Protein 6S20 (pdb70)

Solvent-accessible surface area: 17072 Å² total; per-residue (Å²): 124,107,68,4,11,0,0,1,0,0,0,0,2,0,0,11,4,0,0,29,35,39,54,13,126,92,10,68,0,64,44,0,39,120,0,8,52,70,0,0,30,0,48,33,2,2,0,0,0,0,5,5,0,4,0,0,2,0,1,0,2,0,43,1,0,43,75,56,182,63,4,44,65,4,50,5,30,10,54,16,10,2,97,70,92,42,40,0,0,0,34,5,0,70,140,15,44,6,15,0,0,0,0,0,3,0,2,0,3,3,2,70,99,90,19,17,94,4,58,37,113,3,70,34,4,0,68,40,0,7,3,75,45,0,4,0,1,6,2,2,2,4,37,0,1,0,0,13,0,49,56,0,94,11,63,48,37,64,118,96,51,67,5,68,22,32,57,157,107,70,31,46,93,60,50,1,10,128,96,34,86,129,92,31,173,33,41,36,44,21,26,19,57,24,2,20,5,75,16,9,0,0,41,2,48,0,30,4,0,56,82,8,48,10,114,10,46,40,3,14,32,50,2,1,87,63,0,52,65,7,0,84,81,35,29,168,83,45,0,0,0,0,0,0,6,14,6,0,8,1,1,6,39,10,42,77,96,22,47,65,136,25,51,6,18,41,5,1,3,0,0,38,5,0,4,61,2,0,1,29,0,8,76,14,0,87,98,58,91,29,18,88,30,0,2,0,0,0,0,0,0,0,0,0,2,9,37,10,0,1,115,15,102,3,121,122,105,33,98,62,5,79,5,28,30,111,43,64,15,0,9,25,0,1,13,0,0,0,0,14,0,0,0,0,0,2,22,49,69,64,8,140,79,36,60,0,131,5,17,2,1,2,0,0,0,0,12,0,1,4,45,46,32,92,39,107,55,75,121,90,13,7,74,4,15,63,98,34,28,85,2,1,28,8,77,20,136,76,60,6,66,25,0,0,1,7,4,64,58,92,4,6,0,0,2,89,67,69,48,0,8,0,21,60,21,125,29,91,59,80,17,152,137,27,129,24,70,4,4,6,59,178,126,43,7,0,6,29,24,88,80,18,42,18,0,176,87,72,16,12,105,124,52,92,66,36,19,141,54,10,31,101,44,1,80,58,2,70,110,144

B-factor: mean 31.74, std 8.26, range [16.42, 135.2]

Sequence (480 aa):
SQKPNIIYIFADDLGIGDLSCYGATKVSTPHIDRLAGQGVQFTNAYATSATSTPSRFGLLTGMYPWRQENTGIAPGNSSELIIDTACCVTMADMLKEAGYATGVVGKWHLGLGPKGGTDFNGHITPNAQSIGFDYEFVIPATVDRVPCVFVENGHVVGLDPNDPITVNYEHKVGDWPTGEENPELVKLKPSQGHNNTIINGIPRIGWMTGGKSALWKDEDIADIITNKAKSFIVSHKEEPFFLYMGTQDVHVPRVPHPRFAGKSGLGTRGDVILQLDWTIGEIMNTLDSLQLTDNTILIFTSDNGPVIDDGYQDQAFERLNGHTPMGIYRGGKYSAYEAGTRIPFIVRWPAKVKPNKQQALFSQIDIFASLAALLKQPLPEDAAPDSQEHLNTLLGKDYTSREYIVQQNLNNTLAIVKGQWKYIEPSDAPAIEYWTKMELGNDRHPQLYDLSADPSEKNNVAKQHPEVVRELSELLESVKTR

Radius of gyration: 21.27 Å; Cα contacts (8 Å, |Δi|>4): 1241; chains: 1; bounding box: 51×59×56 Å

Foldseek 3Di:
DQAFAEEAEAEAQQFCQLEVCSPWPLAYQPLVNVLLQQAAWEQFEWFQELHFQQSVVLLFFLDRSLLADQRAQAALFADQQDDLPGATLLNLVVVLPAQFEEFEADRRAWADPPTFQQQDQIPPDVVSHRHPWYWYRSHACLHPPQFIATNRHTPQADNVFGKDWFQPDADDDAAWQVPCVVLAPWHWLFPLTEHADPNGRGRTYMGTRNRRHDDVQCRLVVRLVVLLVVCVVQLPGRHYYYYYDSPPPPPQRHNVVQQPVSQLFSNSSSSNSVSVSSVSVCVSCVVSVSQQRHKHKYKHSWHHAQRPITPRCNVVSVVPGDSNVLAAFTRQAQTCRSTRMTITIRNNNQAGNYYAHANHYSSQPSVQVCVVSVRDDDPPGSVNHDHPVCSSRVVDNHHDQKRWYQGNVRFIWIGGVQKIKTDEAPDDCADPRRRTRRVHHNDMFMDRCVVCVRSPDGCCVVCVVVNVVRVVVVVVVSVD

Secondary structure (DSSP, 8-state):
--S-EEEEEEESS--TTSSGGGT-SSS--HHHHHHHHHSEEESSEE-SBSSHHHHHHHHHHSS-GGGSTT-SS--TTPPPSS-TTS--HHHHHHHTT-EEEEEEE--S--SSTT---TTS---S-GGGGT-SEEEEESS-TTBS----EETTEETT--TTS--EEESSS--SS--BTTT-GGG-SS-BSSS--SBEETTEE-BSEEES-GGG---GGGHHHHHHHHHHHHHHHTTTS-EEEEEE--TTSSS----TTTTTSSSSHHHHHHHHHHHHHHHHHHHHHHHTT-STTEEEEEEESS---S-SSB---TTTT-TT--TTTT-S--TT-SSGGGTB--EEEE-TTT---EEE-S-EEGGGHHHHHHHHTTPPPPTTSSTT----HHHHTTS-----S-EEEE-TT--EEEEETTEEEE----S-SB-TTT--B----SS-EEEETTT-TT-----TTT-HHHHHHHHHHHHHHHH-

Nearest PDB structures (foldseek):
  6s20-assembly1_C  TM=1.002E+00  e=0.000E+00  Bacteroides thetaiotaomicron VPI-5482
  7oze-assembly1_AAA  TM=9.921E-01  e=1.128E-79  Bacteroides thetaiotaomicron VPI-5482
  7p26-assembly1_AAA  TM=9.862E-01  e=4.906E-75  Bacteroides thetaiotaomicron VPI-5482
  7ozc-assembly1_AAA  TM=9.872E-01  e=8.429E-70  Bacteroides thetaiotaomicron VPI-5482
  3ed4-assembly2_C  TM=7.521E-01  e=2.143E-32  Escherichia coli

Structure (mmCIF, N/CA/C/O backbone):
data_6S20
#
_entry.id   6S20
#
_cell.length_a   86.400
_cell.length_b   86.400
_cell.length_c   122.210
_cell.angle_alpha   90.00
_cell.angle_beta   90.00
_cell.angle_gamma   90.00
#
_symmetry.space_group_name_H-M   'P 41 21 2'
#
loop_
_entity.id
_entity.type
_entity.pdbx_description
1 polymer N-acetylgalactosamine-6-O-sulfatase
2 non-polymer 2-acetamido-2-deoxy-6-O-sulfo-beta-D-galactopyranose
3 non-polymer 'TRIETHYLENE GLYCOL'
4 non-polymer 'CALCIUM ION'
5 water water
#
loop_
_atom_site.group_PDB
_atom_site.id
_atom_site.type_symbol
_atom_site.label_atom_id
_atom_site.label_alt_id
_atom_site.label_comp_id
_atom_site.label_asym_id
_atom_site.label_entity_id
_atom_site.label_seq_id
_atom_site.pdbx_PDB_ins_code
_atom_site.Cartn_x
_atom_site.Cartn_y
_atom_site.Cartn_z
_atom_site.occupancy
_atom_site.B_iso_or_equiv
_atom_site.auth_seq_id
_atom_site.auth_comp_id
_atom_site.auth_asym_id
_atom_site.auth_atom_id
_atom_site.pdbx_PDB_model_num
ATOM 1 N N . SER A 1 34 ? 13.781 40.241 -12.898 1.00 74.27 32 SER C N 1
ATOM 2 C CA . SER A 1 34 ? 15.185 40.221 -13.416 1.00 75.77 32 SER C CA 1
ATOM 3 C C . SER A 1 34 ? 15.204 40.631 -14.895 1.00 75.96 32 SER C C 1
ATOM 4 O O . SER A 1 34 ? 14.112 40.676 -15.518 1.00 74.51 32 SER C O 1
ATOM 6 N N . GLN A 1 35 ? 16.392 40.938 -15.429 1.00 64.64 33 GLN C N 1
ATOM 7 C CA . GLN A 1 35 ? 16.570 41.295 -16.860 1.00 64.46 33 GLN C CA 1
ATOM 8 C C . GLN A 1 35 ? 16.698 39.982 -17.642 1.00 63.14 33 GLN C C 1
ATOM 9 O O . GLN A 1 35 ? 15.799 39.704 -18.456 1.00 79.16 33 GLN C O 1
ATOM 11 N N . LYS A 1 36 ? 17.721 39.180 -17.331 1.00 55.63 34 LYS C N 1
ATOM 12 C CA . LYS A 1 36 ? 18.250 38.055 -18.163 1.00 50.46 34 LYS C CA 1
ATOM 13 C C . LYS A 1 36 ? 17.767 36.703 -17.630 1.00 40.59 34 LYS C C 1
ATOM 14 O O . LYS A 1 36 ? 18.260 36.231 -16.613 1.00 41.03 34 LYS C O 1
ATOM 20 N N . PRO A 1 37 ? 16.855 35.972 -18.309 1.00 36.41 35 PRO C N 1
ATOM 21 C CA . PRO A 1 37 ? 16.312 34.743 -17.726 1.00 33.33 35 PRO C CA 1
ATOM 22 C C . PRO A 1 37 ? 17.383 33.644 -17.623 1.00 30.59 35 PRO C C 1
ATOM 23 O O . PRO A 1 37 ? 18.267 33.594 -18.469 1.00 29.25 35 PRO C O 1
ATOM 27 N N . ASN A 1 38 ? 17.276 32.776 -16.620 1.00 26.75 36 ASN C N 1
ATOM 28 C CA . ASN A 1 38 ? 18.043 31.499 -16.616 1.00 30.08 36 ASN C CA 1
ATOM 29 C C . ASN A 1 38 ? 17.535 30.689 -17.812 1.00 30.46 36 ASN C C 1
ATOM 30 O O . ASN A 1 38 ? 16.397 30.935 -18.238 1.00 27.93 36 ASN C O 1
ATOM 35 N N . ILE A 1 39 ? 18.367 29.820 -18.390 1.00 30.65 37 ILE C N 1
ATOM 36 C CA . ILE A 1 39 ? 17.967 28.948 -19.535 1.00 29.26 37 ILE C CA 1
ATOM 37 C C . ILE A 1 39 ? 18.325 27.509 -19.190 1.00 27.46 37 ILE C C 1
ATOM 38 O O . ILE A 1 39 ? 19.503 27.233 -18.911 1.00 26.88 37 ILE C O 1
ATOM 43 N N . ILE A 1 40 ? 17.316 26.641 -19.202 1.00 25.92 38 ILE C N 1
ATOM 44 C CA . ILE A 1 40 ? 17.481 25.184 -18.991 1.00 25.54 38 ILE C CA 1
ATOM 45 C C . ILE A 1 40 ? 16.940 24.482 -20.230 1.00 27.68 38 ILE C C 1
ATOM 46 O O . ILE A 1 40 ? 15.738 24.680 -20.584 1.00 26.04 38 ILE C O 1
ATOM 51 N N . TYR A 1 41 ? 17.810 23.726 -20.894 1.00 26.34 39 TYR C N 1
ATOM 52 C CA . TYR A 1 41 ? 17.445 22.945 -22.098 1.00 26.27 39 TYR C CA 1
ATOM 53 C C . TYR A 1 41 ? 17.603 21.471 -21.768 1.00 25.19 39 TYR C C 1
ATOM 54 O O . TYR A 1 41 ? 18.720 21.074 -21.449 1.00 27.03 39 TYR C O 1
ATOM 63 N N . ILE A 1 42 ? 16.504 20.721 -21.802 1.00 24.35 40 ILE C N 1
ATOM 64 C CA . ILE A 1 42 ? 16.487 19.298 -21.378 1.00 22.93 40 ILE C CA 1
ATOM 65 C C . ILE A 1 42 ? 16.148 18.461 -22.594 1.00 23.68 40 ILE C C 1
ATOM 66 O O . ILE A 1 42 ? 15.069 18.664 -23.171 1.00 21.78 40 ILE C O 1
ATOM 71 N N . PHE A 1 43 ? 17.106 17.624 -23.020 1.00 24.61 41 PHE C N 1
ATOM 72 C CA . PHE A 1 43 ? 16.881 16.528 -23.989 1.00 24.85 41 PHE C CA 1
ATOM 73 C C . PHE A 1 43 ? 16.490 15.278 -23.202 1.00 24.79 41 PHE C C 1
ATOM 74 O O . PHE A 1 43 ? 17.338 14.729 -22.444 1.00 22.12 41 PHE C O 1
ATOM 82 N N . ALA A 1 44 ? 15.253 14.829 -23.380 1.00 24.54 42 ALA C N 1
ATOM 83 C CA . ALA A 1 44 ? 14.900 13.422 -23.099 1.00 25.92 42 ALA C CA 1
ATOM 84 C C . ALA A 1 44 ? 15.517 12.595 -24.235 1.00 24.00 42 ALA C C 1
ATOM 85 O O . ALA A 1 44 ? 15.940 13.182 -25.255 1.00 22.63 42 ALA C O 1
ATOM 87 N N . ASP A 1 45 ? 15.631 11.297 -24.036 1.00 24.41 43 ASP C N 1
ATOM 88 C CA . ASP A 1 45 ? 16.273 10.375 -25.003 1.00 25.26 43 ASP C CA 1
ATOM 89 C C . ASP A 1 45 ? 15.164 9.505 -25.610 1.00 24.24 43 ASP C C 1
ATOM 90 O O . ASP A 1 45 ? 14.569 8.698 -24.852 1.00 23.53 43 ASP C O 1
ATOM 95 N N . ASP A 1 46 ? 14.886 9.649 -26.918 1.00 22.82 44 ASP C N 1
ATOM 96 C CA . ASP A 1 46 ? 13.940 8.762 -27.648 1.00 24.15 44 ASP C CA 1
ATOM 97 C C . ASP A 1 46 ? 12.518 8.913 -27.113 1.00 24.16 44 ASP C C 1
ATOM 98 O O . ASP A 1 46 ? 11.744 7.911 -27.194 1.00 24.44 44 ASP C O 1
ATOM 103 N N . LEU A 1 47 ? 12.158 10.076 -26.576 1.00 25.31 45 LEU C N 1
ATOM 104 C CA . LEU A 1 47 ? 10.773 10.291 -26.076 1.00 26.48 45 LEU C CA 1
ATOM 105 C C . LEU A 1 47 ? 9.882 10.619 -27.282 1.00 25.45 45 LEU C C 1
ATOM 106 O O . LEU A 1 47 ? 10.204 11.566 -28.030 1.00 26.59 45 LEU C O 1
ATOM 111 N N . GLY A 1 48 ? 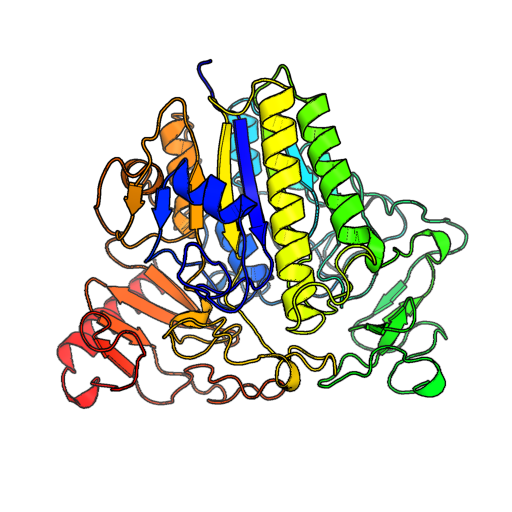8.824 9.835 -27.485 1.00 26.03 46 GLY C N 1
ATOM 112 C CA . GLY A 1 48 ? 7.952 9.938 -28.666 1.00 24.58 46 GLY C CA 1
ATOM 113 C C . GLY A 1 48 ? 6.928 11.032 -28.521 1.00 26.58 46 GLY C C 1
ATOM 114 O O . GLY A 1 48 ? 6.564 11.363 -27.355 1.00 26.90 46 GLY C O 1
ATOM 115 N N . ILE A 1 49 ? 6.458 11.542 -29.672 1.00 26.52 47 ILE C N 1
ATOM 116 C CA . ILE A 1 49 ? 5.386 12.564 -29.802 1.00 27.70 47 ILE C CA 1
ATOM 117 C C . ILE A 1 49 ? 4.081 12.034 -29.190 1.00 26.45 47 ILE C C 1
ATOM 118 O O . ILE A 1 49 ? 3.207 12.857 -28.932 1.00 26.06 47 ILE C O 1
ATOM 123 N N . GLY A 1 50 ? 3.957 10.713 -28.995 1.00 25.67 48 GLY C N 1
ATOM 124 C CA . GLY A 1 50 ? 2.782 10.087 -28.360 1.00 26.81 48 GLY C CA 1
ATOM 125 C C . GLY A 1 50 ? 3.037 9.534 -26.971 1.00 25.35 48 GLY C C 1
ATOM 126 O O . GLY A 1 50 ? 2.090 8.920 -26.445 1.00 23.76 48 GLY C O 1
ATOM 127 N N . ASP A 1 51 ? 4.230 9.719 -26.380 1.00 24.78 49 ASP C N 1
ATOM 128 C CA . ASP A 1 51 ? 4.567 9.096 -25.066 1.00 25.44 49 ASP C CA 1
ATOM 129 C C . ASP A 1 51 ? 4.004 9.915 -23.888 1.00 27.22 49 ASP C C 1
ATOM 130 O O . ASP A 1 51 ? 3.993 9.386 -22.766 1.00 33.09 49 ASP C O 1
ATOM 135 N N . LEU A 1 52 ? 3.548 11.148 -24.109 1.00 26.39 50 LEU C N 1
ATOM 136 C CA . LEU A 1 52 ? 3.132 12.050 -23.001 1.00 25.64 50 LEU C CA 1
ATOM 137 C C . LEU A 1 52 ? 1.612 12.211 -23.000 1.00 25.94 50 LEU C C 1
ATOM 138 O O . LEU A 1 52 ? 1.014 12.365 -24.097 1.00 25.84 50 LEU C O 1
ATOM 143 N N . SER A 1 53 ? 1.021 12.309 -21.812 1.00 27.19 51 SER C N 1
ATOM 144 C CA . SER A 1 53 ? -0.445 12.438 -21.668 1.00 29.28 51 SER C CA 1
ATOM 145 C C . SER A 1 53 ? -0.888 13.795 -22.230 1.00 29.02 51 SER C C 1
ATOM 146 O O . SER A 1 53 ? -1.948 13.804 -22.819 1.00 26.41 51 SER C O 1
ATOM 149 N N . CYS A 1 54 ? -0.072 14.861 -22.165 1.00 27.32 52 CYS C N 1
ATOM 150 C CA . CYS A 1 54 ? -0.436 16.193 -22.708 1.00 27.21 52 CYS C CA 1
ATOM 151 C C . CYS A 1 54 ? -0.470 16.116 -24.242 1.00 28.67 52 CYS C C 1
ATOM 152 O O . CYS A 1 54 ? -1.096 16.990 -24.882 1.00 26.59 52 CYS C O 1
ATOM 155 N N . TYR A 1 55 ? 0.142 15.094 -24.830 1.00 27.22 53 TYR C N 1
ATOM 156 C CA . TYR A 1 55 ? 0.104 14.884 -26.298 1.00 29.74 53 TYR C CA 1
ATOM 157 C C . TYR A 1 55 ? -0.905 13.787 -26.607 1.00 31.65 53 TYR C C 1
ATOM 158 O O . TYR A 1 55 ? -0.871 13.328 -27.738 1.00 36.09 53 TYR C O 1
ATOM 167 N N . GLY A 1 56 ? -1.747 13.392 -25.638 1.00 30.22 54 GLY C N 1
ATOM 168 C CA . GLY A 1 56 ? -2.884 12.470 -25.878 1.00 29.59 54 GLY C CA 1
ATOM 169 C C . GLY A 1 56 ? -2.646 11.016 -25.489 1.00 28.60 54 GLY C C 1
ATOM 170 O O . GLY A 1 56 ? -3.556 10.210 -25.683 1.00 29.62 54 GLY C O 1
ATOM 171 N N . ALA A 1 57 ? -1.490 10.658 -24.935 1.00 30.54 55 ALA C N 1
ATOM 172 C CA . ALA A 1 57 ? -1.241 9.305 -24.391 1.00 29.65 55 ALA C CA 1
ATOM 173 C C . ALA A 1 57 ? -2.352 9.034 -23.382 1.00 30.40 55 ALA C C 1
ATOM 174 O O . ALA A 1 57 ? -2.645 9.946 -22.609 1.00 28.94 55 ALA C O 1
ATOM 176 N N . THR A 1 58 ? -2.968 7.850 -23.439 1.00 33.13 56 THR C N 1
ATOM 177 C CA . THR A 1 58 ? -4.041 7.407 -22.511 1.00 34.61 56 THR C CA 1
ATOM 178 C C . THR A 1 58 ? -3.530 6.270 -21.631 1.00 33.68 56 THR C C 1
ATOM 179 O O . THR A 1 58 ? -4.116 6.066 -20.559 1.00 36.70 56 THR C O 1
ATOM 183 N N . LYS A 1 59 ? -2.505 5.548 -22.067 1.00 28.92 57 LYS C N 1
ATOM 184 C CA . LYS A 1 59 ? -2.045 4.330 -21.362 1.00 31.81 57 LYS C CA 1
ATOM 185 C C . LYS A 1 59 ? -0.937 4.675 -20.368 1.00 32.82 57 LYS C C 1
ATOM 186 O O . LYS A 1 59 ? -0.506 3.786 -19.630 1.00 28.64 57 LYS C O 1
ATOM 192 N N . VAL A 1 60 ? -0.485 5.922 -20.347 1.00 32.32 58 VAL C N 1
ATOM 193 C CA . VAL A 1 60 ? 0.533 6.351 -19.356 1.00 32.92 58 VAL C CA 1
ATOM 194 C C . VAL A 1 60 ? 0.221 7.796 -19.035 1.00 33.57 58 VAL C C 1
ATOM 195 O O . VAL A 1 60 ? -0.309 8.500 -19.913 1.00 33.71 58 VAL C O 1
ATOM 199 N N . SER A 1 61 ? 0.497 8.191 -17.803 1.00 32.37 59 SER C N 1
ATOM 200 C CA . SER A 1 61 ? 0.175 9.535 -17.282 1.00 32.78 59 SER C CA 1
ATOM 201 C C . SER A 1 61 ? 1.479 10.231 -16.890 1.00 30.88 59 SER C C 1
ATOM 202 O O . SER A 1 61 ? 2.282 9.620 -16.140 1.00 29.40 59 SER C O 1
ATOM 205 N N . THR A 1 62 ? 1.681 11.449 -17.404 1.00 29.39 60 THR C N 1
ATOM 206 C CA . THR A 1 62 ? 2.898 12.280 -17.189 1.00 28.39 60 THR C CA 1
ATOM 207 C C . THR A 1 62 ? 2.485 13.628 -16.598 1.00 26.75 60 THR C C 1
ATOM 208 O O . THR A 1 62 ? 2.514 14.650 -17.285 1.00 25.50 60 THR C O 1
ATOM 212 N N . PRO A 1 63 ? 2.092 13.661 -15.308 1.00 28.41 61 PRO C N 1
ATOM 213 C CA . PRO A 1 63 ? 1.488 14.855 -14.704 1.00 30.39 61 PRO C CA 1
ATOM 214 C C . PRO A 1 63 ? 2.454 16.039 -14.520 1.00 29.37 61 PRO C C 1
ATOM 215 O O . PRO A 1 63 ? 2.066 17.171 -14.759 1.00 26.65 61 PRO C O 1
ATOM 219 N N . HIS A 1 64 ? 3.726 15.775 -14.233 1.00 31.22 62 HIS C N 1
ATOM 220 C CA . HIS A 1 64 ? 4.738 16.851 -14.066 1.00 30.37 62 HIS C CA 1
ATOM 221 C C . HIS A 1 64 ? 4.967 17.535 -15.422 1.00 29.64 62 HIS C C 1
ATOM 222 O O . HIS A 1 64 ? 4.892 18.785 -15.520 1.00 31.47 62 HIS C O 1
ATOM 229 N N . ILE A 1 65 ? 5.190 16.749 -16.465 1.00 29.57 63 ILE C N 1
ATOM 230 C CA . ILE A 1 65 ? 5.455 17.291 -17.822 1.00 27.73 63 ILE C CA 1
ATOM 231 C C . ILE A 1 65 ? 4.163 17.923 -18.336 1.00 29.57 63 ILE C C 1
ATOM 232 O O . ILE A 1 65 ? 4.262 18.970 -18.977 1.00 27.57 63 ILE C O 1
ATOM 237 N N . ASP A 1 66 ? 3.000 17.342 -18.030 1.00 31.43 64 ASP C N 1
ATOM 238 C CA . ASP A 1 66 ? 1.682 17.907 -18.428 1.00 33.07 64 ASP C CA 1
ATOM 239 C C . ASP A 1 66 ? 1.486 19.280 -17.759 1.00 33.91 64 ASP C C 1
ATOM 240 O O . ASP A 1 66 ? 1.005 20.201 -18.424 1.00 33.47 64 ASP C O 1
ATOM 245 N N . ARG A 1 67 ? 1.827 19.394 -16.480 1.00 34.35 65 ARG C N 1
ATOM 246 C CA . ARG A 1 67 ? 1.793 20.663 -15.710 1.00 37.74 65 ARG C CA 1
ATOM 247 C C . ARG A 1 67 ? 2.679 21.695 -16.412 1.00 33.62 65 ARG C C 1
ATOM 248 O O . ARG A 1 67 ? 2.220 22.837 -16.596 1.00 28.94 65 ARG C O 1
ATOM 256 N N . LEU A 1 68 ? 3.901 21.296 -16.790 1.00 31.00 66 LEU C N 1
ATOM 257 C CA . LEU A 1 68 ? 4.869 22.148 -17.535 1.00 29.73 66 LEU C CA 1
ATOM 258 C C . LEU A 1 68 ? 4.224 22.635 -18.839 1.00 30.22 66 LEU C C 1
ATOM 259 O O . LEU A 1 68 ? 4.303 23.855 -19.130 1.00 29.09 66 LEU C O 1
ATOM 264 N N . ALA A 1 69 ? 3.617 21.721 -19.605 1.00 30.76 67 ALA C N 1
ATOM 265 C CA . ALA A 1 69 ? 2.842 22.045 -20.821 1.00 34.18 67 ALA C CA 1
ATOM 266 C C . ALA A 1 69 ? 1.803 23.127 -20.487 1.00 32.07 67 ALA C C 1
ATOM 267 O O . ALA A 1 69 ? 1.773 24.139 -21.192 1.00 30.33 67 ALA C O 1
ATOM 269 N N . GLY A 1 70 ? 0.996 22.916 -19.441 1.00 36.97 68 GLY C N 1
ATOM 270 C CA . GLY A 1 70 ? -0.110 23.823 -19.057 1.00 35.60 68 GLY C CA 1
ATOM 271 C C . GLY A 1 70 ? 0.383 25.216 -18.694 1.00 36.19 68 GLY C C 1
ATOM 272 O O . GLY A 1 70 ? -0.385 26.173 -18.851 1.00 37.56 68 GLY C O 1
ATOM 273 N N . GLN A 1 71 ? 1.616 25.334 -18.193 1.00 34.45 69 GLN C N 1
ATOM 274 C CA . GLN A 1 71 ? 2.226 26.610 -17.728 1.00 32.86 69 GLN C CA 1
ATOM 275 C C . GLN A 1 71 ? 2.930 27.339 -18.876 1.00 32.47 69 GLN C C 1
ATOM 276 O O . GLN A 1 71 ? 3.377 28.503 -18.676 1.00 32.66 69 GLN C O 1
ATOM 282 N N . GLY A 1 72 ? 3.129 26.676 -20.017 1.00 32.39 70 GLY C N 1
ATOM 283 C CA . GLY A 1 72 ? 3.898 27.296 -21.113 1.00 30.91 70 GLY C CA 1
ATOM 284 C C . GLY A 1 72 ? 3.295 27.005 -22.469 1.00 31.60 70 GLY C C 1
ATOM 285 O O . GLY A 1 72 ? 2.049 26.940 -22.579 1.00 28.77 70 GLY C O 1
ATOM 286 N N . VAL A 1 73 ? 4.167 26.874 -23.466 1.00 30.62 71 VAL C N 1
ATOM 287 C CA . VAL A 1 73 ? 3.812 26.689 -24.897 1.00 29.67 71 VAL C CA 1
ATOM 288 C C . VAL A 1 73 ? 4.103 25.240 -25.283 1.00 28.19 71 VAL C C 1
ATOM 289 O O . VAL A 1 73 ? 5.301 24.870 -25.260 1.00 27.98 71 VAL C O 1
ATOM 293 N N . GLN A 1 74 ? 3.063 24.471 -25.616 1.00 27.73 72 GLN C N 1
ATOM 294 C CA . GLN A 1 74 ? 3.176 23.085 -26.148 1.00 29.12 72 GLN C CA 1
ATOM 295 C C . GLN A 1 74 ? 3.202 23.133 -27.690 1.00 30.29 72 GLN C C 1
ATOM 296 O O . GLN A 1 74 ? 2.237 23.625 -28.282 1.00 28.55 72 GLN C O 1
ATOM 302 N N . PHE A 1 75 ? 4.279 22.648 -28.323 1.00 26.88 73 PHE C N 1
ATOM 303 C CA . PHE A 1 75 ? 4.431 22.633 -29.801 1.00 27.03 73 PHE C CA 1
ATOM 304 C C . PHE A 1 75 ? 3.909 21.314 -30.359 1.00 27.98 73 PHE C C 1
ATOM 305 O O . PHE A 1 75 ? 4.276 20.284 -29.794 1.00 27.39 73 PHE C O 1
ATOM 313 N N . THR A 1 76 ? 3.140 21.356 -31.464 1.00 28.29 74 THR C N 1
ATOM 314 C CA . THR A 1 76 ? 2.572 20.161 -32.154 1.00 29.98 74 THR C CA 1
ATOM 315 C C . THR A 1 76 ? 3.257 19.900 -33.494 1.00 29.07 74 THR C C 1
ATOM 316 O O . THR A 1 76 ? 2.983 18.840 -34.068 1.00 29.06 74 THR C O 1
ATOM 320 N N . ASN A 1 77 ? 4.117 20.808 -33.964 1.00 28.07 75 ASN C N 1
ATOM 321 C CA . ASN A 1 77 ? 4.839 20.671 -35.258 1.00 27.21 75 ASN C CA 1
ATOM 322 C C . ASN A 1 77 ? 6.300 21.088 -35.082 1.00 25.26 75 ASN C C 1
ATOM 323 O O . ASN A 1 77 ? 6.857 21.771 -35.970 1.00 23.46 75 ASN C O 1
ATOM 328 N N . ALA A 1 78 ? 6.909 20.640 -33.986 1.00 26.17 76 ALA C N 1
ATOM 329 C CA . ALA A 1 78 ? 8.341 20.827 -33.668 1.00 24.76 76 ALA C CA 1
ATOM 330 C C . ALA A 1 78 ? 9.120 19.570 -34.060 1.00 24.42 76 ALA C C 1
ATOM 331 O O . ALA A 1 78 ? 8.626 18.428 -33.852 1.00 22.04 76 ALA C O 1
ATOM 333 N N . TYR A 1 79 ? 10.322 19.793 -34.583 1.00 24.55 77 TYR C N 1
ATOM 334 C CA . TYR A 1 79 ? 11.187 18.734 -35.147 1.00 25.76 77 TYR C CA 1
ATOM 335 C C . TYR A 1 79 ? 12.628 18.910 -34.664 1.00 25.13 77 TYR C C 1
ATOM 336 O O . TYR A 1 79 ? 13.140 20.055 -34.615 1.00 22.96 77 TYR C O 1
ATOM 345 N N . ALA A 1 80 ? 13.272 17.786 -34.341 1.00 25.10 78 ALA C N 1
ATOM 346 C CA . ALA A 1 80 ? 14.746 17.646 -34.275 1.00 24.55 78 ALA C CA 1
ATOM 347 C C . ALA A 1 80 ? 15.316 17.658 -35.707 1.00 25.25 78 ALA C C 1
ATOM 348 O O . ALA A 1 80 ? 14.547 17.477 -36.695 1.00 21.08 78 ALA C O 1
ATOM 350 N N . THR A 1 81 ? 16.622 17.855 -35.838 1.00 26.72 79 THR C N 1
ATOM 351 C CA . THR A 1 81 ? 17.309 17.794 -37.152 1.00 25.80 79 THR C CA 1
ATOM 352 C C . THR A 1 81 ? 17.342 16.345 -37.635 1.00 24.43 79 THR C C 1
ATOM 353 O O . THR A 1 81 ? 17.397 16.162 -38.843 1.00 25.08 79 THR C O 1
ATOM 357 N N . SER A 1 82 ? 17.332 15.357 -36.733 1.00 26.06 80 SER C N 1
ATOM 358 C CA . SER A 1 82 ? 17.745 13.969 -37.053 1.00 23.97 80 SER C CA 1
ATOM 359 C C . SER A 1 82 ? 16.949 12.943 -36.246 1.00 24.32 80 SER C C 1
ATOM 360 O O . SER A 1 82 ? 16.469 13.244 -35.131 1.00 22.28 80 SER C O 1
ATOM 363 N N . ALA A 1 83 ? 16.855 11.738 -36.799 1.00 22.79 81 ALA C N 1
ATOM 364 C CA . ALA A 1 83 ? 16.097 10.608 -36.215 1.00 23.17 81 ALA C CA 1
ATOM 365 C C . ALA A 1 83 ? 16.998 9.799 -35.261 1.00 22.34 81 ALA C C 1
ATOM 366 O O . ALA A 1 83 ? 16.579 8.710 -34.871 1.00 22.77 81 ALA C O 1
ATOM 368 N N . THR A 1 84 ? 18.194 10.317 -34.914 1.00 21.46 82 THR C N 1
ATOM 369 C CA . THR A 1 84 ? 19.178 9.695 -33.981 1.00 22.79 82 THR C CA 1
ATOM 370 C C . THR A 1 84 ? 19.903 10.779 -33.152 1.00 21.65 82 THR C C 1
ATOM 371 O O . THR A 1 84 ? 19.817 11.987 -33.511 1.00 22.56 82 THR C O 1
ATOM 375 N N . SER A 1 85 ? 20.662 10.332 -32.152 1.00 19.85 83 SER C N 1
ATOM 376 C CA . SER A 1 85 ? 21.123 11.116 -30.977 1.00 22.27 83 SER C CA 1
ATOM 377 C C . SER A 1 85 ? 22.225 12.103 -31.334 1.00 21.64 83 SER C C 1
ATOM 378 O O . SER A 1 85 ? 21.987 13.343 -31.278 1.00 23.76 83 SER C O 1
ATOM 381 N N . THR A 1 86 ? 23.399 11.588 -31.675 1.00 21.86 84 THR C N 1
ATOM 382 C CA . THR A 1 86 ? 24.595 12.429 -31.917 1.00 21.06 84 THR C CA 1
ATOM 383 C C . THR A 1 86 ? 24.236 13.564 -32.881 1.00 20.40 84 THR C C 1
ATOM 384 O O . THR A 1 86 ? 24.549 14.721 -32.610 1.00 23.36 84 THR C O 1
ATOM 388 N N . PRO A 1 87 ? 23.607 13.319 -34.049 1.00 20.46 85 PRO C N 1
ATOM 389 C CA . PRO A 1 87 ? 23.406 14.403 -35.005 1.00 21.60 85 PRO C CA 1
ATOM 390 C C . PRO A 1 87 ? 22.406 15.463 -34.527 1.00 20.45 85 PRO C C 1
ATOM 391 O O . PRO A 1 87 ? 22.681 16.631 -34.738 1.00 22.70 85 PRO C O 1
ATOM 395 N N . SER A 1 88 ? 21.326 15.080 -33.846 1.00 19.49 86 SER C N 1
ATOM 396 C CA . SER A 1 88 ? 20.343 16.069 -33.301 1.00 21.04 86 SER C CA 1
ATOM 397 C C . SER A 1 88 ? 21.010 16.957 -32.239 1.00 20.33 86 SER C C 1
ATOM 398 O O . SER A 1 88 ? 20.794 18.160 -32.262 1.00 22.45 86 SER C O 1
ATOM 401 N N . ARG A 1 89 ? 21.862 16.402 -31.382 1.00 22.75 87 ARG C N 1
ATOM 402 C CA . ARG A 1 89 ? 22.544 17.156 -30.303 1.00 21.89 87 ARG C CA 1
ATOM 403 C C . ARG A 1 89 ? 23.557 18.099 -30.957 1.00 23.99 87 ARG C C 1
ATOM 404 O O . ARG A 1 89 ? 23.732 19.242 -30.475 1.00 23.92 87 ARG C O 1
ATOM 412 N N . PHE A 1 90 ? 24.234 17.628 -32.003 1.00 24.80 88 PHE C N 1
ATOM 413 C CA . PHE A 1 90 ? 25.232 18.431 -32.766 1.00 24.18 88 PHE C CA 1
ATOM 414 C C . PHE A 1 90 ? 24.538 19.635 -33.401 1.00 23.83 88 PHE C C 1
ATOM 415 O O . PHE A 1 90 ? 25.038 20.747 -33.280 1.00 22.14 88 PHE C O 1
ATOM 423 N N . GLY A 1 91 ? 23.420 19.404 -34.061 1.00 22.81 89 GLY C N 1
ATOM 424 C CA . GLY A 1 91 ? 22.645 20.467 -34.717 1.00 24.65 89 GLY C CA 1
ATOM 425 C C . GLY A 1 91 ? 22.172 21.467 -33.693 1.00 25.88 89 GLY C C 1
ATOM 426 O O . GLY A 1 91 ? 22.375 22.674 -33.910 1.00 25.65 89 GLY C O 1
ATOM 427 N N . LEU A 1 92 ? 21.643 20.996 -32.557 1.00 25.40 90 LEU C N 1
ATOM 428 C CA . LEU A 1 92 ? 21.206 21.926 -31.485 1.00 25.22 90 LEU C CA 1
ATOM 429 C C . LEU A 1 92 ? 22.365 22.817 -31.020 1.00 25.19 90 LEU C C 1
ATOM 430 O O . LEU A 1 92 ? 22.149 24.032 -30.929 1.00 25.60 90 LEU C O 1
ATOM 435 N N . LEU A 1 93 ? 23.525 22.252 -30.667 1.00 26.28 91 LEU C N 1
ATOM 436 C CA . LEU A 1 93 ? 24.627 23.036 -30.032 1.00 25.73 91 LEU C CA 1
ATOM 437 C C . LEU A 1 93 ? 25.399 23.870 -31.056 1.00 23.83 91 LEU C C 1
ATOM 438 O O . LEU A 1 93 ? 25.913 24.931 -30.650 1.00 23.75 91 LEU C O 1
ATOM 443 N N . THR A 1 94 ? 25.483 23.451 -32.317 1.00 25.08 92 THR C N 1
ATOM 444 C CA . THR A 1 94 ? 26.309 24.161 -33.328 1.00 24.93 92 THR C CA 1
ATOM 445 C C . THR A 1 94 ? 25.468 25.142 -34.151 1.00 26.39 92 THR C C 1
ATOM 446 O O . THR A 1 94 ? 26.045 26.099 -34.687 1.00 27.30 92 THR C O 1
ATOM 450 N N . GLY A 1 95 ? 24.168 24.903 -34.278 1.00 24.72 93 GLY C N 1
ATOM 451 C CA . GLY A 1 95 ? 23.329 25.678 -35.204 1.00 24.78 93 GLY C CA 1
ATOM 452 C C . GLY A 1 95 ? 23.692 25.349 -36.641 1.00 26.30 93 GLY C C 1
ATOM 453 O O . GLY A 1 95 ? 23.271 26.103 -37.537 1.00 23.58 93 GLY C O 1
ATOM 454 N N . MET A 1 96 ? 24.472 24.278 -36.840 1.00 26.43 94 MET C N 1
ATOM 455 C CA . MET A 1 96 ? 24.786 23.706 -38.180 1.00 26.20 94 MET C CA 1
ATOM 456 C C . MET A 1 96 ? 24.155 22.318 -38.306 1.00 25.21 94 MET C C 1
ATOM 457 O O . MET A 1 96 ? 24.342 21.479 -37.391 1.00 23.24 94 MET C O 1
ATOM 462 N N . TYR A 1 97 ? 23.525 22.062 -39.452 1.00 24.61 95 TYR C N 1
ATOM 463 C CA . TYR A 1 97 ? 22.926 20.752 -39.775 1.00 24.35 95 TYR C CA 1
ATOM 464 C C . TYR A 1 97 ? 24.031 19.719 -39.647 1.00 25.18 95 TYR C C 1
ATOM 465 O O . TYR A 1 97 ? 25.115 19.907 -40.204 1.00 23.01 95 TYR C O 1
ATOM 474 N N . PRO A 1 98 ? 23.815 18.634 -38.862 1.00 22.69 96 PRO C N 1
ATOM 475 C CA . PRO A 1 98 ? 24.872 17.658 -38.611 1.00 22.09 96 PRO C CA 1
ATOM 476 C C . PRO A 1 98 ? 25.332 16.967 -39.894 1.00 21.83 96 PRO C C 1
ATOM 477 O O . PRO A 1 98 ? 26.497 16.577 -39.979 1.00 23.03 96 PRO C O 1
ATOM 481 N N . TRP A 1 99 ? 24.418 16.839 -40.861 1.00 22.66 97 TRP C N 1
ATOM 482 C CA . TRP A 1 99 ? 24.681 16.126 -42.134 1.00 23.48 97 TRP C CA 1
ATOM 483 C C . TRP A 1 99 ? 25.634 16.934 -43.027 1.00 25.01 97 TRP C C 1
ATOM 484 O O . TRP A 1 99 ? 26.018 16.404 -44.067 1.00 28.91 97 TRP C O 1
ATOM 495 N N . ARG A 1 100 ? 26.090 18.112 -42.595 1.00 28.40 98 ARG C N 1
ATOM 496 C CA . ARG A 1 100 ? 27.153 18.872 -43.317 1.00 29.59 98 ARG C CA 1
ATOM 497 C C . ARG A 1 100 ? 28.546 18.378 -42.918 1.00 30.19 98 ARG C C 1
ATOM 498 O O . ARG A 1 100 ? 29.497 18.850 -43.541 1.00 28.70 98 ARG C O 1
ATOM 506 N N . GLN A 1 101 ? 28.676 17.501 -41.913 1.00 30.30 99 GLN C N 1
ATOM 507 C CA . GLN A 1 101 ? 29.993 17.026 -41.397 1.00 31.74 99 GLN C CA 1
ATOM 508 C C . GLN A 1 101 ? 29.962 15.494 -41.353 1.00 31.66 99 GLN C C 1
ATOM 509 O O . GLN A 1 101 ? 28.902 14.940 -41.004 1.00 30.27 99 GLN C O 1
ATOM 515 N N . GLU A 1 102 ? 31.051 14.818 -41.740 1.00 32.01 100 GLU C N 1
ATOM 516 C CA . GLU A 1 102 ? 31.005 13.347 -41.958 1.00 37.51 100 GLU C CA 1
ATOM 517 C C . GLU A 1 102 ? 30.912 12.598 -40.623 1.00 30.12 100 GLU C C 1
ATOM 518 O O . GLU A 1 102 ? 30.326 11.526 -40.599 1.00 36.33 100 GLU C O 1
ATOM 524 N N . ASN A 1 103 ? 31.486 13.103 -39.550 1.00 30.48 101 ASN C N 1
ATOM 525 C CA . ASN A 1 103 ? 31.667 12.261 -38.338 1.00 32.40 101 ASN C CA 1
ATOM 526 C C . ASN A 1 103 ? 30.499 12.443 -37.350 1.00 29.67 101 ASN C C 1
ATOM 527 O O . ASN A 1 103 ? 30.738 12.257 -36.167 1.00 28.90 101 ASN C O 1
ATOM 532 N N . THR A 1 104 ? 29.306 12.882 -37.756 1.00 28.31 102 THR C N 1
ATOM 533 C CA . THR A 1 104 ? 28.250 13.264 -36.763 1.00 28.40 102 THR C CA 1
ATOM 534 C C . THR A 1 104 ? 27.176 12.172 -36.566 1.00 28.12 102 THR C C 1
ATOM 535 O O . THR A 1 104 ? 26.124 12.486 -35.928 1.00 27.62 102 THR C O 1
ATOM 539 N N . GLY A 1 105 ? 27.392 10.960 -37.081 1.00 26.21 103 GLY C N 1
ATOM 540 C CA . GLY A 1 105 ? 26.494 9.812 -36.826 1.00 26.78 103 GLY C CA 1
ATOM 541 C C . GLY A 1 105 ? 26.536 9.370 -35.367 1.00 25.31 103 GLY C C 1
ATOM 542 O O . GLY A 1 105 ? 27.371 9.883 -34.617 1.00 25.45 103 GLY C O 1
ATOM 543 N N . ILE A 1 106 ? 25.660 8.448 -34.971 1.00 24.67 104 ILE C N 1
ATOM 544 C CA . ILE A 1 106 ? 25.694 7.765 -33.643 1.00 25.92 104 ILE C CA 1
ATOM 545 C C . ILE A 1 106 ? 27.152 7.483 -33.291 1.00 27.39 104 ILE C C 1
ATOM 546 O O . ILE A 1 106 ? 27.886 6.820 -34.095 1.00 26.06 104 ILE C O 1
ATOM 551 N N . ALA A 1 107 ? 27.592 8.035 -32.171 1.00 27.14 105 ALA C N 1
ATOM 552 C CA . ALA A 1 107 ? 29.019 8.025 -31.799 1.00 25.69 105 ALA C CA 1
ATOM 553 C C . ALA A 1 107 ? 29.272 6.888 -30.818 1.00 24.10 105 ALA C C 1
ATOM 554 O O . ALA A 1 107 ? 28.461 6.633 -29.917 1.00 23.85 105 ALA C O 1
ATOM 556 N N . PRO A 1 108 ? 30.431 6.207 -30.930 1.00 24.31 106 PRO C N 1
ATOM 557 C CA . PRO A 1 108 ? 30.847 5.275 -29.883 1.00 26.02 106 PRO C CA 1
ATOM 558 C C . PRO A 1 108 ? 31.264 5.990 -28.579 1.00 26.18 106 PRO C C 1
ATOM 559 O O . PRO A 1 108 ? 31.523 7.196 -28.591 1.00 25.34 106 PRO C O 1
ATOM 563 N N . GLY A 1 109 ? 31.309 5.226 -27.487 1.00 24.34 107 GLY C N 1
ATOM 564 C CA . GLY A 1 109 ? 31.681 5.678 -26.132 1.00 26.53 107 GLY C CA 1
ATOM 565 C C . GLY A 1 109 ? 33.087 6.244 -26.076 1.00 25.45 107 GLY C C 1
ATOM 566 O O . GLY A 1 109 ? 33.367 6.990 -25.116 1.00 28.10 107 GLY C O 1
ATOM 567 N N . ASN A 1 110 ? 33.935 5.912 -27.058 1.00 25.37 108 ASN C N 1
ATOM 568 C CA . ASN A 1 110 ? 35.344 6.383 -27.111 1.00 26.43 108 ASN C CA 1
ATOM 569 C C . ASN A 1 110 ? 35.592 7.266 -28.342 1.00 25.56 108 ASN C C 1
ATOM 570 O O . ASN A 1 110 ? 36.739 7.374 -28.741 1.00 29.89 108 ASN C O 1
ATOM 575 N N A SER A 1 111 ? 34.555 7.876 -28.925 0.50 26.98 109 SER C N 1
ATOM 576 N N B SER A 1 111 ? 34.548 7.881 -28.912 0.50 23.46 109 SER C N 1
ATOM 577 C CA A SER A 1 111 ? 34.703 8.870 -30.017 0.50 29.75 109 SER C CA 1
ATOM 578 C CA B SER A 1 111 ? 34.674 8.903 -29.981 0.50 23.82 109 SER C CA 1
ATOM 579 C C A SER A 1 111 ? 35.484 10.084 -29.506 0.50 29.02 109 SER C C 1
ATOM 580 C C B SER A 1 111 ? 35.512 10.078 -29.475 0.50 25.44 109 SER C C 1
ATOM 581 O O A SER A 1 111 ? 35.159 10.572 -28.402 0.50 28.12 109 SER C O 1
ATOM 582 O O B SER A 1 111 ? 35.249 10.540 -28.344 0.50 24.89 109 SER C O 1
ATOM 587 N N . GLU A 1 112 ? 36.439 10.568 -30.306 1.00 26.22 110 GLU C N 1
ATOM 588 C CA . GLU A 1 112 ? 37.031 11.917 -30.135 1.00 30.08 110 GLU C CA 1
ATOM 589 C C . GLU A 1 112 ? 35.894 12.959 -30.158 1.00 26.27 110 GLU C C 1
ATOM 590 O O . GLU A 1 112 ? 34.852 12.697 -30.755 1.00 23.81 110 GLU C O 1
ATOM 596 N N . LEU A 1 113 ? 36.084 14.114 -29.548 1.00 25.33 111 LEU C N 1
ATOM 597 C CA . LEU A 1 113 ? 35.105 15.221 -29.636 1.00 28.08 111 LEU C CA 1
ATOM 598 C C . LEU A 1 113 ? 34.829 15.559 -31.105 1.00 26.93 111 LEU C C 1
ATOM 599 O O . LEU A 1 113 ? 35.779 15.853 -31.829 1.00 26.33 111 LEU C O 1
ATOM 604 N N . ILE A 1 114 ? 33.560 15.571 -31.492 1.00 26.83 112 ILE C N 1
ATOM 605 C CA . ILE A 1 114 ? 33.054 15.699 -32.893 1.00 30.41 112 ILE C CA 1
ATOM 606 C C . ILE A 1 114 ? 32.974 17.187 -33.289 1.00 29.67 112 ILE C C 1
ATOM 607 O O . ILE A 1 114 ? 33.042 17.502 -34.487 1.00 28.66 112 ILE C O 1
ATOM 612 N N . ILE A 1 115 ? 32.757 18.068 -32.322 1.00 29.61 113 ILE C N 1
ATOM 613 C CA . ILE A 1 115 ? 32.645 19.529 -32.556 1.00 31.73 113 ILE C CA 1
ATOM 614 C C . ILE A 1 115 ? 34.059 20.091 -32.470 1.00 31.06 113 ILE C C 1
ATOM 615 O O . ILE A 1 115 ? 34.755 19.825 -31.478 1.00 30.37 113 ILE C O 1
ATOM 620 N N . ASP A 1 116 ? 34.491 20.738 -33.536 1.00 32.93 114 ASP C N 1
ATOM 621 C CA . ASP A 1 116 ? 35.817 21.383 -33.604 1.00 33.06 114 ASP C CA 1
ATOM 622 C C . ASP A 1 116 ? 35.822 22.483 -32.535 1.00 30.90 114 ASP C C 1
ATOM 623 O O . ASP A 1 116 ? 34.844 23.203 -32.449 1.00 28.05 114 ASP C O 1
ATOM 628 N N . THR A 1 117 ? 36.892 22.604 -31.752 1.00 30.98 115 THR C N 1
ATOM 629 C CA . THR A 1 117 ? 37.016 23.566 -30.621 1.00 33.22 115 THR C CA 1
ATOM 630 C C . THR A 1 117 ? 37.030 25.033 -31.095 1.00 31.57 115 THR C C 1
ATOM 631 O O . THR A 1 117 ? 36.774 25.871 -30.241 1.00 31.02 115 THR C O 1
ATOM 635 N N . ALA A 1 118 ? 37.216 25.327 -32.390 1.00 34.12 116 ALA C N 1
ATOM 636 C CA . ALA A 1 118 ? 37.102 26.689 -32.989 1.00 35.94 116 ALA C CA 1
ATOM 637 C C . ALA A 1 118 ? 35.648 27.029 -33.381 1.00 38.30 116 ALA C C 1
ATOM 638 O O . ALA A 1 118 ? 35.349 28.205 -33.641 1.00 38.16 116 ALA C O 1
ATOM 640 N N A CYS A 1 119 ? 34.778 26.022 -33.449 0.50 36.68 117 CYS C N 1
ATOM 641 N N B CYS A 1 119 ? 34.744 26.042 -33.424 0.50 37.67 117 CYS C N 1
ATOM 642 C CA A CYS A 1 119 ? 33.319 26.217 -33.619 0.50 37.28 117 CYS C CA 1
ATOM 643 C CA B CYS A 1 119 ? 33.300 26.253 -33.731 0.50 38.75 117 CYS C CA 1
ATOM 644 C C A CYS A 1 119 ? 32.800 27.121 -32.491 0.50 35.66 117 CYS C C 1
ATOM 645 C C B CYS A 1 119 ? 32.596 26.939 -32.551 0.50 37.18 117 CYS C C 1
ATOM 646 O O A CYS A 1 119 ? 33.287 26.988 -31.354 0.50 36.31 117 CYS C O 1
ATOM 647 O O B CYS A 1 119 ? 32.665 26.388 -31.433 0.50 39.65 117 CYS C O 1
ATOM 652 N N . VAL A 1 120 ? 31.902 28.059 -32.804 1.00 32.97 118 VAL C N 1
ATOM 653 C CA . VAL A 1 120 ? 31.111 28.795 -31.774 1.00 32.92 118 VAL C CA 1
ATOM 654 C C . VAL A 1 120 ? 29.856 27.966 -31.475 1.00 30.49 118 VAL C C 1
ATOM 655 O O . VAL A 1 120 ? 29.035 27.824 -32.381 1.00 32.76 118 VAL C O 1
ATOM 659 N N . THR A 1 121 ? 29.714 27.465 -30.249 1.00 27.71 119 THR C N 1
ATOM 660 C CA . THR A 1 121 ? 28.530 26.679 -29.809 1.00 28.64 119 THR C CA 1
ATOM 661 C C . THR A 1 121 ? 27.521 27.598 -29.122 1.00 28.89 119 THR C C 1
ATOM 662 O O . THR A 1 121 ? 27.895 28.727 -28.763 1.00 29.47 119 THR C O 1
ATOM 666 N N . MET A 1 122 ? 26.310 27.088 -28.894 1.00 27.93 120 MET C N 1
ATOM 667 C CA . MET A 1 122 ? 25.265 27.774 -28.109 1.00 28.42 120 MET C CA 1
ATOM 668 C C . MET A 1 122 ? 25.831 28.101 -26.717 1.00 29.36 120 MET C C 1
ATOM 669 O O . MET A 1 122 ? 25.482 29.169 -26.151 1.00 27.90 120 MET C O 1
ATOM 674 N N . ALA A 1 123 ? 26.621 27.192 -26.140 1.00 26.98 121 ALA C N 1
ATOM 675 C CA . ALA A 1 123 ? 27.221 27.367 -24.800 1.00 25.68 121 ALA C CA 1
ATOM 676 C C . ALA A 1 123 ? 28.189 28.559 -24.825 1.00 28.02 121 ALA C C 1
ATOM 677 O O . ALA A 1 123 ? 28.222 29.335 -23.816 1.00 25.64 121 ALA C O 1
ATOM 679 N N . ASP A 1 124 ? 29.008 28.642 -25.873 1.00 28.47 122 ASP C N 1
ATOM 680 C CA . ASP A 1 124 ? 29.975 29.765 -26.058 1.00 31.75 122 ASP C CA 1
ATOM 681 C C . ASP A 1 124 ? 29.201 31.083 -26.171 1.00 29.96 122 ASP C C 1
ATOM 682 O O . ASP A 1 124 ? 29.609 32.064 -25.532 1.00 32.05 122 ASP C O 1
ATOM 687 N N . MET A 1 125 ? 28.156 31.151 -26.983 1.00 29.72 123 MET C N 1
ATOM 688 C CA . MET A 1 125 ? 27.472 32.451 -27.138 1.00 33.71 123 MET C CA 1
ATOM 689 C C . MET A 1 125 ? 26.763 32.796 -25.824 1.00 33.75 123 MET C C 1
ATOM 690 O O . MET A 1 125 ? 26.804 33.972 -25.451 1.00 31.99 123 MET C O 1
ATOM 695 N N . LEU A 1 126 ? 26.179 31.830 -25.113 1.00 33.32 124 LEU C N 1
ATOM 696 C CA . LEU A 1 126 ? 25.594 32.127 -23.772 1.00 34.73 124 LEU C CA 1
ATOM 697 C C . LEU A 1 126 ? 26.713 32.520 -22.781 1.00 31.83 124 LEU C C 1
ATOM 698 O O . LEU A 1 126 ? 26.482 33.446 -21.994 1.00 32.22 124 LEU C O 1
ATOM 703 N N . LYS A 1 127 ? 27.907 31.939 -22.851 1.00 29.82 125 LYS C N 1
ATOM 704 C CA . LYS A 1 127 ? 29.039 32.354 -21.978 1.00 32.77 125 LYS C CA 1
ATOM 705 C C . LYS A 1 127 ? 29.379 33.824 -22.289 1.00 35.99 125 LYS C C 1
ATOM 706 O O . LYS A 1 127 ? 29.495 34.636 -21.344 1.00 36.45 125 LYS C O 1
ATOM 710 N N . GLU A 1 128 ? 29.464 34.175 -23.572 1.00 36.36 126 GLU C N 1
ATOM 711 C CA . GLU A 1 128 ? 29.750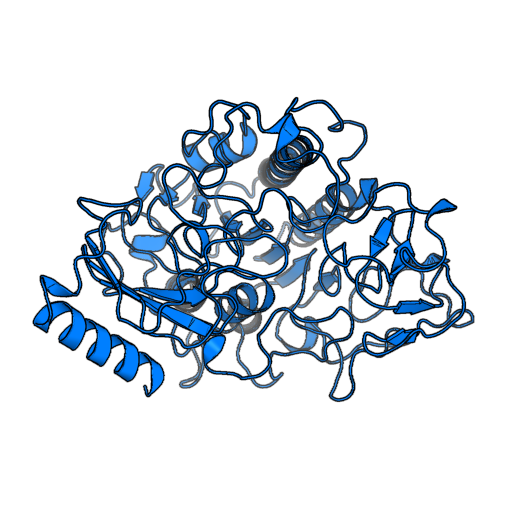 35.558 -24.034 1.00 39.61 126 GLU C CA 1
ATOM 712 C C . GLU A 1 128 ? 28.636 36.494 -23.544 1.00 40.45 126 GLU C C 1
ATOM 713 O O . GLU A 1 128 ? 28.958 37.654 -23.240 1.00 43.69 126 GLU C O 1
ATOM 719 N N . ALA A 1 129 ? 27.393 36.005 -23.446 1.00 34.45 127 ALA C N 1
ATOM 720 C CA . ALA A 1 129 ? 26.212 36.779 -22.994 1.00 35.02 127 ALA C CA 1
ATOM 721 C C . ALA A 1 129 ? 26.197 36.929 -21.468 1.00 32.41 127 ALA C C 1
ATOM 722 O O . ALA A 1 129 ? 25.258 37.575 -20.990 1.00 34.44 127 ALA C O 1
ATOM 724 N N . GLY A 1 130 ? 27.176 36.362 -20.752 1.00 30.56 128 GLY C N 1
ATOM 725 C CA . GLY A 1 130 ? 27.351 36.500 -19.292 1.00 32.55 128 GLY C CA 1
ATOM 726 C C . GLY A 1 130 ? 26.619 35.431 -18.482 1.00 35.08 128 GLY C C 1
ATOM 727 O O . GLY A 1 130 ? 26.138 35.759 -17.399 1.00 39.59 128 GLY C O 1
ATOM 728 N N . TYR A 1 131 ? 26.516 34.194 -18.973 1.00 30.86 129 TYR C N 1
ATOM 729 C CA . TYR A 1 131 ? 25.880 33.062 -18.245 1.00 28.84 129 TYR C CA 1
ATOM 730 C C . TYR A 1 131 ? 26.974 32.162 -17.679 1.00 27.41 129 TYR C C 1
ATOM 731 O O . TYR A 1 131 ? 27.949 31.935 -18.409 1.00 29.28 129 TYR C O 1
ATOM 740 N N . ALA A 1 132 ? 26.785 31.609 -16.484 1.00 26.17 130 ALA C N 1
ATOM 741 C CA . ALA A 1 132 ? 27.454 30.364 -16.049 1.00 28.03 130 ALA C CA 1
ATOM 742 C C . ALA A 1 132 ? 26.839 29.174 -16.808 1.00 28.44 130 ALA C C 1
ATOM 743 O O . ALA A 1 132 ? 25.591 29.083 -16.897 1.00 30.35 130 ALA C O 1
ATOM 745 N N . THR A 1 133 ? 27.683 28.315 -17.390 1.00 28.59 131 THR C N 1
ATOM 746 C CA . THR A 1 133 ? 27.264 27.224 -18.317 1.00 30.11 131 THR C CA 1
ATOM 747 C C . THR A 1 133 ? 27.623 25.866 -17.712 1.00 29.33 131 THR C C 1
ATOM 748 O O . THR A 1 133 ? 28.703 25.725 -17.127 1.00 26.66 131 THR C O 1
ATOM 752 N N . GLY A 1 134 ? 26.720 24.897 -17.858 1.00 27.61 132 GLY C N 1
ATOM 753 C CA . GLY A 1 134 ? 26.950 23.527 -17.399 1.00 26.60 132 GLY C CA 1
ATOM 754 C C . GLY A 1 134 ? 26.257 22.505 -18.284 1.00 26.66 132 GLY C C 1
ATOM 755 O O . GLY A 1 134 ? 25.170 22.791 -18.832 1.00 23.89 132 GLY C O 1
ATOM 756 N N . VAL A 1 135 ? 26.874 21.334 -18.426 1.00 27.38 133 VAL C N 1
ATOM 757 C CA . VAL A 1 135 ? 26.219 20.166 -19.072 1.00 24.50 133 VAL C CA 1
ATOM 758 C C . VAL A 1 135 ? 26.112 19.067 -18.026 1.00 24.78 133 VAL C C 1
ATOM 759 O O . VAL A 1 135 ? 27.135 18.701 -17.412 1.00 24.56 133 VAL C O 1
ATOM 763 N N . VAL A 1 136 ? 24.916 18.521 -17.856 1.00 23.27 134 VAL C N 1
ATOM 764 C CA . VAL A 1 136 ? 24.710 17.375 -16.942 1.00 24.19 134 VAL C CA 1
ATOM 765 C C . VAL A 1 136 ? 23.964 16.273 -17.688 1.00 23.65 134 VAL C C 1
ATOM 766 O O . VAL A 1 136 ? 22.871 16.560 -18.212 1.00 24.89 134 VAL C O 1
ATOM 770 N N . GLY A 1 137 ? 24.527 15.061 -17.673 1.00 23.52 135 GLY C N 1
ATOM 771 C CA . GLY A 1 137 ? 23.905 13.841 -18.198 1.00 23.87 135 GLY C CA 1
ATOM 772 C C . GLY A 1 137 ? 24.509 13.379 -19.525 1.00 24.60 135 GLY C C 1
ATOM 773 O O . GLY A 1 137 ? 25.757 13.444 -19.726 1.00 24.25 135 GLY C O 1
ATOM 774 N N . LYS A 1 138 ? 23.642 12.891 -20.408 1.00 24.49 136 LYS C N 1
ATOM 775 C CA . LYS A 1 138 ? 24.026 12.264 -21.691 1.00 23.05 136 LYS C CA 1
ATOM 776 C C . LYS A 1 138 ? 24.760 13.277 -22.561 1.00 20.54 136 LYS C C 1
ATOM 777 O O . LYS A 1 138 ? 24.212 14.340 -22.824 1.00 19.58 136 LYS C O 1
ATOM 783 N N . TRP A 1 139 ? 25.955 12.932 -23.028 1.00 20.52 137 TRP C N 1
ATOM 784 C CA . TRP A 1 139 ? 26.747 13.827 -23.906 1.00 22.07 137 TRP C CA 1
ATOM 785 C C . TRP A 1 139 ? 26.646 13.370 -25.362 1.00 23.08 137 TRP C C 1
ATOM 786 O O . TRP A 1 139 ? 25.954 14.051 -26.174 1.00 21.22 137 TRP C O 1
ATOM 797 N N . HIS A 1 140 ? 27.314 12.261 -25.683 1.00 23.44 138 HIS C N 1
ATOM 798 C CA . HIS A 1 140 ? 27.208 11.552 -26.988 1.00 24.13 138 HIS C CA 1
ATOM 799 C C . HIS A 1 140 ? 27.696 12.449 -28.136 1.00 23.77 138 HIS C C 1
ATOM 800 O O . HIS A 1 140 ? 27.223 12.271 -29.268 1.00 22.36 138 HIS C O 1
A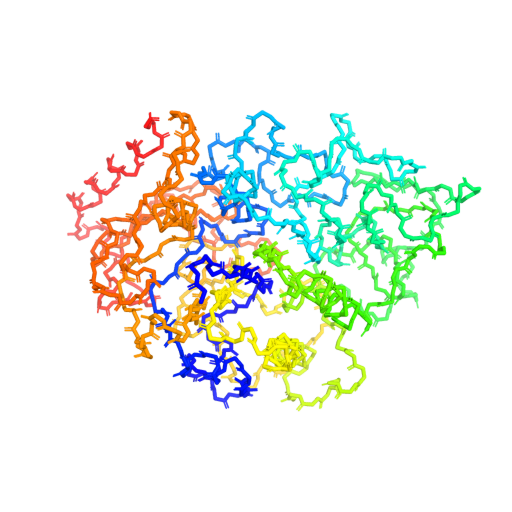TOM 807 N N . LEU A 1 141 ? 28.639 13.341 -27.852 1.00 22.02 139 LEU C N 1
ATOM 808 C CA . LEU A 1 141 ? 29.283 14.214 -28.860 1.00 24.19 139 LEU C CA 1
ATOM 809 C C . LEU A 1 141 ? 30.803 13.997 -28.886 1.00 25.51 139 LEU C C 1
ATOM 810 O O . LEU A 1 141 ? 31.496 14.722 -29.622 1.00 26.76 139 LEU C O 1
ATOM 815 N N . GLY A 1 142 ? 31.292 12.985 -28.173 1.00 23.85 140 GLY C N 1
ATOM 816 C CA . GLY A 1 142 ? 32.710 12.593 -28.184 1.00 25.78 140 GLY C CA 1
ATOM 817 C C . GLY A 1 142 ? 33.507 13.340 -27.138 1.00 26.12 140 GLY C C 1
ATOM 818 O O . GLY A 1 142 ? 33.087 14.428 -26.712 1.00 24.33 140 GLY C O 1
ATOM 819 N N . LEU A 1 143 ? 34.632 12.762 -26.734 1.00 25.44 141 LEU C N 1
ATOM 820 C CA . LEU A 1 143 ? 35.591 13.401 -25.801 1.00 26.24 141 LEU C CA 1
ATOM 821 C C . LEU A 1 143 ? 37.002 13.032 -26.240 1.00 25.99 141 LEU C C 1
ATOM 822 O O . LEU A 1 143 ? 37.233 11.877 -26.624 1.00 25.80 141 LEU C O 1
ATOM 827 N N . GLY A 1 144 ? 37.931 13.947 -26.054 1.00 28.35 142 GLY C N 1
ATOM 828 C CA . GLY A 1 144 ? 39.350 13.665 -26.321 1.00 29.77 142 GLY C CA 1
ATOM 829 C C . GLY A 1 144 ? 39.691 13.893 -27.784 1.00 33.26 142 GLY C C 1
ATOM 830 O O . GLY A 1 144 ? 38.849 14.318 -28.572 1.00 28.44 142 GLY C O 1
ATOM 831 N N . PRO A 1 145 ? 40.947 13.594 -28.183 1.00 35.89 143 PRO C N 1
ATOM 832 C CA . PRO A 1 145 ? 41.493 14.048 -29.461 1.00 34.39 143 PRO C CA 1
ATOM 833 C C . PRO A 1 145 ? 41.442 12.941 -30.516 1.00 34.02 143 PRO C C 1
ATOM 834 O O . PRO A 1 145 ? 40.964 11.848 -30.209 1.00 31.00 143 PRO C O 1
ATOM 838 N N . LYS A 1 146 ? 41.938 13.241 -31.716 1.00 35.44 144 LYS C N 1
ATOM 839 C CA . LYS A 1 146 ? 42.129 12.247 -32.802 1.00 37.17 144 LYS C CA 1
ATOM 840 C C . LYS A 1 146 ? 42.704 10.976 -32.157 1.00 36.12 144 LYS C C 1
ATOM 841 O O . LYS A 1 146 ? 43.641 11.092 -31.362 1.00 36.69 144 LYS C O 1
ATOM 843 N N . GLY A 1 147 ? 42.140 9.814 -32.475 1.00 36.24 145 GLY C N 1
ATOM 844 C CA . GLY A 1 147 ? 42.607 8.505 -31.989 1.00 35.27 145 GLY C CA 1
ATOM 845 C C . GLY A 1 147 ? 41.562 7.874 -31.100 1.00 36.21 145 GLY C C 1
ATOM 846 O O . GLY A 1 147 ? 41.546 6.643 -31.009 1.00 39.90 145 GLY C O 1
ATOM 847 N N . GLY A 1 148 ? 40.689 8.699 -30.512 1.00 36.86 146 GLY C N 1
ATOM 848 C CA . GLY A 1 148 ? 39.640 8.264 -29.574 1.00 36.77 146 GLY C CA 1
ATOM 849 C C . GLY A 1 148 ? 39.966 8.663 -28.151 1.00 34.80 146 GLY C C 1
ATOM 850 O O . GLY A 1 148 ? 41.125 9.027 -27.876 1.00 36.12 146 GLY C O 1
ATOM 851 N N . THR A 1 149 ? 38.976 8.567 -27.270 1.00 31.67 147 THR C N 1
ATOM 852 C CA . THR A 1 149 ? 39.061 8.947 -25.842 1.00 29.09 147 THR C CA 1
ATOM 853 C C . THR A 1 149 ? 40.083 8.076 -25.093 1.00 30.91 147 THR C C 1
ATOM 854 O O . THR A 1 149 ? 39.989 6.840 -25.164 1.00 34.41 147 THR C O 1
ATOM 858 N N . ASP A 1 150 ? 41.024 8.712 -24.395 1.00 32.34 148 ASP C N 1
ATOM 859 C CA . ASP A 1 150 ? 41.876 8.085 -23.352 1.00 34.34 148 ASP C CA 1
ATOM 860 C C . ASP A 1 150 ? 41.238 8.480 -22.024 1.00 32.85 148 ASP C C 1
ATOM 861 O O . ASP A 1 150 ? 41.253 9.664 -21.712 1.00 31.82 148 ASP C O 1
ATOM 866 N N . PHE A 1 151 ? 40.639 7.514 -21.321 1.00 31.87 149 PHE C N 1
ATOM 867 C CA . PHE A 1 151 ? 39.788 7.756 -20.127 1.00 30.78 149 PHE C CA 1
ATOM 868 C C . PHE A 1 151 ? 40.640 7.888 -18.848 1.00 31.51 149 PHE C C 1
ATOM 869 O O . PHE A 1 151 ? 40.053 8.159 -17.781 1.00 30.54 149 PHE C O 1
ATOM 877 N N . ASN A 1 152 ? 41.972 7.811 -18.949 1.00 29.67 150 ASN C N 1
ATOM 878 C CA . ASN A 1 152 ? 42.862 7.537 -17.791 1.00 31.02 150 ASN C CA 1
ATOM 879 C C . ASN A 1 152 ? 43.573 8.772 -17.255 1.00 35.39 150 ASN C C 1
ATOM 880 O O . ASN A 1 152 ? 44.299 8.620 -16.263 1.00 49.05 150 ASN C O 1
ATOM 885 N N . GLY A 1 153 ? 43.435 9.926 -17.867 1.00 31.04 151 GLY C N 1
ATOM 886 C CA . GLY A 1 153 ? 43.906 11.161 -17.220 1.00 33.34 151 GLY C CA 1
ATOM 887 C C . GLY A 1 153 ? 42.927 12.279 -17.455 1.00 33.09 151 GLY C C 1
ATOM 888 O O . GLY A 1 153 ? 41.716 11.990 -17.489 1.00 33.02 151 GLY C O 1
ATOM 889 N N . HIS A 1 154 ? 43.433 13.502 -17.609 1.00 34.20 152 HIS C N 1
ATOM 890 C CA . HIS A 1 154 ? 42.652 14.673 -18.071 1.00 33.67 152 HIS C CA 1
ATOM 891 C C . HIS A 1 154 ? 42.194 14.377 -19.504 1.00 31.12 152 HIS C C 1
ATOM 892 O O . HIS A 1 154 ? 43.022 14.154 -20.376 1.00 29.51 152 HIS C O 1
ATOM 899 N N . ILE A 1 155 ? 40.890 14.327 -19.718 1.00 30.75 153 ILE C N 1
ATOM 900 C CA . ILE A 1 155 ? 40.273 14.124 -21.060 1.00 31.24 153 ILE C CA 1
ATOM 901 C C . ILE A 1 155 ? 40.054 15.502 -21.683 1.00 29.91 153 ILE C C 1
ATOM 902 O O . ILE A 1 155 ? 39.320 16.309 -21.099 1.00 32.57 153 ILE C O 1
ATOM 907 N N . THR A 1 156 ? 40.746 15.793 -22.766 1.00 30.23 154 THR C N 1
ATOM 908 C CA . THR A 1 156 ? 40.674 17.101 -23.448 1.00 30.71 154 THR C CA 1
ATOM 909 C C . THR A 1 156 ? 40.922 16.878 -24.936 1.00 29.75 154 THR C C 1
ATOM 910 O O . THR A 1 156 ? 41.737 16.034 -25.294 1.00 30.50 154 THR C O 1
ATOM 914 N N . PRO A 1 157 ? 40.229 17.589 -25.858 1.00 29.01 155 PRO C N 1
ATOM 915 C CA . PRO A 1 157 ? 39.168 18.543 -25.510 1.00 29.39 155 PRO C CA 1
ATOM 916 C C . PRO A 1 157 ? 37.906 17.826 -25.000 1.00 27.37 155 PRO C C 1
ATOM 917 O O . PRO A 1 157 ? 37.702 16.689 -25.361 1.00 27.01 155 PRO C O 1
ATOM 921 N N . ASN A 1 158 ? 37.118 18.507 -24.175 1.00 26.64 156 ASN C N 1
ATOM 922 C CA . ASN A 1 158 ? 35.895 17.962 -23.527 1.00 27.93 156 ASN C CA 1
ATOM 923 C C . ASN A 1 158 ? 34.823 19.036 -23.661 1.00 25.50 156 ASN C C 1
ATOM 924 O O . ASN A 1 158 ? 35.007 19.942 -24.507 1.00 27.21 156 ASN C O 1
ATOM 929 N N . ALA A 1 159 ? 33.738 18.952 -22.897 1.00 27.63 157 ALA C N 1
ATOM 930 C CA . ALA A 1 159 ? 32.610 19.921 -23.006 1.00 28.72 157 ALA C CA 1
ATOM 931 C C . ALA A 1 159 ? 33.111 21.314 -22.600 1.00 29.08 157 ALA C C 1
ATOM 932 O O . ALA A 1 159 ? 32.603 22.327 -23.144 1.00 27.16 157 ALA C O 1
ATOM 934 N N . GLN A 1 160 ? 34.099 21.364 -21.700 1.00 28.49 158 GLN C N 1
ATOM 935 C CA . GLN A 1 160 ? 34.725 22.638 -21.269 1.00 29.73 158 GLN C CA 1
ATOM 936 C C . GLN A 1 160 ? 35.527 23.311 -22.396 1.00 29.55 158 GLN C C 1
ATOM 937 O O . GLN A 1 160 ? 35.796 24.511 -22.263 1.00 25.49 158 GLN C O 1
ATOM 943 N N . SER A 1 161 ? 35.893 22.610 -23.470 1.00 28.27 159 SER C N 1
ATOM 944 C CA . SER A 1 161 ? 36.647 23.197 -24.617 1.00 28.91 159 SER C CA 1
ATOM 945 C C . SER A 1 161 ? 35.693 23.919 -25.572 1.00 29.17 159 SER C C 1
ATOM 946 O O . SER A 1 161 ? 36.181 24.609 -26.483 1.00 29.53 159 SER C O 1
ATOM 949 N N . ILE A 1 162 ? 34.384 23.717 -25.421 1.00 29.68 160 ILE C N 1
ATOM 950 C CA . ILE A 1 162 ? 33.375 24.296 -26.345 1.00 27.47 160 ILE C CA 1
ATOM 951 C C . ILE A 1 162 ? 32.284 25.017 -25.544 1.00 26.67 160 ILE C C 1
ATOM 952 O O . ILE A 1 162 ? 31.137 25.010 -26.007 1.00 30.12 160 ILE C O 1
ATOM 957 N N . GLY A 1 163 ? 32.624 25.629 -24.403 1.00 27.78 161 GLY C N 1
ATOM 958 C CA . GLY A 1 163 ? 31.816 26.719 -23.809 1.00 29.40 161 GLY C CA 1
ATOM 959 C C . GLY A 1 163 ? 31.085 26.359 -22.518 1.00 28.90 161 GLY C C 1
ATOM 960 O O . GLY A 1 163 ? 30.401 27.252 -21.950 1.00 26.48 161 GLY C O 1
ATOM 961 N N . PHE A 1 164 ? 31.214 25.125 -22.033 1.00 30.52 162 PHE C N 1
ATOM 962 C CA . PHE A 1 164 ? 30.630 24.684 -20.739 1.00 31.21 162 PHE C CA 1
ATOM 963 C C . PHE A 1 164 ? 31.658 24.864 -19.617 1.00 31.33 162 PHE C C 1
ATOM 964 O O . PHE A 1 164 ? 32.759 24.320 -19.720 1.00 35.30 162 PHE C O 1
ATOM 972 N N . ASP A 1 165 ? 31.296 25.590 -18.565 1.00 30.41 163 ASP C N 1
ATOM 973 C CA . ASP A 1 165 ? 32.173 25.829 -17.394 1.00 31.41 163 ASP C CA 1
ATOM 974 C C . ASP A 1 165 ? 32.294 24.522 -16.606 1.00 31.71 163 ASP C C 1
ATOM 975 O O . ASP A 1 165 ? 33.365 24.236 -16.068 1.00 28.65 163 ASP C O 1
ATOM 980 N N . TYR A 1 166 ? 31.191 23.777 -16.531 1.00 28.71 164 TYR C N 1
ATOM 981 C CA . TYR A 1 166 ? 31.041 22.583 -15.673 1.00 29.25 164 TYR C CA 1
ATOM 982 C C . TYR A 1 166 ? 30.508 21.429 -16.545 1.00 29.91 164 TYR C C 1
ATOM 983 O O . TYR A 1 166 ? 29.652 21.670 -17.407 1.00 31.22 164 TYR C O 1
ATOM 992 N N . GLU A 1 167 ? 31.008 20.226 -16.288 1.00 27.18 165 GLU C N 1
ATOM 993 C CA . GLU A 1 167 ? 30.752 18.988 -17.051 1.00 29.14 165 GLU C CA 1
ATOM 994 C C . GLU A 1 167 ? 30.556 17.839 -16.062 1.00 28.22 165 GLU C C 1
ATOM 995 O O . GLU A 1 167 ? 31.454 17.558 -15.240 1.00 27.69 165 GLU C O 1
ATOM 1001 N N . PHE A 1 168 ? 29.420 17.175 -16.167 1.00 27.52 166 PHE C N 1
ATOM 1002 C CA . PHE A 1 168 ? 29.174 15.879 -15.497 1.00 29.47 166 PHE C CA 1
ATOM 1003 C C . PHE A 1 168 ? 28.369 15.044 -16.488 1.00 26.47 166 PHE C C 1
ATOM 1004 O O . PHE A 1 168 ? 27.204 15.356 -16.679 1.00 23.89 166 PHE C O 1
ATOM 1012 N N . VAL A 1 169 ? 29.020 14.101 -17.157 1.00 26.69 167 VAL C N 1
ATOM 1013 C CA . VAL A 1 169 ? 28.425 13.459 -18.349 1.00 26.68 167 VAL C CA 1
ATOM 1014 C C . VAL A 1 169 ? 28.595 11.936 -18.342 1.00 26.49 167 VAL C C 1
ATOM 1015 O O . VAL A 1 169 ? 29.583 11.378 -17.819 1.00 26.49 167 VAL C O 1
ATOM 1019 N N . ILE A 1 170 ? 27.581 11.304 -18.922 1.00 29.71 168 ILE C N 1
ATOM 1020 C CA . ILE A 1 170 ? 27.644 9.965 -19.572 1.00 28.64 168 ILE C CA 1
ATOM 1021 C C . ILE A 1 170 ? 28.315 10.140 -20.928 1.00 26.17 168 ILE C C 1
ATOM 1022 O O . ILE A 1 170 ? 27.851 10.938 -21.761 1.00 25.94 168 ILE C O 1
ATOM 1027 N N . PRO A 1 171 ? 29.441 9.439 -21.182 1.00 24.41 169 PRO C N 1
ATOM 1028 C CA . PRO A 1 171 ? 30.179 9.604 -22.433 1.00 25.93 169 PRO C CA 1
ATOM 1029 C C . PRO A 1 171 ? 29.285 9.544 -23.678 1.00 26.00 169 PRO C C 1
ATOM 1030 O O . PRO A 1 171 ? 29.267 10.513 -24.448 1.00 25.66 169 PRO C O 1
ATOM 1034 N N . ALA A 1 172 ? 28.545 8.450 -23.836 1.00 24.95 170 ALA C N 1
ATOM 1035 C CA . ALA A 1 172 ? 27.694 8.241 -25.029 1.00 26.82 170 ALA C CA 1
ATOM 1036 C C . ALA A 1 172 ? 26.282 7.878 -24.581 1.00 28.65 170 ALA C C 1
ATOM 1037 O O . ALA A 1 172 ? 25.515 8.810 -24.251 1.00 31.03 170 ALA C O 1
ATOM 1039 N N . THR A 1 173 ? 25.930 6.597 -24.635 1.00 29.19 171 THR C N 1
ATOM 1040 C CA . THR A 1 173 ? 24.614 6.071 -24.204 1.00 29.32 171 THR C CA 1
ATOM 1041 C C . THR A 1 173 ? 24.877 5.061 -23.086 1.00 29.17 171 THR C C 1
ATOM 1042 O O . THR A 1 173 ? 26.010 4.576 -22.980 1.00 28.84 171 THR C O 1
ATOM 1046 N N . VAL A 1 174 ? 23.872 4.755 -22.274 1.00 29.41 172 VAL C N 1
ATOM 1047 C CA . VAL A 1 174 ? 24.045 3.850 -21.102 1.00 28.99 172 VAL C CA 1
ATOM 1048 C C . VAL A 1 174 ? 24.280 2.413 -21.595 1.00 27.65 172 VAL C C 1
ATOM 1049 O O . VAL A 1 174 ? 24.914 1.663 -20.838 1.00 26.87 172 VAL C O 1
ATOM 1053 N N . ASP A 1 175 ? 23.905 2.086 -22.842 1.00 26.97 173 ASP C N 1
ATOM 1054 C CA . ASP A 1 175 ? 24.164 0.754 -23.459 1.00 25.74 173 ASP C CA 1
ATOM 1055 C C . ASP A 1 175 ? 25.545 0.702 -24.128 1.00 25.15 173 ASP C C 1
ATOM 1056 O O . ASP A 1 175 ? 25.843 -0.320 -24.776 1.00 23.72 173 ASP C O 1
ATOM 1061 N N . ARG A 1 176 ? 26.365 1.747 -23.980 1.00 25.62 174 ARG C N 1
ATOM 1062 C CA . ARG A 1 176 ? 27.709 1.831 -24.590 1.00 25.76 174 ARG C CA 1
ATOM 1063 C C . ARG A 1 176 ? 28.782 1.941 -23.507 1.00 24.70 174 ARG C C 1
ATOM 1064 O O . ARG A 1 176 ? 28.621 2.753 -22.573 1.00 24.73 174 ARG C O 1
ATOM 1072 N N . VAL A 1 177 ? 29.881 1.211 -23.679 1.00 24.31 175 VAL C N 1
ATOM 1073 C CA . VAL A 1 177 ? 31.091 1.368 -22.820 1.00 25.37 175 VAL C CA 1
ATOM 1074 C C . VAL A 1 177 ? 31.843 2.648 -23.208 1.00 26.14 175 VAL C C 1
ATOM 1075 O O . VAL A 1 177 ? 31.798 3.092 -24.356 1.00 24.88 175 VAL C O 1
ATOM 1079 N N . PRO A 1 178 ? 32.568 3.270 -22.248 1.00 25.57 176 PRO C N 1
ATOM 1080 C CA . PRO A 1 178 ? 32.618 2.784 -20.875 1.00 25.43 176 PRO C CA 1
ATOM 1081 C C . PRO A 1 178 ? 31.402 3.264 -20.070 1.00 28.16 176 PRO C C 1
ATOM 1082 O O . PRO A 1 178 ? 30.960 4.377 -20.283 1.00 26.75 176 PRO C O 1
ATOM 1086 N N . CYS A 1 179 ? 30.977 2.448 -19.104 1.00 28.45 177 CYS C N 1
ATOM 1087 C CA . CYS A 1 179 ? 29.858 2.718 -18.170 1.00 28.31 177 CYS C CA 1
ATOM 1088 C C . CYS A 1 179 ? 30.386 3.472 -16.943 1.00 29.61 177 CYS C C 1
ATOM 1089 O O . CYS A 1 179 ? 30.315 2.929 -15.847 1.00 29.02 177 CYS C O 1
ATOM 1092 N N . VA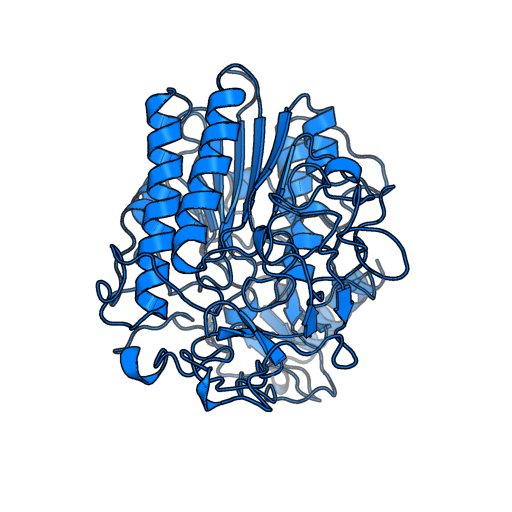L A 1 180 ? 30.881 4.692 -17.150 1.00 28.89 178 VAL C N 1
ATOM 1093 C CA . VAL A 1 180 ? 31.459 5.574 -16.094 1.00 28.70 178 VAL C CA 1
ATOM 1094 C C . VAL A 1 180 ? 30.988 7.004 -16.377 1.00 29.21 178 VAL C C 1
ATOM 1095 O O . VAL A 1 180 ? 30.583 7.277 -17.518 1.00 28.30 178 VAL C O 1
ATOM 1099 N N . PHE A 1 181 ? 31.071 7.882 -15.382 1.00 28.46 179 PHE C N 1
ATOM 1100 C CA . PHE A 1 181 ? 30.800 9.327 -15.537 1.00 27.76 179 PHE C CA 1
ATOM 1101 C C . PHE A 1 181 ? 32.129 10.093 -15.627 1.00 28.16 179 PHE C C 1
ATOM 1102 O O . PHE A 1 181 ? 33.164 9.679 -15.052 1.00 29.38 179 PHE C O 1
ATOM 1110 N N . VAL A 1 182 ? 32.094 11.190 -16.378 1.00 27.26 180 VAL C N 1
ATOM 1111 C CA . VAL A 1 182 ? 33.225 12.143 -16.551 1.00 27.42 180 VAL C CA 1
ATOM 1112 C C . VAL A 1 182 ? 32.780 13.473 -15.967 1.00 27.04 180 VAL C C 1
ATOM 1113 O O . VAL A 1 182 ? 31.739 13.966 -16.408 1.00 27.85 180 VAL C O 1
ATOM 1117 N N . GLU A 1 183 ? 33.537 13.998 -15.006 1.00 26.10 181 GLU C N 1
ATOM 1118 C CA . GLU A 1 183 ? 33.275 15.298 -14.350 1.00 28.71 181 GLU C CA 1
ATOM 1119 C C . GLU A 1 183 ? 34.489 16.191 -14.594 1.00 28.05 181 GLU C C 1
ATOM 1120 O O . GLU A 1 183 ? 35.612 15.768 -14.262 1.00 28.83 181 GLU C O 1
ATOM 1126 N N . ASN A 1 184 ? 34.270 17.322 -15.250 1.00 28.85 182 ASN C N 1
ATOM 1127 C CA . ASN A 1 184 ? 35.343 18.292 -15.595 1.00 30.06 182 ASN C CA 1
ATOM 1128 C C . ASN A 1 184 ? 36.584 17.538 -16.093 1.00 33.25 182 ASN C C 1
ATOM 1129 O O . ASN A 1 184 ? 37.680 17.791 -15.594 1.00 32.23 182 ASN C O 1
ATOM 1134 N N . GLY A 1 185 ? 36.413 16.622 -17.050 1.00 30.00 183 GLY C N 1
ATOM 1135 C CA . GLY A 1 185 ? 37.542 16.038 -17.794 1.00 27.72 183 GLY C CA 1
ATOM 1136 C C . GLY A 1 185 ? 38.185 14.878 -17.063 1.00 26.22 183 GLY C C 1
ATOM 1137 O O . GLY A 1 185 ? 39.172 14.377 -17.579 1.00 25.39 183 GLY C O 1
ATOM 1138 N N . HIS A 1 186 ? 37.639 14.417 -15.928 1.00 28.09 184 HIS C N 1
ATOM 1139 C CA . HIS A 1 186 ? 38.187 13.240 -15.186 1.00 29.29 184 HIS C CA 1
ATOM 1140 C C . HIS A 1 186 ? 37.074 12.220 -14.908 1.00 27.95 184 HIS C C 1
ATOM 1141 O O . HIS A 1 186 ? 35.985 12.623 -14.510 1.00 25.44 184 HIS C O 1
ATOM 1148 N N . VAL A 1 187 ? 37.357 10.941 -15.138 1.00 29.63 185 VAL C N 1
ATOM 1149 C CA . VAL A 1 187 ? 36.475 9.807 -14.728 1.00 31.17 185 VAL C CA 1
ATOM 1150 C C . VAL A 1 187 ? 36.323 9.795 -13.194 1.00 31.22 185 VAL C C 1
ATOM 1151 O O . VAL A 1 187 ? 37.360 9.797 -12.483 1.00 28.44 185 VAL C O 1
ATOM 1155 N N . VAL A 1 188 ? 35.069 9.828 -12.732 1.00 30.76 186 VAL C N 1
ATOM 1156 C CA . VAL A 1 188 ? 34.668 9.841 -11.295 1.00 34.50 186 VAL C CA 1
ATOM 1157 C C . VAL A 1 188 ? 34.977 8.448 -10.723 1.00 35.23 186 VAL C C 1
ATOM 1158 O O . VAL A 1 188 ? 34.480 7.444 -11.293 1.00 34.31 186 VAL C O 1
ATOM 1162 N N . GLY A 1 189 ? 35.842 8.389 -9.698 1.00 33.09 187 GLY C N 1
ATOM 1163 C CA . GLY A 1 189 ? 36.186 7.164 -8.950 1.00 31.16 187 GLY C CA 1
ATOM 1164 C C . GLY A 1 189 ? 37.165 6.302 -9.710 1.00 32.22 187 GLY C C 1
ATOM 1165 O O . GLY A 1 189 ? 37.235 5.100 -9.410 1.00 36.93 187 GLY C O 1
ATOM 1166 N N . LEU A 1 190 ? 37.898 6.859 -10.672 1.00 28.37 188 LEU C N 1
ATOM 1167 C CA . LEU A 1 190 ? 38.890 6.068 -11.440 1.00 30.06 188 LEU C CA 1
ATOM 1168 C C . LEU A 1 190 ? 40.120 5.818 -10.560 1.00 33.18 188 LEU C C 1
ATOM 1169 O O . LEU A 1 190 ? 40.650 6.773 -9.974 1.00 35.32 188 LEU C O 1
ATOM 1174 N N . ASP A 1 191 ? 40.581 4.579 -10.512 1.00 34.62 189 ASP C N 1
ATOM 1175 C CA . ASP A 1 191 ? 41.823 4.184 -9.802 1.00 38.86 189 ASP C CA 1
ATOM 1176 C C . ASP A 1 191 ? 42.948 4.093 -10.829 1.00 39.59 189 ASP C C 1
ATOM 1177 O O . ASP A 1 191 ? 42.860 3.278 -11.736 1.00 40.35 189 ASP C O 1
ATOM 1182 N N . PRO A 1 192 ? 44.019 4.919 -10.738 1.00 42.60 190 PRO C N 1
ATOM 1183 C CA . PRO A 1 192 ? 45.106 4.889 -11.718 1.00 43.20 190 PRO C CA 1
ATOM 1184 C C . PRO A 1 192 ? 45.781 3.509 -11.843 1.00 40.48 190 PRO C C 1
ATOM 1185 O O . PRO A 1 192 ? 46.295 3.201 -12.901 1.00 41.37 190 PRO C O 1
ATOM 1189 N N . ASN A 1 193 ? 45.731 2.698 -10.784 1.00 41.45 191 ASN C N 1
ATOM 1190 C CA . ASN A 1 193 ? 46.310 1.334 -10.765 1.00 42.24 191 ASN C CA 1
ATOM 1191 C C . ASN A 1 193 ? 45.356 0.347 -11.467 1.00 43.29 191 ASN C C 1
ATOM 1192 O O . ASN A 1 193 ? 45.760 -0.806 -11.636 1.00 39.78 191 ASN C O 1
ATOM 1194 N N . ASP A 1 194 ? 44.155 0.778 -11.887 1.00 39.53 192 ASP C N 1
ATOM 1195 C CA . ASP A 1 194 ? 43.167 -0.048 -12.648 1.00 36.26 192 ASP C CA 1
ATOM 1196 C C . ASP A 1 194 ? 42.706 0.752 -13.870 1.00 35.52 192 ASP C C 1
ATOM 1197 O O . ASP A 1 194 ? 41.543 1.167 -13.966 1.00 34.08 192 ASP C O 1
ATOM 1202 N N . PRO A 1 195 ? 43.614 1.044 -14.832 1.00 33.59 193 PRO C N 1
ATOM 1203 C CA . PRO A 1 195 ? 43.287 1.971 -15.905 1.00 33.04 193 PRO C CA 1
ATOM 1204 C C . PRO A 1 195 ? 42.275 1.339 -16.869 1.00 30.44 193 PRO C C 1
ATOM 1205 O O . PRO A 1 195 ? 42.184 0.147 -16.960 1.00 26.30 193 PRO C O 1
ATOM 1209 N N . ILE A 1 196 ? 41.467 2.189 -17.499 1.00 31.45 194 ILE C N 1
ATOM 1210 C CA . ILE A 1 196 ? 40.412 1.762 -18.458 1.00 30.17 194 ILE C CA 1
ATOM 1211 C C . ILE A 1 196 ? 41.065 1.592 -19.829 1.00 30.93 194 ILE C C 1
ATOM 1212 O O . ILE A 1 196 ? 41.796 2.538 -20.256 1.00 30.71 194 ILE C O 1
ATOM 1217 N N . THR A 1 197 ? 40.763 0.508 -20.539 1.00 31.58 195 THR C N 1
ATOM 1218 C CA . THR A 1 197 ? 40.842 0.528 -22.030 1.00 31.22 195 THR C CA 1
ATOM 1219 C C . THR A 1 197 ? 39.489 0.138 -22.647 1.00 31.81 195 THR C C 1
ATOM 1220 O O . THR A 1 197 ? 38.713 -0.659 -22.055 1.00 31.48 195 THR C O 1
ATOM 1224 N N . VAL A 1 198 ? 39.173 0.782 -23.772 1.00 30.83 196 VAL C N 1
ATOM 1225 C CA . VAL A 1 198 ? 37.861 0.669 -24.475 1.00 30.49 196 VAL C CA 1
ATOM 1226 C C . VAL A 1 198 ? 38.144 0.396 -25.958 1.00 29.37 196 VAL C C 1
ATOM 1227 O O . VAL A 1 198 ? 39.015 1.047 -26.528 1.00 26.46 196 VAL C O 1
ATOM 1231 N N . ASN A 1 199 ? 37.443 -0.546 -26.564 1.00 28.40 197 ASN C N 1
ATOM 1232 C CA . ASN A 1 199 ? 37.688 -0.896 -27.979 1.00 30.73 197 ASN C CA 1
ATOM 1233 C C . ASN A 1 199 ? 36.374 -1.386 -28.574 1.00 28.59 197 ASN C C 1
ATOM 1234 O O . ASN A 1 199 ? 35.737 -2.235 -27.967 1.00 28.48 197 ASN C O 1
ATOM 1239 N N . TYR A 1 200 ? 36.005 -0.828 -29.716 1.00 28.53 198 TYR C N 1
ATOM 1240 C CA . TYR A 1 200 ? 34.733 -1.118 -30.420 1.00 31.06 198 TYR C CA 1
ATOM 1241 C C . TYR A 1 200 ? 34.991 -2.022 -31.639 1.00 31.10 198 TYR C C 1
ATOM 1242 O O . TYR A 1 200 ? 34.034 -2.315 -32.356 1.00 32.79 198 TYR C O 1
ATOM 1251 N N . GLU A 1 201 ? 36.251 -2.393 -31.871 1.00 31.71 199 GLU C N 1
ATOM 1252 C CA . GLU A 1 201 ? 36.716 -3.178 -33.038 1.00 35.53 199 GLU C CA 1
ATOM 1253 C C . GLU A 1 201 ? 36.950 -4.631 -32.626 1.00 35.22 199 GLU C C 1
ATOM 1254 O O . GLU A 1 201 ? 36.583 -5.514 -33.403 1.00 35.43 199 GLU C O 1
ATOM 1260 N N . HIS A 1 202 ? 37.560 -4.873 -31.463 1.00 32.23 200 HIS C N 1
ATOM 1261 C CA . HIS A 1 202 ? 37.845 -6.233 -30.944 1.00 34.92 200 HIS C CA 1
ATOM 1262 C C . HIS A 1 202 ? 37.889 -6.197 -29.418 1.00 33.11 200 HIS C C 1
ATOM 1263 O O . HIS A 1 202 ? 38.099 -5.105 -28.865 1.00 34.28 200 HIS C O 1
ATOM 1270 N N . LYS A 1 203 ? 37.754 -7.361 -28.788 1.00 31.22 201 LYS C N 1
ATOM 1271 C CA . LYS A 1 203 ? 37.827 -7.534 -27.327 1.00 32.75 201 LYS C CA 1
ATOM 1272 C C . LYS A 1 203 ? 39.190 -7.038 -26.830 1.00 33.61 201 LYS C C 1
ATOM 1273 O O . LYS A 1 203 ? 40.197 -7.291 -27.476 1.00 33.96 201 LYS C O 1
ATOM 1279 N N . VAL A 1 204 ? 39.167 -6.258 -25.766 1.00 34.33 202 VAL C N 1
ATOM 1280 C CA . VAL A 1 204 ? 40.336 -5.969 -24.899 1.00 36.99 202 VAL C CA 1
ATOM 1281 C C . VAL A 1 204 ? 39.996 -6.547 -23.527 1.00 38.38 202 VAL C C 1
ATOM 1282 O O . VAL A 1 204 ? 38.800 -6.466 -23.115 1.00 38.82 202 VAL C O 1
ATOM 1286 N N . GLY A 1 205 ? 40.993 -7.133 -22.864 1.00 33.83 203 GLY C N 1
ATOM 1287 C CA . GLY A 1 205 ? 40.864 -7.642 -21.490 1.00 32.96 203 GLY C CA 1
ATOM 1288 C C . GLY A 1 205 ? 40.071 -8.926 -21.487 1.00 33.36 203 GLY C C 1
ATOM 1289 O O . GLY A 1 205 ? 39.841 -9.464 -22.575 1.00 39.15 203 GLY C O 1
ATOM 1290 N N . ASP A 1 206 ? 39.665 -9.402 -20.313 1.00 34.37 204 ASP C N 1
ATOM 1291 C CA . ASP A 1 206 ? 39.073 -10.746 -20.136 1.00 36.99 204 ASP C CA 1
ATOM 1292 C C . ASP A 1 206 ? 37.762 -10.647 -19.358 1.00 35.08 204 ASP C C 1
ATOM 1293 O O . ASP A 1 206 ? 37.407 -11.641 -18.746 1.00 38.29 204 ASP C O 1
ATOM 1295 N N . TRP A 1 207 ? 37.076 -9.497 -19.381 1.00 32.24 205 TRP C N 1
ATOM 1296 C CA . TRP A 1 207 ? 35.728 -9.343 -18.781 1.00 29.78 205 TRP C CA 1
ATOM 1297 C C . TRP A 1 207 ? 34.710 -10.163 -19.572 1.00 28.91 205 TRP C C 1
ATOM 1298 O O . TRP A 1 207 ? 34.805 -10.321 -20.781 1.00 29.69 205 TRP C O 1
ATOM 1309 N N . PRO A 1 208 ? 33.761 -10.807 -18.867 1.00 30.89 206 PRO C N 1
ATOM 1310 C CA . PRO A 1 208 ? 32.645 -11.498 -19.510 1.00 31.52 206 PRO C CA 1
ATOM 1311 C C . PRO A 1 208 ? 31.860 -10.650 -20.525 1.00 29.07 206 PRO C C 1
ATOM 1312 O O . PRO A 1 208 ? 31.747 -9.450 -20.356 1.00 26.08 206 PRO C O 1
ATOM 1316 N N . THR A 1 209 G 31.322 -11.327 -21.537 1.00 28.87 207 THR C N 1
ATOM 1317 C CA . THR A 1 209 G 30.538 -10.742 -22.652 1.00 29.48 207 THR C CA 1
ATOM 1318 C C . THR A 1 209 G 29.217 -11.500 -22.788 1.00 28.15 207 THR C C 1
ATOM 1319 O O . THR A 1 209 G 29.123 -12.673 -22.306 1.00 27.27 207 THR C O 1
ATOM 1323 N N . GLY A 1 210 ? 28.224 -10.840 -23.382 1.00 29.18 208 GLY C N 1
ATOM 1324 C CA . GLY A 1 210 ? 26.933 -11.471 -23.714 1.00 30.65 208 GLY C CA 1
ATOM 1325 C C . GLY A 1 210 ? 27.177 -12.710 -24.554 1.00 31.96 208 GLY C C 1
ATOM 1326 O O . GLY A 1 210 ? 26.651 -13.790 -24.192 1.00 32.07 208 GLY C O 1
ATOM 1327 N N . GLU A 1 211 ? 27.973 -12.532 -25.615 1.00 30.64 209 GLU C N 1
ATOM 1328 C CA . GLU A 1 211 ? 28.431 -13.556 -26.593 1.00 34.95 209 GLU C CA 1
ATOM 1329 C C . GLU A 1 211 ? 28.980 -14.806 -25.875 1.00 31.90 209 GLU C C 1
ATOM 1330 O O . GLU A 1 211 ? 28.482 -15.909 -26.125 1.00 32.86 209 GLU C O 1
ATOM 1336 N N . GLU A 1 212 ? 29.961 -14.648 -25.010 1.00 31.20 210 GLU C N 1
ATOM 1337 C CA . GLU A 1 212 ? 30.720 -15.802 -24.457 1.00 35.26 210 GLU C CA 1
ATOM 1338 C C . GLU A 1 212 ? 30.089 -16.290 -23.149 1.00 34.12 210 GLU C C 1
ATOM 1339 O O . GLU A 1 212 ? 30.291 -17.469 -22.825 1.00 34.55 210 GLU C O 1
ATOM 1345 N N . ASN A 1 213 ? 29.388 -15.418 -22.412 1.00 33.56 211 ASN C N 1
ATOM 1346 C CA . ASN A 1 213 ? 28.998 -15.645 -20.993 1.00 31.14 211 ASN C CA 1
ATOM 1347 C C . ASN A 1 213 ? 27.516 -15.377 -20.791 1.00 30.37 211 ASN C C 1
ATOM 1348 O O . ASN A 1 213 ? 27.147 -14.609 -19.907 1.00 28.90 211 ASN C O 1
ATOM 1353 N N . PRO A 1 214 ? 26.631 -16.021 -21.585 1.00 28.00 212 PRO C N 1
ATOM 1354 C CA . PRO A 1 214 ? 25.189 -15.857 -21.427 1.00 28.64 212 PRO C CA 1
ATOM 1355 C C . PRO A 1 214 ? 24.716 -16.176 -20.005 1.00 29.19 212 PRO C C 1
ATOM 1356 O O . PRO A 1 214 ? 23.746 -15.594 -19.594 1.00 25.22 212 PRO C O 1
ATOM 1360 N N . GLU A 1 215 ? 25.428 -17.045 -19.275 1.00 26.89 213 GLU C N 1
ATOM 1361 C CA . GLU A 1 215 ? 25.079 -17.366 -17.870 1.00 28.70 213 GLU C CA 1
ATOM 1362 C C . GLU A 1 215 ? 25.080 -16.086 -17.015 1.00 27.12 213 GLU C C 1
ATOM 1363 O O . GLU A 1 215 ? 24.363 -16.067 -16.016 1.00 27.75 213 GLU C O 1
ATOM 1369 N N . LEU A 1 216 ? 25.878 -15.076 -17.354 1.00 27.56 214 LEU C N 1
ATOM 1370 C CA . LEU A 1 216 ? 26.024 -13.837 -16.521 1.00 27.81 214 LEU C CA 1
ATOM 1371 C C . LEU A 1 216 ? 25.119 -12.697 -17.027 1.00 28.62 214 LEU C C 1
ATOM 1372 O O . LEU A 1 216 ? 25.177 -11.599 -16.454 1.00 29.98 214 LEU C O 1
ATOM 1377 N N . VAL A 1 217 ? 24.287 -12.952 -18.027 1.00 28.80 215 VAL C N 1
ATOM 1378 C CA . VAL A 1 217 ? 23.362 -11.942 -18.625 1.00 29.80 215 VAL C CA 1
ATOM 1379 C C . VAL A 1 217 ? 22.020 -11.987 -17.884 1.00 30.73 215 VAL C C 1
ATOM 1380 O O . VAL A 1 217 ? 21.332 -13.023 -17.897 1.00 27.43 215 VAL C O 1
ATOM 1384 N N . LYS A 1 218 ? 21.650 -10.881 -17.275 1.00 31.02 216 LYS C N 1
ATOM 1385 C CA . LYS A 1 218 ? 20.397 -10.708 -16.500 1.00 33.57 216 LYS C CA 1
ATOM 1386 C C . LYS A 1 218 ? 19.345 -10.081 -17.435 1.00 31.30 216 LYS C C 1
ATOM 1387 O O . LYS A 1 218 ? 18.188 -10.445 -17.344 1.00 32.86 216 LYS C O 1
ATOM 1393 N N . LEU A 1 219 ? 19.735 -9.183 -18.333 1.00 31.64 217 LEU C N 1
ATOM 1394 C CA . LEU A 1 219 ? 18.831 -8.596 -19.367 1.00 28.49 217 LEU C CA 1
ATOM 1395 C C . LEU A 1 219 ? 19.296 -9.044 -20.755 1.00 27.48 217 LEU C C 1
ATOM 1396 O O . LEU A 1 219 ? 20.336 -8.537 -21.214 1.00 25.47 217 LEU C O 1
ATOM 1401 N N . LYS A 1 220 ? 18.566 -9.967 -21.396 1.00 26.67 218 LYS C N 1
ATOM 1402 C CA . LYS A 1 220 ? 19.019 -10.661 -22.625 1.00 28.58 218 LYS C CA 1
ATOM 1403 C C . LYS A 1 220 ? 18.943 -9.679 -23.794 1.00 29.05 218 LYS C C 1
ATOM 1404 O O . LYS A 1 220 ? 18.001 -8.892 -23.884 1.00 27.63 218 LYS C O 1
ATOM 1406 N N . PRO A 1 221 ? 19.942 -9.685 -24.703 1.00 26.85 219 PRO C N 1
ATOM 1407 C CA . PRO A 1 221 ? 19.903 -8.835 -25.892 1.00 29.43 219 PRO C CA 1
ATOM 1408 C C . PRO A 1 221 ? 18.888 -9.369 -26.914 1.00 29.48 219 PRO C C 1
ATOM 1409 O O . PRO A 1 221 ? 18.732 -10.556 -26.972 1.00 28.14 219 PRO C O 1
ATOM 1413 N N . SER A 1 222 ? 18.142 -8.481 -27.573 1.00 28.12 220 SER C N 1
ATOM 1414 C CA . SER A 1 222 ? 17.259 -8.797 -28.719 1.00 26.93 220 SER C CA 1
ATOM 1415 C C . SER A 1 222 ? 18.049 -8.536 -30.004 1.00 29.49 220 SER C C 1
ATOM 1416 O O . SER A 1 222 ? 17.816 -9.248 -30.990 1.00 26.28 220 SER C O 1
ATOM 1419 N N . GLN A 1 223 ? 18.966 -7.557 -29.998 1.00 27.04 221 GLN C N 1
ATOM 1420 C CA . GLN A 1 223 ? 19.690 -7.103 -31.216 1.00 26.30 221 GLN C CA 1
ATOM 1421 C C . GLN A 1 223 ? 21.102 -6.677 -30.790 1.00 29.96 221 GLN C C 1
ATOM 1422 O O . GLN A 1 223 ? 21.198 -5.741 -29.957 1.00 30.79 221 GLN C O 1
ATOM 1428 N N . GLY A 1 224 ? 22.145 -7.322 -31.319 1.00 28.82 222 GLY C N 1
ATOM 1429 C CA . GLY A 1 224 ? 23.533 -7.108 -30.894 1.00 27.53 222 GLY C CA 1
ATOM 1430 C C . GLY A 1 224 ? 23.616 -7.018 -29.384 1.00 26.02 222 GLY C C 1
ATOM 1431 O O . GLY A 1 224 ? 23.100 -7.934 -28.733 1.00 26.58 222 GLY C O 1
ATOM 1432 N N . HIS A 1 225 ? 24.254 -5.970 -28.842 1.00 24.69 223 HIS C N 1
ATOM 1433 C CA . HIS A 1 225 ? 24.430 -5.733 -27.375 1.00 25.79 223 HIS C CA 1
ATOM 1434 C C . HIS A 1 225 ? 24.993 -6.995 -26.707 1.00 26.91 223 HIS C C 1
ATOM 1435 O O . HIS A 1 225 ? 24.434 -7.445 -25.707 1.00 28.24 223 HIS C O 1
ATOM 1442 N N . ASN A 1 226 ? 26.057 -7.572 -27.245 1.00 29.49 224 ASN C N 1
ATOM 1443 C CA . ASN A 1 226 ? 26.537 -8.884 -26.748 1.00 33.32 224 ASN C CA 1
ATOM 1444 C C . ASN A 1 226 ? 28.032 -8.810 -26.432 1.00 29.22 224 ASN C C 1
ATOM 1445 O O . ASN A 1 226 ? 28.702 -9.873 -26.460 1.00 29.30 224 ASN C O 1
ATOM 1450 N N . ASN A 1 227 ? 28.537 -7.603 -26.144 1.00 25.36 225 ASN C N 1
ATOM 1451 C CA . ASN A 1 227 ? 29.947 -7.377 -25.748 1.00 23.76 225 ASN C CA 1
ATOM 1452 C C . ASN A 1 227 ? 30.002 -7.315 -24.218 1.00 24.74 225 ASN C C 1
ATOM 1453 O O . ASN A 1 227 ? 29.264 -8.089 -23.554 1.00 24.94 225 ASN C O 1
ATOM 1458 N N . THR A 1 228 ? 30.836 -6.445 -23.648 1.00 25.44 226 THR C N 1
ATOM 1459 C CA . THR A 1 228 ? 31.173 -6.488 -22.209 1.00 26.25 226 THR C CA 1
ATOM 1460 C C . THR A 1 228 ? 29.909 -6.375 -21.343 1.00 26.71 226 THR C C 1
ATOM 1461 O O . THR A 1 228 ? 29.123 -5.446 -21.532 1.00 25.94 226 THR C O 1
ATOM 1465 N N . ILE A 1 229 ? 29.778 -7.251 -20.342 1.00 28.87 227 ILE C N 1
ATOM 1466 C CA . ILE A 1 229 ? 28.645 -7.226 -19.369 1.00 28.82 227 ILE C CA 1
ATOM 1467 C C . ILE A 1 229 ? 29.024 -6.296 -18.221 1.00 27.91 227 ILE C C 1
ATOM 1468 O O . ILE A 1 229 ? 30.161 -6.413 -17.727 1.00 27.92 227 ILE C O 1
ATOM 1473 N N . ILE A 1 230 ? 28.132 -5.384 -17.854 1.00 25.62 228 ILE C N 1
ATOM 1474 C CA . ILE A 1 230 ? 28.280 -4.485 -16.675 1.00 27.20 228 ILE C CA 1
ATOM 1475 C C . ILE A 1 230 ? 26.972 -4.635 -15.907 1.00 28.35 228 ILE C C 1
ATOM 1476 O O . ILE A 1 230 ? 25.897 -4.525 -16.545 1.00 25.49 228 ILE C O 1
ATOM 1481 N N . ASN A 1 231 ? 27.050 -4.975 -14.622 1.00 28.05 229 ASN C N 1
ATOM 1482 C CA . ASN A 1 231 ? 25.854 -5.149 -13.768 1.00 28.62 229 ASN C CA 1
ATOM 1483 C C . ASN A 1 231 ? 24.891 -6.134 -14.434 1.00 26.94 229 ASN C C 1
ATOM 1484 O O . ASN A 1 231 ? 23.693 -5.915 -14.325 1.00 27.52 229 ASN C O 1
ATOM 1489 N N . GLY A 1 232 ? 25.390 -7.182 -15.098 1.00 27.37 230 GLY C N 1
ATOM 1490 C CA . GLY A 1 232 ? 24.545 -8.234 -15.710 1.00 29.79 230 GLY C CA 1
ATOM 1491 C C . GLY A 1 232 ? 23.814 -7.787 -16.983 1.00 29.92 230 GLY C C 1
ATOM 1492 O O . GLY A 1 232 ? 22.880 -8.501 -17.416 1.00 27.77 230 GLY C O 1
ATOM 1493 N N . ILE A 1 233 ? 24.198 -6.649 -17.569 1.00 26.71 231 ILE C N 1
ATOM 1494 C CA . ILE A 1 233 ? 23.630 -6.157 -18.857 1.00 25.82 231 ILE C CA 1
ATOM 1495 C C . ILE A 1 233 ? 24.762 -6.094 -19.866 1.00 25.11 231 ILE C C 1
ATOM 1496 O O . ILE A 1 233 ? 25.703 -5.312 -19.705 1.00 26.09 231 ILE C O 1
ATOM 1501 N N . PRO A 1 234 ? 24.718 -6.903 -20.946 1.00 26.93 232 PRO C N 1
ATOM 1502 C CA . PRO A 1 234 ? 25.725 -6.811 -21.996 1.00 26.12 232 PRO C CA 1
ATOM 1503 C C . PRO A 1 234 ? 25.558 -5.499 -22.766 1.00 25.78 232 PRO C C 1
ATOM 1504 O O . PRO A 1 234 ? 24.427 -5.090 -23.032 1.00 25.97 232 PRO C O 1
ATOM 1508 N N . ARG A 1 235 ? 26.683 -4.849 -23.038 1.00 23.94 233 ARG C N 1
ATOM 1509 C CA . ARG A 1 235 ? 26.745 -3.484 -23.617 1.00 24.78 233 ARG C CA 1
ATOM 1510 C C . ARG A 1 235 ? 27.246 -3.563 -25.053 1.00 24.99 233 ARG C C 1
ATOM 1511 O O . ARG A 1 235 ? 27.702 -4.657 -25.490 1.00 23.62 233 ARG C O 1
ATOM 1519 N N . ILE A 1 236 ? 27.287 -2.410 -25.731 1.00 24.89 234 ILE C N 1
ATOM 1520 C CA . ILE A 1 236 ? 27.953 -2.258 -27.053 1.00 25.20 234 ILE C CA 1
ATOM 1521 C C . ILE A 1 236 ? 29.403 -1.846 -26.783 1.00 24.17 234 ILE C C 1
ATOM 1522 O O . ILE A 1 236 ? 29.609 -0.871 -26.050 1.00 24.33 234 ILE C O 1
ATOM 1527 N N . GLY A 1 237 ? 30.364 -2.560 -27.374 1.00 26.04 235 GLY C N 1
ATOM 1528 C CA . GLY A 1 237 ? 31.811 -2.286 -27.243 1.00 26.20 235 GLY C CA 1
ATOM 1529 C C . GLY A 1 237 ? 32.426 -3.070 -26.096 1.00 24.80 235 GLY C C 1
ATOM 1530 O O . GLY A 1 237 ? 31.665 -3.612 -25.245 1.00 25.11 235 GLY C O 1
ATOM 1531 N N . TRP A 1 238 ? 33.753 -3.157 -26.073 1.00 24.51 236 TRP C N 1
ATOM 1532 C CA . TRP A 1 238 ? 34.512 -3.910 -25.041 1.00 27.32 236 TRP C CA 1
ATOM 1533 C C . TRP A 1 238 ? 35.228 -2.924 -24.126 1.00 26.94 236 TRP C C 1
ATOM 1534 O O . TRP A 1 238 ? 35.736 -1.894 -24.639 1.00 27.94 236 TRP C O 1
ATOM 1545 N N . MET A 1 239 ? 35.254 -3.199 -22.820 1.00 26.64 237 MET C N 1
ATOM 1546 C CA . MET A 1 239 ? 36.129 -2.434 -21.887 1.00 26.57 237 MET C CA 1
ATOM 1547 C C . MET A 1 239 ? 36.759 -3.359 -20.850 1.00 29.33 237 MET C C 1
ATOM 1548 O O . MET A 1 239 ? 36.226 -4.482 -20.578 1.00 28.34 237 MET C O 1
ATOM 1553 N N . THR A 1 240 ? 37.843 -2.866 -20.260 1.00 29.81 238 THR C N 1
ATOM 1554 C CA . THR A 1 240 ? 38.469 -3.457 -19.057 1.00 30.54 238 THR C CA 1
ATOM 1555 C C . THR A 1 240 ? 39.003 -2.299 -18.217 1.00 30.00 238 THR C C 1
ATOM 1556 O O . THR A 1 240 ? 39.205 -1.201 -18.794 1.00 27.11 238 THR C O 1
ATOM 1560 N N . GLY A 1 241 ? 39.153 -2.540 -16.916 1.00 29.89 239 GLY C N 1
ATOM 1561 C CA . GLY A 1 241 ? 39.568 -1.545 -15.912 1.00 30.44 239 GLY C CA 1
ATOM 1562 C C . GLY A 1 241 ? 38.429 -0.625 -15.488 1.00 32.87 239 GLY C C 1
ATOM 1563 O O . GLY A 1 241 ? 37.296 -0.774 -16.012 1.00 31.78 239 GLY C O 1
ATOM 1564 N N . GLY A 1 242 ? 38.747 0.293 -14.560 1.00 32.04 240 GLY C N 1
ATOM 1565 C CA . GLY A 1 242 ? 37.852 1.296 -13.953 1.00 30.52 240 GLY C CA 1
ATOM 1566 C C . GLY A 1 242 ? 36.731 0.644 -13.170 1.00 30.98 240 GLY C C 1
ATOM 1567 O O . GLY A 1 242 ? 35.614 1.193 -13.174 1.00 32.09 240 GLY C O 1
ATOM 1568 N N . LYS A 1 243 ? 36.987 -0.486 -12.512 1.00 29.77 241 LYS C N 1
ATOM 15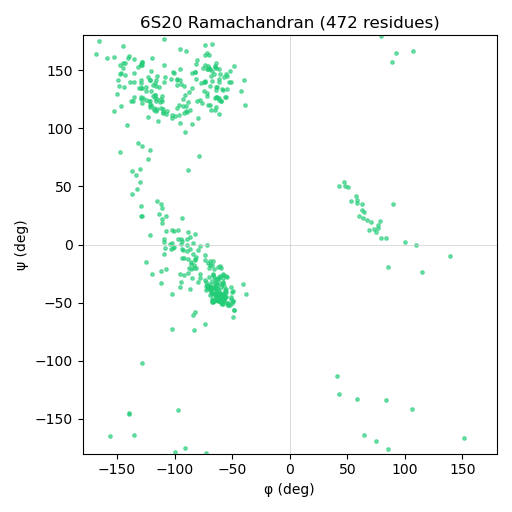69 C CA . LYS A 1 243 ? 35.922 -1.245 -11.795 1.00 29.79 241 LYS C CA 1
ATOM 1570 C C . LYS A 1 243 ? 35.236 -0.308 -10.795 1.00 31.10 241 LYS C C 1
ATOM 1571 O O . LYS A 1 243 ? 34.011 -0.272 -10.770 1.00 31.07 241 LYS C O 1
ATOM 1573 N N . SER A 1 244 ? 36.008 0.472 -10.036 1.00 31.89 242 SER C N 1
ATOM 1574 C CA . SER A 1 244 ? 35.501 1.373 -8.967 1.00 33.54 242 SER C CA 1
ATOM 1575 C C . SER A 1 244 ? 34.753 2.571 -9.565 1.00 32.12 242 SER C C 1
ATOM 1576 O O . SER A 1 244 ? 34.077 3.264 -8.795 1.00 34.46 242 SER C O 1
ATOM 1579 N N . ALA A 1 245 ? 34.907 2.854 -10.861 1.00 29.26 243 ALA C N 1
ATOM 1580 C CA . ALA A 1 245 ? 34.232 3.993 -11.533 1.00 30.88 243 ALA C CA 1
ATOM 1581 C C . ALA A 1 245 ? 32.879 3.577 -12.143 1.00 29.31 243 ALA C C 1
ATOM 1582 O O . ALA A 1 245 ? 32.152 4.466 -12.640 1.00 27.35 243 ALA C O 1
ATOM 1584 N N . LEU A 1 246 ? 32.599 2.277 -12.222 1.00 29.17 244 LEU C N 1
ATOM 1585 C CA . LEU A 1 246 ? 31.422 1.749 -12.958 1.00 29.26 244 LEU C CA 1
ATOM 1586 C C . LEU A 1 246 ? 30.149 2.243 -12.279 1.00 29.04 244 LEU C C 1
ATOM 1587 O O . LEU A 1 246 ? 30.057 2.118 -11.080 1.00 28.87 244 LEU C O 1
ATOM 1592 N N . TRP A 1 247 ? 29.181 2.757 -13.032 1.00 28.00 245 TRP C N 1
ATOM 1593 C CA . TRP A 1 247 ? 27.902 3.215 -12.436 1.00 28.02 245 TRP C CA 1
ATOM 1594 C C . TRP A 1 247 ? 27.031 2.028 -12.029 1.00 27.00 245 TRP C C 1
ATOM 1595 O O . TRP A 1 247 ? 27.331 0.903 -12.391 1.00 28.18 245 TRP C O 1
ATOM 1606 N N . LYS A 1 248 ? 25.947 2.331 -11.337 1.00 27.69 246 LYS C N 1
ATOM 1607 C CA . LYS A 1 248 ? 24.817 1.431 -11.020 1.00 29.50 246 LYS C CA 1
ATOM 1608 C C . LYS A 1 248 ? 23.621 1.928 -11.836 1.00 27.59 246 LYS C C 1
ATOM 1609 O O . LYS A 1 248 ? 23.144 3.050 -11.603 1.00 27.95 246 LYS C O 1
ATOM 1615 N N . ASP A 1 249 ? 23.165 1.153 -12.809 1.00 28.55 247 ASP C N 1
ATOM 1616 C CA . ASP A 1 249 ? 22.176 1.631 -13.812 1.00 27.48 247 ASP C CA 1
ATOM 1617 C C . ASP A 1 249 ? 20.919 2.170 -13.116 1.00 27.70 247 ASP C C 1
ATOM 1618 O O . ASP A 1 249 ? 20.374 3.208 -13.569 1.00 27.03 247 ASP C O 1
ATOM 1623 N N . GLU A 1 250 ? 20.468 1.535 -12.039 1.00 28.09 248 GLU C N 1
ATOM 1624 C CA . GLU A 1 250 ? 19.181 1.902 -11.388 1.00 30.21 248 GLU C CA 1
ATOM 1625 C C . GLU A 1 250 ? 19.287 3.286 -10.710 1.00 28.34 248 GLU C C 1
ATOM 1626 O O . GLU A 1 250 ? 18.212 3.876 -10.402 1.00 25.39 248 GLU C O 1
ATOM 1632 N N . ASP A 1 251 ? 20.501 3.816 -10.531 1.00 26.84 249 ASP C N 1
ATOM 1633 C CA . ASP A 1 251 ? 20.746 5.099 -9.816 1.00 29.79 249 ASP C CA 1
ATOM 1634 C C . ASP A 1 251 ? 20.999 6.274 -10.766 1.00 27.75 249 ASP C C 1
ATOM 1635 O O . ASP A 1 251 ? 21.152 7.406 -10.243 1.00 31.27 249 ASP C O 1
ATOM 1640 N N . ILE A 1 252 ? 21.030 6.038 -12.079 1.00 27.63 250 ILE C N 1
ATOM 1641 C CA . ILE A 1 252 ? 21.487 7.045 -13.089 1.00 29.37 250 ILE C CA 1
ATOM 1642 C C . ILE A 1 252 ? 20.538 8.261 -13.075 1.00 28.97 250 ILE C C 1
ATOM 1643 O O . ILE A 1 252 ? 21.054 9.372 -13.030 1.00 27.60 250 ILE C O 1
ATOM 1648 N N . ALA A 1 253 ? 19.208 8.078 -13.109 1.00 27.97 251 ALA C N 1
ATOM 1649 C CA . ALA A 1 253 ? 18.251 9.211 -13.092 1.00 29.45 251 ALA C CA 1
ATOM 1650 C C . ALA A 1 253 ? 18.483 10.052 -11.822 1.00 30.52 251 ALA C C 1
ATOM 1651 O O . ALA A 1 253 ? 18.613 11.274 -11.936 1.00 31.63 251 ALA C O 1
ATOM 1653 N N . ASP A 1 254 ? 18.608 9.397 -10.670 1.00 32.50 252 ASP C N 1
ATOM 1654 C CA . ASP A 1 254 ? 18.871 10.044 -9.357 1.00 33.04 252 ASP C CA 1
ATOM 1655 C C . ASP A 1 254 ? 20.185 10.815 -9.431 1.00 29.58 252 ASP C C 1
ATOM 1656 O O . ASP A 1 254 ? 20.196 11.951 -9.007 1.00 29.72 252 ASP C O 1
ATOM 1661 N N . ILE A 1 255 ? 21.242 10.242 -9.997 1.00 31.65 253 ILE C N 1
ATOM 1662 C CA . ILE A 1 255 ? 22.581 10.906 -10.043 1.00 33.09 253 ILE C CA 1
ATOM 1663 C C . ILE A 1 255 ? 22.515 12.155 -10.938 1.00 30.95 253 ILE C C 1
ATOM 1664 O O . ILE A 1 255 ? 22.975 13.215 -10.514 1.00 28.38 253 ILE C O 1
ATOM 1669 N N . ILE A 1 256 ? 21.942 12.027 -12.126 1.00 27.91 254 ILE C N 1
ATOM 1670 C CA . ILE A 1 256 ? 21.744 13.137 -13.101 1.00 29.77 254 ILE C CA 1
ATOM 1671 C C . ILE A 1 256 ? 20.896 14.216 -12.437 1.00 27.62 254 ILE C C 1
ATOM 1672 O O . ILE A 1 256 ? 21.292 15.388 -12.462 1.00 27.53 254 ILE C O 1
ATOM 1677 N N . THR A 1 257 ? 19.756 13.829 -11.871 1.00 27.91 255 THR C N 1
ATOM 1678 C CA . THR A 1 257 ? 18.842 14.789 -11.207 1.00 31.30 255 THR C CA 1
ATOM 1679 C C . THR A 1 257 ? 19.610 15.553 -10.111 1.00 29.43 255 THR C C 1
ATOM 1680 O O . THR A 1 257 ? 19.401 16.762 -10.031 1.00 35.54 255 THR C O 1
ATOM 1684 N N . ASN A 1 258 ? 20.416 14.896 -9.269 1.00 29.37 256 ASN C N 1
ATOM 1685 C CA . ASN A 1 258 ? 21.088 15.573 -8.124 1.00 31.91 256 ASN C CA 1
ATOM 1686 C C . ASN A 1 258 ? 22.184 16.518 -8.637 1.00 29.07 256 ASN C C 1
ATOM 1687 O O . ASN A 1 258 ? 22.362 17.581 -8.056 1.00 28.50 256 ASN C O 1
ATOM 1692 N N . LYS A 1 259 ? 22.886 16.162 -9.714 1.00 30.51 257 LYS C N 1
ATOM 1693 C CA . LYS A 1 259 ? 23.985 16.996 -10.263 1.00 30.13 257 LYS C CA 1
ATOM 1694 C C . LYS A 1 259 ? 23.379 18.227 -10.935 1.00 29.08 257 LYS C C 1
ATOM 1695 O O . LYS A 1 259 ? 23.969 19.318 -10.807 1.00 30.07 257 LYS C O 1
ATOM 1701 N N . ALA A 1 260 ? 22.249 18.062 -11.626 1.00 25.89 258 ALA C N 1
ATOM 1702 C CA . ALA A 1 260 ? 21.462 19.190 -12.167 1.00 28.70 258 ALA C CA 1
ATOM 1703 C C . ALA A 1 260 ? 21.036 20.118 -11.017 1.00 29.56 258 ALA C C 1
ATOM 1704 O O . ALA A 1 260 ? 21.295 21.323 -11.120 1.00 29.09 258 ALA C O 1
ATOM 1706 N N . LYS A 1 261 ? 20.468 19.588 -9.930 1.00 30.06 259 LYS C N 1
ATOM 1707 C CA . LYS A 1 261 ? 20.003 20.437 -8.793 1.00 32.81 259 LYS C CA 1
ATOM 1708 C C . LYS A 1 261 ? 21.189 21.162 -8.147 1.00 32.95 259 LYS C C 1
ATOM 1709 O O . LYS A 1 261 ? 21.024 22.361 -7.857 1.00 34.33 259 LYS C O 1
ATOM 1715 N N . SER A 1 262 ? 22.326 20.482 -7.946 1.00 32.60 260 SER C N 1
ATOM 1716 C CA . SER A 1 262 ? 23.587 21.093 -7.441 1.00 34.14 260 SER C CA 1
ATOM 1717 C C . SER A 1 262 ? 23.969 22.291 -8.294 1.00 34.91 260 SER C C 1
ATOM 1718 O O . SER A 1 262 ? 24.300 23.360 -7.729 1.00 33.53 260 SER C O 1
ATOM 1721 N N . PHE A 1 263 ? 23.986 22.104 -9.611 1.00 33.72 261 PHE C N 1
ATOM 1722 C CA . PHE A 1 263 ? 24.376 23.190 -10.533 1.00 32.03 261 PHE C CA 1
ATOM 1723 C C . PHE A 1 263 ? 23.418 24.380 -10.335 1.00 32.90 261 PHE C C 1
ATOM 1724 O O . PHE A 1 263 ? 23.867 25.560 -10.281 1.00 30.24 261 PHE C O 1
ATOM 1732 N N . ILE A 1 264 ? 22.126 24.098 -10.255 1.00 29.81 262 ILE C N 1
ATOM 1733 C CA . ILE A 1 264 ? 21.083 25.163 -10.153 1.00 32.10 262 ILE C CA 1
ATOM 1734 C C . ILE A 1 264 ? 21.243 25.908 -8.817 1.00 33.66 262 ILE C C 1
ATOM 1735 O O . ILE A 1 264 ? 21.295 27.167 -8.850 1.00 34.31 262 ILE C O 1
ATOM 1740 N N . VAL A 1 265 ? 21.381 25.159 -7.713 1.00 33.78 263 VAL C N 1
ATOM 1741 C CA . VAL A 1 265 ? 21.559 25.703 -6.331 1.00 36.61 263 VAL C CA 1
ATOM 1742 C C . VAL A 1 265 ? 22.851 26.524 -6.305 1.00 36.01 263 VAL C C 1
ATOM 1743 O O . VAL A 1 265 ? 22.775 27.658 -5.824 1.00 40.24 263 VAL C O 1
ATOM 1747 N N . SER A 1 266 ? 23.948 26.018 -6.885 1.00 36.45 264 SER C N 1
ATOM 1748 C CA . SER A 1 266 ? 25.257 26.714 -6.966 1.00 35.77 264 SER C CA 1
ATOM 1749 C C . SER A 1 266 ? 25.129 28.071 -7.650 1.00 39.90 264 SER C C 1
ATOM 1750 O O . SER A 1 266 ? 25.869 28.978 -7.260 1.00 40.91 264 SER C O 1
ATOM 1753 N N . HIS A 1 267 ? 24.262 28.205 -8.652 1.00 37.36 265 HIS C N 1
ATOM 1754 C CA . HIS A 1 267 ? 24.156 29.439 -9.477 1.00 35.68 265 HIS C CA 1
ATOM 1755 C C . HIS A 1 267 ? 22.824 30.157 -9.198 1.00 34.94 265 HIS C C 1
ATOM 1756 O O . HIS A 1 267 ? 22.415 30.964 -10.044 1.00 42.96 265 HIS C O 1
ATOM 1763 N N . LYS A 1 268 ? 22.208 29.903 -8.040 1.00 35.03 266 LYS C N 1
ATOM 1764 C CA . LYS A 1 268 ? 20.991 30.608 -7.515 1.00 39.28 266 LYS C CA 1
ATOM 1765 C C . LYS A 1 268 ? 21.046 32.114 -7.834 1.00 37.95 266 LYS C C 1
ATOM 1766 O O . LYS A 1 268 ? 20.018 32.647 -8.252 1.00 39.15 266 LYS C O 1
ATOM 1768 N N . GLU A 1 269 ? 22.193 32.775 -7.672 1.00 40.97 267 GLU C N 1
ATOM 1769 C CA . GLU A 1 269 ? 22.292 34.264 -7.634 1.00 45.38 267 GLU C CA 1
ATOM 1770 C C . GLU A 1 269 ? 22.801 34.840 -8.961 1.00 43.48 267 GLU C C 1
ATOM 1771 O O . GLU A 1 269 ? 22.948 36.073 -9.056 1.00 41.16 267 GLU C O 1
ATOM 1777 N N . GLU A 1 270 ? 23.053 33.998 -9.956 1.00 40.86 268 GLU C N 1
ATOM 1778 C CA . GLU A 1 270 ? 23.605 34.424 -11.263 1.00 41.66 268 GLU C CA 1
ATOM 1779 C C . GLU A 1 270 ? 22.746 33.873 -12.384 1.00 40.90 268 GLU C C 1
ATOM 1780 O O . GLU A 1 270 ? 22.106 32.834 -12.221 1.00 35.28 268 GLU C O 1
ATOM 1786 N N . PRO A 1 271 ? 22.792 34.521 -13.568 1.00 37.25 269 PRO C N 1
ATOM 1787 C CA . PRO A 1 271 ? 22.256 33.926 -14.784 1.00 33.65 269 PRO C CA 1
ATOM 1788 C C . PRO A 1 271 ? 23.058 32.663 -15.138 1.00 31.59 269 PRO C C 1
ATOM 1789 O O . PRO A 1 271 ? 24.286 32.711 -15.217 1.00 26.70 269 PRO C O 1
ATOM 1793 N N . PHE A 1 272 ? 22.348 31.545 -15.323 1.00 28.72 270 PHE C N 1
ATOM 1794 C CA . PHE A 1 272 ? 22.957 30.246 -15.699 1.00 27.85 270 PHE C CA 1
ATOM 1795 C C . PHE A 1 272 ? 22.240 29.617 -16.909 1.00 29.55 270 PHE C C 1
ATOM 1796 O O . PHE A 1 272 ? 21.042 29.890 -17.213 1.00 26.16 270 PHE C O 1
ATOM 1804 N N . PHE A 1 273 ? 22.993 28.774 -17.605 1.00 27.69 271 PHE C N 1
ATOM 1805 C CA . PHE A 1 273 ? 22.522 27.890 -18.690 1.00 29.66 271 PHE C CA 1
ATOM 1806 C C . PHE A 1 273 ? 22.847 26.452 -18.283 1.00 29.47 271 PHE C C 1
ATOM 1807 O O . PHE A 1 273 ? 24.050 26.118 -18.099 1.00 28.07 271 PHE C O 1
ATOM 1815 N N . LEU A 1 274 ? 21.814 25.633 -18.132 1.00 27.15 272 LEU C N 1
ATOM 1816 C CA . LEU A 1 274 ? 21.988 24.172 -17.902 1.00 26.87 272 LEU C CA 1
ATOM 1817 C C . LEU A 1 274 ? 21.486 23.434 -19.142 1.00 27.07 272 LEU C C 1
ATOM 1818 O O . LEU A 1 274 ? 20.300 23.604 -19.496 1.00 25.72 272 LEU C O 1
ATOM 1823 N N . TYR A 1 275 ? 22.397 22.712 -19.795 1.00 26.16 273 TYR C N 1
ATOM 1824 C CA . TYR A 1 275 ? 22.119 21.752 -20.880 1.00 26.27 273 TYR C CA 1
ATOM 1825 C C . TYR A 1 275 ? 22.058 20.385 -20.206 1.00 27.14 273 TYR C C 1
ATOM 1826 O O . TYR A 1 275 ? 23.095 19.925 -19.685 1.00 27.47 273 TYR C O 1
ATOM 1835 N N . MET A 1 276 ? 20.873 19.786 -20.155 1.00 25.38 274 MET C N 1
ATOM 1836 C CA . MET A 1 276 ? 20.659 18.533 -19.408 1.00 26.45 274 MET C CA 1
ATOM 1837 C C . MET A 1 276 ? 20.177 17.450 -20.371 1.00 27.55 274 MET C C 1
ATOM 1838 O O . MET A 1 276 ? 19.242 17.736 -21.171 1.00 26.09 274 MET C O 1
ATOM 1843 N N . GLY A 1 277 ? 20.798 16.265 -20.295 1.00 24.97 275 GLY C N 1
ATOM 1844 C CA . GLY A 1 277 ? 20.433 15.065 -21.081 1.00 25.03 275 GLY C CA 1
ATOM 1845 C C . GLY A 1 277 ? 20.119 13.881 -20.176 1.00 25.36 275 GLY C C 1
ATOM 1846 O O . GLY A 1 277 ? 21.057 13.315 -19.550 1.00 23.77 275 GLY C O 1
ATOM 1847 N N . THR A 1 278 ? 18.847 13.487 -20.116 1.00 24.29 276 THR C N 1
ATOM 1848 C CA . THR A 1 278 ? 18.411 12.265 -19.400 1.00 25.44 276 THR C CA 1
ATOM 1849 C C . THR A 1 278 ? 18.864 11.037 -20.197 1.00 26.28 276 THR C C 1
ATOM 1850 O O . THR A 1 278 ? 19.020 11.140 -21.439 1.00 24.84 276 THR C O 1
ATOM 1854 N N . GLN A 1 279 ? 19.094 9.944 -19.472 1.00 26.94 277 GLN C N 1
ATOM 1855 C CA . GLN A 1 279 ? 19.185 8.561 -20.001 1.00 28.20 277 GLN C CA 1
ATOM 1856 C C . GLN A 1 279 ? 17.780 8.130 -20.453 1.00 27.77 277 GLN C C 1
ATOM 1857 O O . GLN A 1 279 ? 17.688 7.521 -21.557 1.00 25.88 277 GLN C O 1
ATOM 1863 N N . ASP A 1 280 ? 16.731 8.416 -19.661 1.00 23.18 278 ASP C N 1
ATOM 1864 C CA . ASP A 1 280 ? 15.357 7.932 -19.958 1.00 23.05 278 ASP C CA 1
ATOM 1865 C C . ASP A 1 280 ? 14.916 8.590 -21.278 1.00 23.04 278 ASP C C 1
ATOM 1866 O O . ASP A 1 280 ? 15.188 9.779 -21.494 1.00 25.21 278 ASP C O 1
ATOM 1871 N N . VAL A 1 281 ? 14.310 7.849 -22.214 1.00 22.63 279 VAL C N 1
ATOM 1872 C CA . VAL A 1 281 ? 13.775 6.497 -22.052 1.00 23.07 279 VAL C CA 1
ATOM 1873 C C . VAL A 1 281 ? 14.628 5.488 -22.866 1.00 23.22 279 VAL C C 1
ATOM 1874 O O . VAL A 1 281 ? 14.100 4.438 -23.323 1.00 25.03 279 VAL C O 1
ATOM 1878 N N . HIS A 1 282 ? 15.925 5.768 -23.012 1.00 22.85 280 HIS C N 1
ATOM 1879 C CA . HIS A 1 282 ? 16.878 4.991 -23.845 1.00 24.06 280 HIS C CA 1
ATOM 1880 C C . HIS A 1 282 ? 17.127 3.625 -23.205 1.00 24.68 280 HIS C C 1
ATOM 1881 O O . HIS A 1 282 ? 17.043 3.515 -21.956 1.00 22.56 280 HIS C O 1
ATOM 1888 N N . VAL A 1 283 ? 17.440 2.614 -24.021 1.00 25.12 281 VAL C N 1
ATOM 1889 C CA . VAL A 1 283 ? 17.879 1.286 -23.512 1.00 24.64 281 VAL C CA 1
ATOM 1890 C C . VAL A 1 283 ? 19.275 1.422 -22.898 1.00 28.64 281 VAL C C 1
ATOM 1891 O O . VAL A 1 283 ? 20.056 2.298 -23.290 1.00 29.04 281 VAL C O 1
ATOM 1895 N N . PRO A 1 284 ? 19.635 0.581 -21.904 1.00 28.20 282 PRO C N 1
ATOM 1896 C CA . PRO A 1 284 ? 18.700 -0.353 -21.258 1.00 29.46 282 PRO C CA 1
ATOM 1897 C C . PRO A 1 284 ? 17.796 0.391 -20.269 1.00 27.17 282 PRO C C 1
ATOM 1898 O O . PRO A 1 284 ? 18.297 1.251 -19.583 1.00 26.39 282 PRO C O 1
ATOM 1902 N N . ARG A 1 285 ? 16.506 0.074 -20.215 1.00 27.32 283 ARG C N 1
ATOM 1903 C CA . ARG A 1 285 ? 15.574 0.793 -19.306 1.00 27.43 283 ARG C CA 1
ATOM 1904 C C . ARG A 1 285 ? 15.655 0.138 -17.923 1.00 29.57 283 ARG C C 1
ATOM 1905 O O . ARG A 1 285 ? 15.128 -1.004 -17.758 1.00 28.34 283 ARG C O 1
ATOM 1913 N N . VAL A 1 286 ? 16.337 0.795 -16.989 1.00 25.06 284 VAL C N 1
ATOM 1914 C CA . VAL A 1 286 ? 16.547 0.269 -15.619 1.00 26.64 284 VAL C CA 1
ATOM 1915 C C . VAL A 1 286 ? 15.967 1.292 -14.645 1.00 28.60 284 VAL C C 1
ATOM 1916 O O . VAL A 1 286 ? 16.712 2.099 -14.075 1.00 28.40 284 VAL C O 1
ATOM 1920 N N . PRO A 1 287 ? 14.629 1.263 -14.431 1.00 27.04 285 PRO C N 1
ATOM 1921 C CA . PRO A 1 287 ? 13.966 2.177 -13.498 1.00 31.03 285 PRO C CA 1
ATOM 1922 C C . PRO A 1 287 ? 14.538 1.969 -12.086 1.00 31.74 285 PRO C C 1
ATOM 1923 O O . PRO A 1 287 ? 14.982 0.859 -11.779 1.00 32.66 285 PRO C O 1
ATOM 1927 N N . HIS A 1 288 ? 14.617 3.037 -11.297 1.00 30.42 286 HIS C N 1
ATOM 1928 C CA . HIS A 1 288 ? 14.852 2.887 -9.845 1.00 33.15 286 HIS C CA 1
ATOM 1929 C C . HIS A 1 288 ? 13.761 1.948 -9.323 1.00 31.89 286 HIS C C 1
ATOM 1930 O O . HIS A 1 288 ? 12.632 1.967 -9.821 1.00 32.22 286 HIS C O 1
ATOM 1937 N N . PRO A 1 289 ? 14.059 1.083 -8.335 1.00 32.20 287 PRO C N 1
ATOM 1938 C CA . PRO A 1 289 ? 13.017 0.297 -7.669 1.00 32.78 287 PRO C CA 1
ATOM 1939 C C . PRO A 1 289 ? 11.697 1.021 -7.358 1.00 34.16 287 PRO C C 1
ATOM 1940 O O . PRO A 1 289 ? 10.663 0.406 -7.441 1.00 33.02 287 PRO C O 1
ATOM 1944 N N . ARG A 1 290 ? 11.718 2.309 -7.034 1.00 34.30 288 ARG C N 1
ATOM 1945 C CA . ARG A 1 290 ? 10.474 3.007 -6.633 1.00 36.23 288 ARG C CA 1
ATOM 1946 C C . ARG A 1 290 ? 9.571 3.264 -7.851 1.00 36.63 288 ARG C C 1
ATOM 1947 O O . ARG A 1 290 ? 8.399 3.607 -7.621 1.00 36.75 288 ARG C O 1
ATOM 1955 N N . PHE A 1 291 ? 10.068 3.112 -9.090 1.00 33.19 289 PHE C N 1
ATOM 1956 C CA . PHE A 1 291 ? 9.255 3.227 -10.336 1.00 30.20 289 PHE C CA 1
ATOM 1957 C C . PHE A 1 291 ? 9.019 1.864 -10.991 1.00 30.22 289 PHE C C 1
ATOM 1958 O O . PHE A 1 291 ? 8.078 1.773 -11.805 1.00 31.41 289 PHE C O 1
ATOM 1966 N N . ALA A 1 292 ? 9.856 0.864 -10.692 1.00 31.40 290 ALA C N 1
ATOM 1967 C CA . ALA A 1 292 ? 9.838 -0.461 -11.343 1.00 32.06 290 ALA C CA 1
ATOM 1968 C C . ALA A 1 292 ? 8.472 -1.119 -11.129 1.00 36.86 290 ALA C C 1
ATOM 1969 O O . ALA A 1 292 ? 8.052 -1.242 -9.968 1.00 34.78 290 ALA C O 1
ATOM 1971 N N . GLY A 1 293 ? 7.797 -1.485 -12.226 1.00 37.25 291 GLY C N 1
ATOM 1972 C CA . GLY A 1 293 ? 6.494 -2.173 -12.237 1.00 34.90 291 GLY C CA 1
ATOM 1973 C C . GLY A 1 293 ? 5.346 -1.238 -11.922 1.00 36.25 291 GLY C C 1
ATOM 1974 O O . GLY A 1 293 ? 4.289 -1.752 -11.627 1.00 37.71 291 GLY C O 1
ATOM 1975 N N . LYS A 1 294 ? 5.529 0.084 -11.958 1.00 36.48 292 LYS C N 1
ATOM 1976 C CA . LYS A 1 294 ? 4.464 1.065 -11.603 1.00 34.71 292 LYS C CA 1
ATOM 1977 C C . LYS A 1 294 ? 3.599 1.427 -12.816 1.00 33.79 292 LYS C C 1
ATOM 1978 O O . LYS A 1 294 ? 2.485 1.932 -12.596 1.00 33.10 292 LYS C O 1
ATOM 1984 N N . SER A 1 295 ? 4.105 1.296 -14.047 1.00 31.62 293 SER C N 1
ATOM 1985 C CA . SER A 1 295 ? 3.408 1.756 -15.287 1.00 29.53 293 SER C CA 1
ATOM 1986 C C . SER A 1 295 ? 2.456 0.666 -15.801 1.00 29.83 293 SER C C 1
ATOM 1987 O O . SER A 1 295 ? 1.403 1.010 -16.350 1.00 31.72 293 SER C O 1
ATOM 1990 N N . GLY A 1 296 ? 2.861 -0.602 -15.706 1.00 33.21 294 GLY C N 1
ATOM 1991 C CA . GLY A 1 296 ? 2.187 -1.725 -16.382 1.00 33.68 294 GLY C CA 1
ATOM 1992 C C . GLY A 1 296 ? 2.487 -1.752 -17.871 1.00 33.97 294 GLY C C 1
ATOM 1993 O O . GLY A 1 296 ? 1.878 -2.583 -18.566 1.00 33.29 294 GLY C O 1
ATOM 1994 N N . LEU A 1 297 ? 3.448 -0.946 -18.357 1.00 31.24 295 LEU C N 1
ATOM 1995 C CA . LEU A 1 297 ? 3.960 -1.076 -19.750 1.00 29.46 295 LEU C CA 1
ATOM 1996 C C . LEU A 1 297 ? 5.368 -1.680 -19.744 1.00 30.17 295 LEU C C 1
ATOM 1997 O O . LEU A 1 297 ? 6.104 -1.481 -20.739 1.00 30.16 295 LEU C O 1
ATOM 2002 N N . GLY A 1 298 ? 5.728 -2.433 -18.695 1.00 28.13 296 GLY C N 1
ATOM 2003 C CA . GLY A 1 298 ? 7.111 -2.905 -18.499 1.00 27.06 296 GLY C CA 1
ATOM 2004 C C . GLY A 1 298 ? 8.065 -1.733 -18.263 1.00 26.12 296 GLY C C 1
ATOM 2005 O O . GLY A 1 298 ? 7.602 -0.613 -17.986 1.00 27.96 296 GLY C O 1
ATOM 2006 N N . THR A 1 299 ? 9.359 -1.963 -18.399 1.00 24.78 297 THR C N 1
ATOM 2007 C CA . THR A 1 299 ? 10.417 -1.003 -17.993 1.00 26.47 297 THR C CA 1
ATOM 2008 C C . THR A 1 299 ? 10.355 0.235 -18.892 1.00 27.97 297 THR C C 1
ATOM 2009 O O . THR A 1 299 ? 10.690 1.312 -18.393 1.00 25.89 297 THR C O 1
ATOM 2013 N N . ARG A 1 300 ? 9.847 0.108 -20.124 1.00 28.18 298 ARG C N 1
ATOM 2014 C CA . ARG A 1 300 ? 9.740 1.254 -21.065 1.00 27.49 298 ARG C CA 1
ATOM 2015 C C . ARG A 1 300 ? 8.768 2.274 -20.478 1.00 25.72 298 ARG C C 1
ATOM 2016 O O . ARG A 1 300 ? 9.123 3.450 -20.448 1.00 26.93 298 ARG C O 1
ATOM 2024 N N . GLY A 1 301 ? 7.600 1.828 -20.011 1.00 25.80 299 GLY C N 1
ATOM 2025 C CA . GLY A 1 301 ? 6.630 2.678 -19.297 1.00 25.82 299 GLY C CA 1
ATOM 2026 C C . GLY A 1 301 ? 7.192 3.191 -17.983 1.00 25.68 299 GLY C C 1
ATOM 2027 O O . GLY A 1 301 ? 6.934 4.359 -17.647 1.00 24.77 299 GLY C O 1
ATOM 2028 N N . ASP A 1 302 ? 7.970 2.365 -17.284 1.00 26.07 300 ASP C N 1
ATOM 2029 C CA . ASP A 1 302 ? 8.467 2.691 -15.921 1.00 28.43 300 ASP C CA 1
ATOM 2030 C C . ASP A 1 302 ? 9.423 3.891 -16.024 1.00 29.12 300 ASP C C 1
ATOM 2031 O O . ASP A 1 302 ? 9.378 4.771 -15.125 1.00 29.04 300 ASP C O 1
ATOM 2036 N N . VAL A 1 303 ? 10.235 3.956 -17.088 1.00 25.43 301 VAL C N 1
ATOM 2037 C CA . VAL A 1 303 ? 11.239 5.058 -17.213 1.00 26.27 301 VAL C CA 1
ATOM 2038 C C . VAL A 1 303 ? 10.566 6.321 -17.756 1.00 24.11 301 VAL C C 1
ATOM 2039 O O . VAL A 1 303 ? 11.138 7.400 -17.558 1.00 24.11 301 VAL C O 1
ATOM 2043 N N . ILE A 1 304 ? 9.402 6.213 -18.399 1.00 23.35 302 ILE C N 1
ATOM 2044 C CA . ILE A 1 304 ? 8.566 7.418 -18.712 1.00 25.87 302 ILE C CA 1
ATOM 2045 C C . ILE A 1 304 ? 8.137 8.072 -17.378 1.00 27.09 302 ILE C C 1
ATOM 2046 O O . ILE A 1 304 ? 8.228 9.319 -17.265 1.00 25.06 302 ILE C O 1
ATOM 2051 N N . LEU A 1 305 ? 7.703 7.279 -16.396 1.00 27.31 303 LEU C N 1
ATOM 2052 C CA . LEU A 1 305 ? 7.307 7.822 -15.061 1.00 27.93 303 LEU C CA 1
ATOM 2053 C C . LEU A 1 305 ? 8.549 8.348 -14.335 1.00 26.31 303 LEU C C 1
ATOM 2054 O O . LEU A 1 305 ? 8.435 9.394 -13.680 1.00 24.00 303 LEU C O 1
ATOM 2059 N N . GLN A 1 306 ? 9.691 7.671 -14.444 1.00 26.39 304 GLN C N 1
ATOM 2060 C CA . GLN A 1 306 ? 10.962 8.137 -13.832 1.00 27.77 304 GLN C CA 1
ATOM 2061 C C . GLN A 1 306 ? 11.371 9.453 -14.487 1.00 27.11 304 GLN C C 1
ATOM 2062 O O . GLN A 1 306 ? 11.758 10.407 -13.754 1.00 26.01 304 GLN C O 1
ATOM 2068 N N . LEU A 1 307 ? 11.251 9.539 -15.813 1.00 27.25 305 LEU C N 1
ATOM 2069 C CA . LEU A 1 307 ? 11.527 10.799 -16.549 1.00 26.07 305 LEU C CA 1
ATOM 2070 C C . LEU A 1 307 ? 10.588 11.904 -16.049 1.00 27.58 305 LEU C C 1
ATOM 2071 O O . LEU A 1 307 ? 11.080 13.025 -15.790 1.00 23.88 305 LEU C O 1
ATOM 2076 N N . ASP A 1 308 ? 9.284 11.627 -15.955 1.00 27.17 306 ASP C N 1
ATOM 2077 C CA . ASP A 1 308 ? 8.289 12.637 -15.495 1.00 28.07 306 ASP C CA 1
ATOM 2078 C C . ASP A 1 308 ? 8.692 13.111 -14.083 1.00 26.30 306 ASP C C 1
ATOM 2079 O O . ASP A 1 308 ? 8.658 14.339 -13.805 1.00 26.47 306 ASP C O 1
ATOM 2084 N N . TRP A 1 309 ? 9.102 12.182 -13.227 1.00 28.64 307 TRP C N 1
ATOM 2085 C CA . TRP A 1 309 ? 9.564 12.497 -11.853 1.00 32.35 307 TRP C CA 1
ATOM 2086 C C . TRP A 1 309 ? 10.825 13.373 -11.910 1.00 29.67 307 TRP C C 1
ATOM 2087 O O . TRP A 1 309 ? 10.867 14.343 -11.160 1.00 25.98 307 TRP C O 1
ATOM 2098 N N . THR A 1 310 ? 11.795 13.068 -12.786 1.00 27.60 308 THR C N 1
ATOM 2099 C CA . THR A 1 310 ? 13.000 13.922 -13.000 1.00 29.47 308 THR C CA 1
ATOM 2100 C C . THR A 1 310 ? 12.598 15.370 -13.326 1.00 29.19 308 THR C C 1
ATOM 2101 O O . THR A 1 310 ? 13.108 16.306 -12.641 1.00 28.75 308 THR C O 1
ATOM 2105 N N . ILE A 1 311 ? 11.727 15.574 -14.312 1.00 26.89 309 ILE C N 1
ATOM 2106 C CA . ILE A 1 311 ? 11.273 16.952 -14.681 1.00 30.84 309 ILE C CA 1
ATOM 2107 C C . ILE A 1 311 ? 10.572 17.608 -13.476 1.00 33.00 309 ILE C C 1
ATOM 2108 O O . ILE A 1 311 ? 10.849 18.796 -13.248 1.00 31.58 309 ILE C O 1
ATOM 2113 N N . GLY A 1 312 ? 9.730 16.868 -12.737 1.00 29.84 310 GLY C N 1
ATOM 2114 C CA . GLY A 1 312 ? 9.125 17.297 -11.458 1.00 31.70 310 GLY C CA 1
ATOM 2115 C C . GLY A 1 312 ? 10.149 17.817 -10.468 1.00 31.49 310 GLY C C 1
ATOM 2116 O O . GLY A 1 312 ? 9.897 18.873 -9.850 1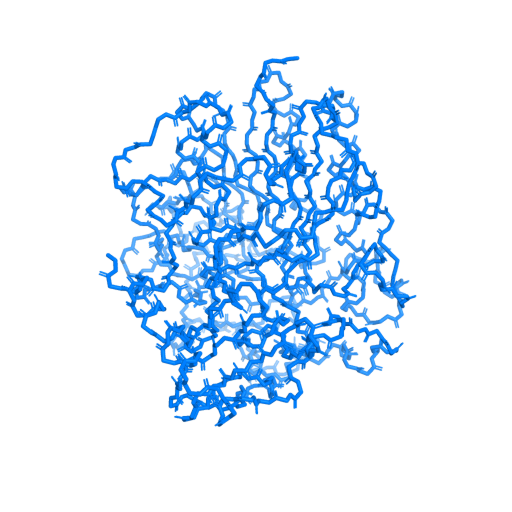.00 34.95 310 GLY C O 1
ATOM 2117 N N . GLU A 1 313 ? 11.261 17.107 -10.312 1.00 30.30 311 GLU C N 1
ATOM 2118 C CA . GLU A 1 313 ? 12.352 17.492 -9.383 1.00 33.59 311 GLU C CA 1
ATOM 2119 C C . GLU A 1 313 ? 12.970 18.812 -9.845 1.00 32.05 311 GLU C C 1
ATOM 2120 O O . GLU A 1 313 ? 13.306 19.637 -8.960 1.00 35.33 311 GLU C O 1
ATOM 2126 N N . ILE A 1 314 ? 13.168 18.999 -11.151 1.00 29.53 312 ILE C N 1
ATOM 2127 C CA . ILE A 1 314 ? 13.745 20.273 -11.684 1.00 30.79 312 ILE C CA 1
ATOM 2128 C C . ILE A 1 314 ? 12.755 21.410 -11.370 1.00 32.09 312 ILE C C 1
ATOM 2129 O O . ILE A 1 314 ? 13.210 22.475 -10.938 1.00 27.57 312 ILE C O 1
ATOM 2134 N N . MET A 1 315 ? 11.451 21.183 -11.563 1.00 32.04 313 MET C N 1
ATOM 2135 C CA . MET A 1 315 ? 10.410 22.244 -11.410 1.00 32.64 313 MET C CA 1
ATOM 2136 C C . MET A 1 315 ? 10.300 22.630 -9.925 1.00 32.01 313 MET C C 1
ATOM 2137 O O . MET A 1 315 ? 10.239 23.842 -9.649 1.00 34.17 313 MET C O 1
ATOM 2142 N N . ASN A 1 316 ? 10.356 21.646 -9.020 1.00 34.69 314 ASN C N 1
ATOM 2143 C CA . ASN A 1 316 ? 10.307 21.816 -7.537 1.00 38.16 314 ASN C CA 1
ATOM 2144 C C . ASN A 1 316 ? 11.536 22.595 -7.059 1.00 36.21 314 ASN C C 1
ATOM 2145 O O . ASN A 1 316 ? 11.382 23.487 -6.208 1.00 31.06 314 ASN C O 1
ATOM 2150 N N . THR A 1 317 ? 12.721 22.280 -7.582 1.00 33.33 315 THR C N 1
ATOM 2151 C CA . THR A 1 317 ? 13.980 22.999 -7.248 1.00 33.44 315 THR C CA 1
ATOM 2152 C C . THR A 1 317 ? 13.849 24.485 -7.630 1.00 34.00 315 THR C C 1
ATOM 2153 O O . THR A 1 317 ? 14.199 25.388 -6.815 1.00 30.72 315 THR C O 1
ATOM 2157 N N . LEU A 1 318 ? 13.383 24.752 -8.842 1.00 31.25 316 LEU C N 1
ATOM 2158 C CA . LEU A 1 318 ? 13.207 26.141 -9.336 1.00 35.16 316 LEU C CA 1
ATOM 2159 C C . LEU A 1 318 ? 12.248 26.885 -8.398 1.00 36.12 316 LEU C C 1
ATOM 2160 O O . LEU A 1 318 ? 12.595 28.019 -8.001 1.00 32.87 316 LEU C O 1
ATOM 2165 N N . ASP A 1 319 ? 11.115 26.254 -8.071 1.00 38.56 317 ASP C N 1
ATOM 2166 C CA . ASP A 1 319 ? 10.026 26.802 -7.213 1.00 39.66 317 ASP C CA 1
ATOM 2167 C C . ASP A 1 319 ? 10.584 27.124 -5.828 1.00 39.36 317 ASP C C 1
ATOM 2168 O O . ASP A 1 319 ? 10.348 28.244 -5.361 1.00 40.80 317 ASP C O 1
ATOM 2173 N N . SER A 1 320 ? 11.327 26.182 -5.239 1.00 37.56 318 SER C N 1
ATOM 2174 C CA . SER A 1 320 ? 12.076 26.321 -3.961 1.00 39.75 318 SER C CA 1
ATOM 2175 C C . SER A 1 320 ? 12.922 27.589 -3.942 1.00 43.37 318 SER C C 1
ATOM 2176 O O . SER A 1 320 ? 12.883 28.293 -2.937 1.00 43.38 318 SER C O 1
ATOM 2179 N N . LEU A 1 321 ? 13.695 27.832 -4.994 1.00 38.18 319 LEU C N 1
ATOM 2180 C CA . LEU A 1 321 ? 14.633 28.981 -5.070 1.00 36.82 319 LEU C CA 1
ATOM 2181 C C . LEU A 1 321 ? 13.943 30.220 -5.649 1.00 34.83 319 LEU C C 1
ATOM 2182 O O . LEU A 1 321 ? 14.651 31.208 -5.881 1.00 35.42 319 LEU C O 1
ATOM 2187 N N . GLN A 1 322 ? 12.636 30.176 -5.910 1.00 35.35 320 GLN C N 1
ATOM 2188 C CA . GLN A 1 322 ? 11.902 31.311 -6.522 1.00 38.34 320 GLN C CA 1
ATOM 2189 C C . GLN A 1 322 ? 12.554 31.672 -7.865 1.00 39.16 320 GLN C C 1
ATOM 2190 O O . GLN A 1 322 ? 12.689 32.879 -8.135 1.00 38.06 320 GLN C O 1
ATOM 2192 N N . LEU A 1 323 ? 12.942 30.679 -8.678 1.00 34.81 321 LEU C N 1
ATOM 2193 C CA . LEU A 1 323 ? 13.578 30.898 -10.010 1.00 36.89 321 LEU C CA 1
ATOM 2194 C C . LEU A 1 323 ? 12.595 30.522 -11.134 1.00 38.38 321 LEU C C 1
ATOM 2195 O O . LEU A 1 323 ? 12.924 30.741 -12.295 1.00 37.85 321 LEU C O 1
ATOM 2200 N N . THR A 1 324 ? 11.405 30.015 -10.794 1.00 39.34 322 THR C N 1
ATOM 2201 C CA . THR A 1 324 ? 10.381 29.543 -11.757 1.00 37.52 322 THR C CA 1
ATOM 2202 C C . THR A 1 324 ? 10.076 30.642 -12.774 1.00 38.51 322 THR C C 1
ATOM 2203 O O . THR A 1 324 ? 10.131 30.379 -13.990 1.00 34.63 322 THR C O 1
ATOM 2207 N N . ASP A 1 325 ? 9.767 31.841 -12.290 1.00 36.96 323 ASP C N 1
ATOM 2208 C CA . ASP A 1 325 ? 9.173 32.901 -13.134 1.00 38.09 323 ASP C CA 1
ATOM 2209 C C . ASP A 1 325 ? 10.163 33.392 -14.185 1.00 34.84 323 ASP C C 1
ATOM 2210 O O . ASP A 1 325 ? 9.709 33.672 -15.304 1.00 33.06 323 ASP C O 1
ATOM 2215 N N . ASN A 1 326 ? 11.439 33.576 -13.847 1.00 34.16 324 ASN C N 1
ATOM 2216 C CA . ASN A 1 326 ? 12.387 34.191 -14.813 1.00 33.29 324 ASN C CA 1
ATOM 2217 C C . ASN A 1 326 ? 13.433 33.159 -15.283 1.00 33.41 324 ASN C C 1
ATOM 2218 O O . ASN A 1 326 ? 14.601 33.531 -15.494 1.00 33.32 324 ASN C O 1
ATOM 2223 N N . THR A 1 327 ? 13.024 31.898 -15.416 1.00 33.88 325 THR C N 1
ATOM 2224 C CA . THR A 1 327 ? 13.797 30.798 -16.055 1.00 31.94 325 THR C CA 1
ATOM 2225 C C . THR A 1 327 ? 13.012 30.322 -17.289 1.00 31.79 325 THR C C 1
ATOM 2226 O O . THR A 1 327 ? 11.792 30.011 -17.152 1.00 31.95 325 THR C O 1
ATOM 2230 N N . ILE A 1 328 ? 13.684 30.302 -18.441 1.00 31.51 326 ILE C N 1
ATOM 2231 C CA . ILE A 1 328 ? 13.243 29.610 -19.688 1.00 32.00 326 ILE C CA 1
ATOM 2232 C C . ILE A 1 328 ? 13.588 28.135 -19.522 1.00 32.39 326 ILE C C 1
ATOM 2233 O O . ILE A 1 328 ? 14.785 27.798 -19.536 1.00 31.88 326 ILE C O 1
ATOM 2238 N N . LEU A 1 329 ? 12.572 27.297 -19.343 1.00 34.13 327 LEU C N 1
ATOM 2239 C CA . LEU A 1 329 ? 12.717 25.820 -19.254 1.00 31.99 327 LEU C CA 1
ATOM 2240 C C . LEU A 1 329 ? 12.160 25.204 -20.546 1.00 29.52 327 LEU C C 1
ATOM 2241 O O . LEU A 1 329 ? 10.954 25.385 -20.830 1.00 32.44 327 LEU C O 1
ATOM 2246 N N . ILE A 1 330 ? 13.039 24.614 -21.360 1.00 29.22 328 ILE C N 1
ATOM 2247 C CA . ILE A 1 330 ? 12.701 23.968 -22.663 1.00 29.06 328 ILE C CA 1
ATOM 2248 C C . ILE A 1 330 ? 12.905 22.467 -22.467 1.00 28.92 328 ILE C C 1
ATOM 2249 O O . ILE A 1 330 ? 13.998 22.059 -21.984 1.00 27.73 328 ILE C O 1
ATOM 2254 N N . PHE A 1 331 ? 11.856 21.692 -22.727 1.00 26.70 329 PHE C N 1
ATOM 2255 C CA . PHE A 1 331 ? 11.841 20.229 -22.531 1.00 25.30 329 PHE C CA 1
ATOM 2256 C C . PHE A 1 331 ? 11.445 19.600 -23.859 1.00 24.74 329 PHE C C 1
ATOM 2257 O O . PHE A 1 331 ? 10.369 19.984 -24.436 1.00 22.70 329 PHE C O 1
ATOM 2265 N N . THR A 1 332 ? 12.295 18.695 -24.348 1.00 21.80 330 THR C N 1
ATOM 2266 C CA . THR A 1 332 ? 12.120 18.097 -25.691 1.00 22.04 330 THR C CA 1
ATOM 2267 C C . THR A 1 332 ? 12.828 16.749 -25.750 1.00 21.64 330 THR C C 1
ATOM 2268 O O . THR A 1 332 ? 13.166 16.206 -24.713 1.00 20.89 330 THR C O 1
ATOM 2272 N N . SER A 1 333 ? 13.031 16.236 -26.950 1.00 22.87 331 SER C N 1
ATOM 2273 C CA . SER A 1 333 ? 13.702 14.936 -27.154 1.00 23.02 331 SER C CA 1
ATOM 2274 C C . SER A 1 333 ? 14.705 15.094 -28.290 1.00 24.28 331 SER C C 1
ATOM 2275 O O . SER A 1 333 ? 14.534 16.010 -29.100 1.00 22.77 331 SER C O 1
ATOM 2278 N N . ASP A 1 334 ? 15.686 14.189 -28.359 1.00 26.47 332 ASP C N 1
ATOM 2279 C CA . ASP A 1 334 ? 16.760 14.201 -29.380 1.00 23.27 332 ASP C CA 1
ATOM 2280 C C . ASP A 1 334 ? 16.230 13.612 -30.691 1.00 22.98 332 ASP C C 1
ATOM 2281 O O . ASP A 1 334 ? 16.678 14.038 -31.769 1.00 23.48 332 ASP C O 1
ATOM 2286 N N . ASN A 1 335 ? 15.304 12.663 -30.603 1.00 20.52 333 ASN C N 1
ATOM 2287 C CA . ASN A 1 335 ? 14.759 11.947 -31.782 1.00 20.65 333 ASN C CA 1
ATOM 2288 C C . ASN A 1 335 ? 13.488 11.197 -31.358 1.00 20.28 333 ASN C C 1
ATOM 2289 O O . ASN A 1 335 ? 13.178 11.167 -30.161 1.00 21.04 333 ASN C O 1
ATOM 2294 N N . GLY A 1 336 ? 12.794 10.573 -32.307 1.00 20.36 334 GLY C N 1
ATOM 2295 C CA . GLY A 1 336 ? 11.545 9.849 -32.023 1.00 19.70 334 GLY C CA 1
ATOM 2296 C C . GLY A 1 336 ? 11.736 8.529 -31.276 1.00 21.62 334 GLY C C 1
ATOM 2297 O O . GLY A 1 336 ? 12.839 8.095 -30.935 1.00 20.50 334 GLY C O 1
ATOM 2298 N N . PRO A 1 337 ? 10.626 7.815 -31.006 1.00 23.22 335 PRO C N 1
ATOM 2299 C CA . PRO A 1 337 ? 10.670 6.688 -30.087 1.00 22.37 335 PRO C CA 1
ATOM 2300 C C . PRO A 1 337 ? 10.982 5.374 -30.803 1.00 23.55 335 PRO C C 1
ATOM 2301 O O . PRO A 1 337 ? 10.840 5.254 -32.024 1.00 23.95 335 PRO C O 1
ATOM 2305 N N . VAL A 1 338 ? 11.308 4.386 -29.984 1.00 23.78 336 VAL C N 1
ATOM 2306 C CA . VAL A 1 338 ? 11.595 2.987 -30.391 1.00 23.09 336 VAL C CA 1
ATOM 2307 C C . VAL A 1 338 ? 11.046 2.080 -29.280 1.00 23.58 336 VAL C C 1
ATOM 2308 O O . VAL A 1 338 ? 11.182 2.431 -28.083 1.00 24.61 336 VAL C O 1
ATOM 2312 N N . ILE A 1 339 ? 10.366 1.006 -29.663 1.00 24.37 337 ILE C N 1
ATOM 2313 C CA . ILE A 1 339 ? 9.774 0.026 -28.716 1.00 25.89 337 ILE C CA 1
ATOM 2314 C C . ILE A 1 339 ? 10.875 -0.955 -28.315 1.00 25.66 337 ILE C C 1
ATOM 2315 O O . ILE A 1 339 ? 11.319 -0.876 -27.158 1.00 28.15 337 ILE C O 1
ATOM 2320 N N . ASP A 1 340 ? 11.272 -1.866 -29.210 1.00 26.25 338 ASP C N 1
ATOM 2321 C CA . ASP A 1 340 ? 12.412 -2.793 -28.974 1.00 25.36 338 ASP C CA 1
ATOM 2322 C C . ASP A 1 340 ? 13.673 -2.199 -29.594 1.00 25.97 338 ASP C C 1
ATOM 2323 O O . ASP A 1 340 ? 13.791 -2.243 -30.828 1.00 25.88 338 ASP C O 1
ATOM 2328 N N . ASP A 1 341 ? 14.582 -1.660 -28.767 1.00 25.19 339 ASP C N 1
ATOM 2329 C CA . ASP A 1 341 ? 15.845 -1.054 -29.264 1.00 25.03 339 ASP C CA 1
ATOM 2330 C C . ASP A 1 341 ? 17.043 -1.917 -28.863 1.00 23.17 339 ASP C C 1
ATOM 2331 O O . ASP A 1 341 ? 18.166 -1.393 -28.906 1.00 23.39 339 ASP C O 1
ATOM 2336 N N . GLY A 1 342 ? 16.857 -3.193 -28.509 1.00 25.40 340 GLY C N 1
ATOM 2337 C CA . GLY A 1 342 ? 18.036 -4.081 -28.404 1.00 24.47 340 GLY C CA 1
ATOM 2338 C C . GLY A 1 342 ? 18.052 -5.039 -27.234 1.00 25.30 340 GLY C C 1
ATOM 2339 O O . GLY A 1 342 ? 18.939 -5.906 -27.215 1.00 22.91 340 GLY C O 1
ATOM 2340 N N . TYR A 1 343 ? 17.144 -4.905 -26.274 1.00 25.61 341 TYR C N 1
ATOM 2341 C CA . TYR A 1 343 ? 17.059 -5.843 -25.135 1.00 25.15 341 TYR C CA 1
ATOM 2342 C C . TYR A 1 343 ? 15.672 -6.470 -25.140 1.00 27.13 341 TYR C C 1
ATOM 2343 O O . TYR A 1 343 ? 14.677 -5.843 -25.595 1.00 27.25 341 TYR C O 1
ATOM 2352 N N . GLN A 1 344 ? 15.615 -7.707 -24.654 1.00 28.08 342 GLN C N 1
ATOM 2353 C CA . GLN A 1 344 ? 14.345 -8.431 -24.406 1.00 29.84 342 GLN C CA 1
ATOM 2354 C C . GLN A 1 344 ? 13.749 -7.926 -23.087 1.00 30.09 342 GLN C C 1
ATOM 2355 O O . GLN A 1 344 ? 13.793 -8.664 -22.086 1.00 36.95 342 GLN C O 1
ATOM 2361 N N . ASP A 1 345 ? 13.160 -6.732 -23.130 1.00 28.55 343 ASP C N 1
ATOM 2362 C CA . ASP A 1 345 ? 12.529 -6.028 -21.988 1.00 28.92 343 ASP C CA 1
ATOM 2363 C C . ASP A 1 345 ? 11.001 -6.037 -22.124 1.00 27.65 343 ASP C C 1
ATOM 2364 O O . ASP A 1 345 ? 10.358 -5.267 -21.410 1.00 26.98 343 ASP C O 1
ATOM 2369 N N . GLN A 1 346 ? 10.441 -6.828 -23.044 1.00 27.98 344 GLN C N 1
ATOM 2370 C CA . GLN A 1 346 ? 8.977 -7.002 -23.222 1.00 29.78 344 GLN C CA 1
ATOM 2371 C C . GLN A 1 346 ? 8.293 -5.665 -23.555 1.00 27.74 344 GLN C C 1
ATOM 2372 O O . GLN A 1 346 ? 7.090 -5.533 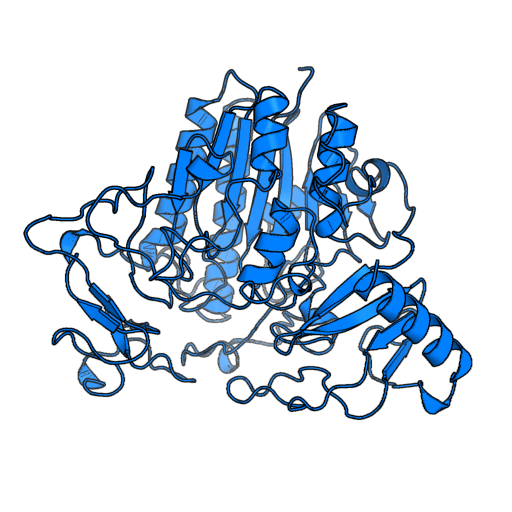-23.283 1.00 28.93 344 GLN C O 1
ATOM 2378 N N . ALA A 1 347 ? 8.988 -4.676 -24.122 1.00 24.16 345 ALA C N 1
ATOM 2379 C CA . ALA A 1 347 ? 8.349 -3.365 -24.395 1.00 24.77 345 ALA C CA 1
ATOM 2380 C C . ALA A 1 347 ? 7.167 -3.551 -25.384 1.00 26.62 345 ALA C C 1
ATOM 2381 O O . ALA A 1 347 ? 6.116 -2.871 -25.207 1.00 27.81 345 ALA C O 1
ATOM 2383 N N . PHE A 1 348 ? 7.296 -4.406 -26.408 1.00 23.92 346 PHE C N 1
ATOM 2384 C CA . PHE A 1 348 ? 6.164 -4.723 -27.323 1.00 24.83 346 PHE C CA 1
ATOM 2385 C C . PHE A 1 348 ? 5.063 -5.489 -26.562 1.00 26.62 346 PHE C C 1
ATOM 2386 O O . PHE A 1 348 ? 3.891 -5.077 -26.633 1.00 25.25 346 PHE C O 1
ATOM 2394 N N . GLU A 1 349 ? 5.424 -6.547 -25.828 1.00 26.77 347 GLU C N 1
ATOM 2395 C CA . GLU A 1 349 ? 4.429 -7.449 -25.179 1.00 29.66 347 GLU C CA 1
ATOM 2396 C C . GLU A 1 349 ? 3.648 -6.637 -24.131 1.00 29.82 347 GLU C C 1
ATOM 2397 O O . GLU A 1 349 ? 2.456 -6.878 -23.944 1.00 29.10 347 GLU C O 1
ATOM 2403 N N . ARG A 1 350 ? 4.295 -5.662 -23.488 1.00 24.24 348 ARG C N 1
ATOM 2404 C CA . ARG A 1 350 ? 3.679 -4.890 -22.385 1.00 26.83 348 ARG C CA 1
ATOM 2405 C C . ARG A 1 350 ? 3.053 -3.607 -22.923 1.00 26.71 348 ARG C C 1
ATOM 2406 O O . ARG A 1 350 ? 2.580 -2.787 -22.110 1.00 26.25 348 ARG C O 1
ATOM 2414 N N . LEU A 1 351 ? 3.044 -3.407 -24.239 1.00 30.92 349 LEU C N 1
ATOM 2415 C CA . LEU A 1 351 ? 2.684 -2.090 -24.825 1.00 30.11 349 LEU C CA 1
ATOM 2416 C C . LEU A 1 351 ? 1.234 -1.742 -24.493 1.00 29.85 349 LEU C C 1
ATOM 2417 O O . LEU A 1 351 ? 0.943 -0.554 -24.285 1.00 29.52 349 LEU C O 1
ATOM 2422 N N . ASN A 1 352 ? 0.330 -2.723 -24.429 1.00 33.02 350 ASN C N 1
ATOM 2423 C CA . ASN A 1 352 ? -1.042 -2.491 -23.892 1.00 30.94 350 ASN C CA 1
ATOM 2424 C C . ASN A 1 352 ? -1.803 -1.409 -24.672 1.00 29.68 350 ASN C C 1
ATOM 2425 O O . ASN A 1 352 ? -2.568 -0.608 -24.045 1.00 27.24 350 ASN C O 1
ATOM 2430 N N . GLY A 1 353 ? -1.604 -1.322 -25.980 1.00 27.17 351 GLY C N 1
ATOM 2431 C CA . GLY A 1 353 ? -2.339 -0.343 -26.803 1.00 27.45 351 GLY C CA 1
ATOM 2432 C C . GLY A 1 353 ? -1.752 1.069 -26.711 1.00 28.81 351 GLY C C 1
ATOM 2433 O O . GLY A 1 353 ? -2.364 2.000 -27.289 1.00 26.66 351 GLY C O 1
ATOM 2434 N N . HIS A 1 354 ? -0.619 1.257 -26.019 1.00 27.86 352 HIS C N 1
ATOM 2435 C CA . HIS A 1 354 ? 0.102 2.564 -25.987 1.00 26.69 352 HIS C CA 1
ATOM 2436 C C . HIS A 1 354 ? 0.677 2.823 -27.388 1.00 26.41 352 HIS C C 1
ATOM 2437 O O . HIS A 1 354 ? 1.090 1.847 -28.066 1.00 25.46 352 HIS C O 1
ATOM 2444 N N . THR A 1 355 ? 0.706 4.082 -27.810 1.00 25.38 353 THR C N 1
ATOM 2445 C CA . THR A 1 355 ? 1.134 4.494 -29.168 1.00 24.79 353 THR C CA 1
ATOM 2446 C C . THR A 1 355 ? 2.198 5.580 -29.032 1.00 24.52 353 THR C C 1
ATOM 2447 O O . THR A 1 355 ? 1.895 6.767 -29.158 1.00 24.44 353 THR C O 1
ATOM 2451 N N . PRO A 1 356 ? 3.484 5.181 -28.859 1.00 24.16 354 PRO C N 1
ATOM 2452 C CA . PRO A 1 356 ? 4.591 6.132 -28.673 1.00 24.75 354 PRO C CA 1
ATOM 2453 C C . PRO A 1 356 ? 4.780 7.074 -29.869 1.00 26.61 354 PRO C C 1
ATOM 2454 O O . PRO A 1 356 ? 5.288 8.201 -29.663 1.00 27.43 354 PRO C O 1
ATOM 2458 N N . MET A 1 357 ? 4.399 6.606 -31.068 1.00 24.57 355 MET C N 1
ATOM 2459 C CA . MET A 1 357 ? 4.534 7.357 -32.339 1.00 25.88 355 MET C CA 1
ATOM 2460 C C . MET A 1 357 ? 3.273 8.206 -32.570 1.00 26.58 355 MET C C 1
ATOM 2461 O O . MET A 1 357 ? 3.246 8.972 -33.572 1.00 23.69 355 MET C O 1
ATOM 2466 N N . GLY A 1 358 ? 2.294 8.140 -31.657 1.00 26.78 356 GLY C N 1
ATOM 2467 C CA . GLY A 1 358 ? 0.980 8.777 -31.866 1.00 26.10 356 GLY C CA 1
ATOM 2468 C C . GLY A 1 358 ? 0.378 8.185 -33.125 1.00 26.59 356 GLY C C 1
ATOM 2469 O O . GLY A 1 358 ? 0.562 6.976 -33.319 1.00 26.98 356 GLY C O 1
ATOM 2470 N N . ILE A 1 359 ? -0.143 9.012 -34.024 1.00 26.28 357 ILE C N 1
ATOM 2471 C CA . ILE A 1 359 ? -0.669 8.574 -35.354 1.00 28.80 357 ILE C CA 1
ATOM 2472 C C . ILE A 1 359 ? 0.466 8.388 -36.382 1.00 27.03 357 ILE C C 1
ATOM 2473 O O . ILE A 1 359 ? 0.175 7.880 -37.470 1.00 25.90 357 ILE C O 1
ATOM 2478 N N . TYR A 1 360 ? 1.702 8.814 -36.110 1.00 25.90 358 TYR C N 1
ATOM 2479 C CA . TYR A 1 360 ? 2.718 9.043 -37.165 1.00 24.26 358 TYR C CA 1
ATOM 2480 C C . TYR A 1 360 ? 3.409 7.743 -37.575 1.00 24.08 358 TYR C C 1
ATOM 2481 O O . TYR A 1 360 ? 3.613 6.806 -36.783 1.00 22.83 358 TYR C O 1
ATOM 2490 N N . ARG A 1 361 ? 3.794 7.695 -38.841 1.00 22.42 359 ARG C N 1
ATOM 2491 C CA . ARG A 1 361 ? 4.551 6.556 -39.401 1.00 23.87 359 ARG C CA 1
ATOM 2492 C C . ARG A 1 361 ? 6.001 6.612 -38.898 1.00 25.74 359 ARG C C 1
ATOM 2493 O O . ARG A 1 361 ? 6.511 7.740 -38.626 1.00 25.38 359 ARG C O 1
ATOM 2501 N N . GLY A 1 362 ? 6.653 5.451 -38.848 1.00 25.98 360 GLY C N 1
ATOM 2502 C CA . GLY A 1 362 ? 8.097 5.313 -38.562 1.00 27.42 360 GLY C CA 1
ATOM 2503 C C . GLY A 1 362 ? 8.395 5.323 -37.079 1.00 27.16 360 GLY C C 1
ATOM 2504 O O . GLY A 1 362 ? 7.647 4.702 -36.294 1.00 28.63 360 GLY C O 1
ATOM 2505 N N . GLY A 1 363 ? 9.399 6.097 -36.683 1.00 25.44 361 GLY C N 1
ATOM 2506 C CA . GLY A 1 363 ? 9.961 6.104 -35.322 1.00 22.92 361 GLY C CA 1
ATOM 2507 C C . GLY A 1 363 ? 11.431 6.501 -35.388 1.00 22.90 361 GLY C C 1
ATOM 2508 O O . GLY A 1 363 ? 11.879 6.941 -36.493 1.00 22.25 361 GLY C O 1
ATOM 2509 N N . LYS A 1 364 ? 12.169 6.304 -34.302 1.00 21.06 362 LYS C N 1
ATOM 2510 C CA . LYS A 1 364 ? 13.648 6.439 -34.260 1.00 22.26 362 LYS C CA 1
ATOM 2511 C C . LYS A 1 364 ? 14.247 5.860 -35.553 1.00 24.49 362 LYS C C 1
ATOM 2512 O O . LYS A 1 364 ? 13.705 4.878 -36.052 1.00 24.79 362 LYS C O 1
ATOM 2518 N N . TYR A 1 365 ? 15.290 6.499 -36.109 1.00 23.96 363 TYR C N 1
ATOM 2519 C CA . TYR A 1 365 ? 16.062 6.031 -37.299 1.00 23.81 363 TYR C CA 1
ATOM 2520 C C . TYR A 1 365 ? 15.395 6.463 -38.612 1.00 22.05 363 TYR C C 1
ATOM 2521 O O . TYR A 1 365 ? 16.143 6.556 -39.596 1.00 22.23 363 TYR C O 1
ATOM 2530 N N . SER A 1 366 ? 14.097 6.808 -38.611 1.00 20.43 364 SER C N 1
ATOM 2531 C CA . SER A 1 366 ? 13.243 6.921 -39.826 1.00 22.30 364 SER C CA 1
ATOM 2532 C C . SER A 1 366 ? 13.163 8.362 -40.356 1.00 21.28 364 SER C C 1
ATOM 2533 O O . SER A 1 366 ? 13.359 9.310 -39.562 1.00 22.37 364 SER C O 1
ATOM 2536 N N . ALA A 1 367 ? 12.974 8.487 -41.667 1.00 21.38 365 ALA C N 1
ATOM 2537 C CA . ALA A 1 367 ? 12.670 9.749 -42.388 1.00 22.84 365 ALA C CA 1
ATOM 2538 C C . ALA A 1 367 ? 11.166 10.023 -42.293 1.00 23.52 365 ALA C C 1
ATOM 2539 O O . ALA A 1 367 ? 10.763 11.148 -42.554 1.00 24.99 365 ALA C O 1
ATOM 2541 N N . TYR A 1 368 ? 10.346 9.017 -41.956 1.00 26.10 366 TYR C N 1
ATOM 2542 C CA . TYR A 1 368 ? 8.897 9.215 -41.676 1.00 24.04 366 TYR C CA 1
ATOM 2543 C C . TYR A 1 368 ? 8.792 10.116 -40.430 1.00 25.96 366 TYR C C 1
ATOM 2544 O O . TYR A 1 368 ? 9.755 10.229 -39.628 1.00 26.00 366 TYR C O 1
ATOM 2553 N N . GLU A 1 369 ? 7.656 10.793 -40.301 1.00 23.61 367 GLU C N 1
ATOM 2554 C CA . GLU A 1 369 ? 7.410 11.900 -39.349 1.00 26.63 367 GLU C CA 1
ATOM 2555 C C . GLU A 1 369 ? 7.832 11.568 -37.912 1.00 25.46 367 GLU C C 1
ATOM 2556 O O . GLU A 1 369 ? 8.327 12.487 -37.245 1.00 28.00 367 GLU C O 1
ATOM 2562 N N . ALA A 1 370 ? 7.599 10.355 -37.424 1.00 24.23 368 ALA C N 1
ATOM 2563 C CA . ALA A 1 370 ? 7.808 10.020 -36.006 1.00 24.86 368 ALA C CA 1
ATOM 2564 C C . ALA A 1 370 ? 9.313 9.917 -35.736 1.00 24.70 368 ALA C C 1
ATOM 2565 O O . ALA A 1 370 ? 9.664 9.787 -34.596 1.00 27.78 368 ALA C O 1
ATOM 2567 N N . GLY A 1 371 ? 10.162 9.944 -36.755 1.00 24.57 369 GLY C N 1
ATOM 2568 C CA . GLY A 1 371 ? 11.632 9.997 -36.606 1.00 24.46 369 GLY C CA 1
ATOM 2569 C C . GLY A 1 371 ? 12.108 11.294 -35.988 1.00 23.62 369 GLY C C 1
ATOM 2570 O O . GLY A 1 371 ? 12.985 11.237 -35.114 1.00 22.20 369 GLY C O 1
ATOM 2571 N N . THR A 1 372 ? 11.548 12.432 -36.404 1.00 24.13 370 THR C N 1
ATOM 2572 C CA . THR A 1 372 ? 12.073 13.783 -36.052 1.00 23.17 370 THR C CA 1
ATOM 2573 C C . THR A 1 372 ? 10.978 14.622 -35.393 1.00 23.30 370 THR C C 1
ATOM 2574 O O . THR A 1 372 ? 11.313 15.670 -34.809 1.00 22.82 370 THR C O 1
ATOM 2578 N N . ARG A 1 373 ? 9.710 14.229 -35.481 1.00 26.10 371 ARG C N 1
ATOM 2579 C CA . ARG A 1 373 ? 8.640 14.930 -34.719 1.00 28.51 371 ARG C CA 1
ATOM 2580 C C . ARG A 1 373 ? 8.846 14.629 -33.246 1.00 28.95 371 ARG C C 1
ATOM 2581 O O . ARG A 1 373 ? 8.818 13.439 -32.913 1.00 32.17 371 ARG C O 1
ATOM 2589 N N . ILE A 1 374 ? 9.064 15.642 -32.410 1.00 25.95 372 ILE C N 1
ATOM 2590 C CA . ILE A 1 374 ? 9.335 15.419 -30.964 1.00 25.62 372 ILE C CA 1
ATOM 2591 C C . ILE A 1 374 ? 8.414 16.298 -30.117 1.00 27.04 372 ILE C C 1
ATOM 2592 O O . ILE A 1 374 ? 7.961 17.362 -30.547 1.00 24.64 372 ILE C O 1
ATOM 2597 N N . PRO A 1 375 ? 8.137 15.875 -28.864 1.00 25.15 373 PRO C N 1
ATOM 2598 C CA . PRO A 1 375 ? 7.486 16.744 -27.900 1.00 26.03 373 PRO C CA 1
ATOM 2599 C C . PRO A 1 375 ? 8.419 17.937 -27.691 1.00 25.40 373 PRO C C 1
ATOM 2600 O O . PRO A 1 375 ? 9.622 17.732 -27.703 1.00 23.35 373 PRO C O 1
ATOM 2604 N N . PHE A 1 376 ? 7.855 19.134 -27.536 1.00 24.09 374 PHE C N 1
ATOM 2605 C CA . PHE A 1 376 ? 8.628 20.373 -27.323 1.00 24.63 374 PHE C CA 1
ATOM 2606 C C . PHE A 1 376 ? 7.757 21.351 -26.536 1.00 27.20 374 PHE C C 1
ATOM 2607 O O . PHE A 1 376 ? 6.703 21.775 -27.034 1.00 27.76 374 PHE C O 1
ATOM 2615 N N . ILE A 1 377 ? 8.193 21.663 -25.311 1.00 28.22 375 ILE C N 1
ATOM 2616 C CA . ILE A 1 377 ? 7.494 22.579 -24.367 1.00 24.67 375 ILE C CA 1
ATOM 2617 C C . ILE A 1 377 ? 8.457 23.695 -23.942 1.00 25.77 375 ILE C C 1
ATOM 2618 O O . ILE A 1 377 ? 9.574 23.403 -23.539 1.00 27.24 375 ILE C O 1
ATOM 2623 N N . VAL A 1 378 ? 8.000 24.940 -23.995 1.00 25.00 376 VAL C N 1
ATOM 2624 C CA . VAL A 1 378 ? 8.738 26.145 -23.531 1.00 28.83 376 VAL C CA 1
ATOM 2625 C C . VAL A 1 378 ? 7.933 26.781 -22.409 1.00 27.36 376 VAL C C 1
ATOM 2626 O O . VAL A 1 378 ? 6.780 27.171 -22.681 1.00 31.02 376 VAL C O 1
ATOM 2630 N N . ARG A 1 379 ? 8.500 26.847 -21.211 1.00 27.82 377 ARG C N 1
ATOM 2631 C CA . ARG A 1 379 ? 7.875 27.583 -20.082 1.00 30.29 377 ARG C CA 1
ATOM 2632 C C . ARG A 1 379 ? 8.780 28.763 -19.699 1.00 32.42 377 ARG C C 1
ATOM 2633 O O . ARG A 1 379 ? 9.972 28.547 -19.414 1.00 29.97 377 ARG C O 1
ATOM 2641 N N . TRP A 1 380 ? 8.212 29.973 -19.694 1.00 32.01 378 TRP C N 1
ATOM 2642 C CA . TRP A 1 380 ? 8.858 31.198 -19.164 1.00 31.95 378 TRP C CA 1
ATOM 2643 C C . TRP A 1 380 ? 7.776 32.102 -18.574 1.00 30.66 378 TRP C C 1
ATOM 2644 O O . TRP A 1 380 ? 7.318 33.017 -19.253 1.00 30.27 378 TRP C O 1
ATOM 2655 N N . PRO A 1 381 ? 7.287 31.839 -17.338 1.00 30.53 379 PRO C N 1
ATOM 2656 C CA . PRO A 1 381 ? 6.057 32.472 -16.830 1.00 35.10 379 PRO C CA 1
ATOM 2657 C C . PRO A 1 381 ? 6.034 34.013 -16.839 1.00 35.95 379 PRO C C 1
ATOM 2658 O O . PRO A 1 381 ? 5.013 34.619 -17.194 1.00 34.00 379 PRO C O 1
ATOM 2662 N N . ALA A 1 382 ? 7.151 34.638 -16.472 1.00 36.95 380 ALA C N 1
ATOM 2663 C CA . ALA A 1 382 ? 7.279 36.107 -16.466 1.00 37.80 380 ALA C CA 1
ATOM 2664 C C . ALA A 1 382 ? 6.825 36.663 -17.820 1.00 39.12 380 ALA C C 1
ATOM 2665 O O . ALA A 1 382 ? 6.212 37.720 -17.829 1.00 38.21 380 ALA C O 1
ATOM 2667 N N . LYS A 1 383 ? 7.104 35.979 -18.934 1.00 37.76 381 LYS C N 1
ATOM 2668 C CA . LYS A 1 383 ? 7.044 36.625 -20.266 1.00 35.14 381 LYS C CA 1
ATOM 2669 C C . LYS A 1 383 ? 6.026 35.937 -21.168 1.00 34.87 381 LYS C C 1
ATOM 2670 O O . LYS A 1 383 ? 5.550 36.596 -22.066 1.00 35.66 381 LYS C O 1
ATOM 2672 N N . VAL A 1 384 ? 5.720 34.659 -20.946 1.00 35.19 382 VAL C N 1
ATOM 2673 C CA . VAL A 1 384 ? 5.097 33.771 -21.971 1.00 31.98 382 VAL C CA 1
ATOM 2674 C C . VAL A 1 384 ? 3.784 33.219 -21.420 1.00 32.05 382 VAL C C 1
ATOM 2675 O O . VAL A 1 384 ? 3.837 32.559 -20.384 1.00 32.20 382 VAL C O 1
ATOM 2679 N N . LYS A 1 385 ? 2.674 33.441 -22.121 1.00 34.42 383 LYS C N 1
ATOM 2680 C CA . LYS A 1 385 ? 1.334 32.976 -21.675 1.00 40.00 383 LYS C CA 1
ATOM 2681 C C . LYS A 1 385 ? 1.158 31.537 -22.143 1.00 36.08 383 LYS C C 1
ATOM 2682 O O . LYS A 1 385 ? 1.676 31.154 -23.194 1.00 31.88 383 LYS C O 1
ATOM 2688 N N . PRO A 1 386 ? 0.422 30.703 -21.378 1.00 33.26 384 PRO C N 1
ATOM 2689 C CA . PRO A 1 386 ? 0.101 29.346 -21.816 1.00 33.56 384 PRO C CA 1
ATOM 2690 C C . PRO A 1 386 ? -0.492 29.312 -23.234 1.00 34.03 384 PRO C C 1
ATOM 2691 O O . PRO A 1 386 ? -1.296 30.154 -23.555 1.00 36.48 384 PRO C O 1
ATOM 2695 N N . ASN A 1 387 ? -0.108 28.337 -24.063 1.00 32.19 385 ASN C N 1
ATOM 2696 C CA . ASN A 1 387 ? -0.492 28.351 -25.493 1.00 31.83 385 ASN C CA 1
ATOM 2697 C C . ASN A 1 387 ? -0.170 26.993 -26.117 1.00 33.22 385 ASN C C 1
ATOM 2698 O O . ASN A 1 387 ? 0.580 26.195 -25.510 1.00 32.38 385 ASN C O 1
ATOM 2703 N N . LYS A 1 388 ? -0.748 26.742 -27.285 1.00 32.36 386 LYS C N 1
ATOM 2704 C CA . LYS A 1 388 ? -0.391 25.627 -28.190 1.00 34.43 386 LYS C CA 1
ATOM 2705 C C . LYS A 1 388 ? 0.234 26.307 -29.401 1.00 36.00 386 LYS C C 1
ATOM 2706 O O . LYS A 1 388 ? -0.382 27.260 -29.918 1.00 42.03 386 LYS C O 1
ATOM 2708 N N . GLN A 1 389 ? 1.450 25.916 -29.768 1.00 31.10 387 GLN C N 1
ATOM 2709 C CA . GLN A 1 389 ? 2.138 26.441 -30.967 1.00 30.50 387 GLN C CA 1
ATOM 2710 C C . GLN A 1 389 ? 2.022 25.368 -32.045 1.00 31.16 387 GLN C C 1
ATOM 2711 O O . GLN A 1 389 ? 2.619 24.272 -31.883 1.00 28.27 387 GLN C O 1
ATOM 2717 N N . GLN A 1 390 ? 1.251 25.663 -33.095 1.00 32.49 388 GLN C N 1
ATOM 2718 C CA . GLN A 1 390 ? 1.086 24.741 -34.247 1.00 32.71 388 GLN C CA 1
ATOM 2719 C C . GLN A 1 390 ? 2.098 25.085 -35.347 1.00 29.22 388 GLN C C 1
ATOM 2720 O O . GLN A 1 390 ? 2.222 24.288 -36.258 1.00 27.52 388 GLN C O 1
ATOM 2726 N N . ALA A 1 391 ? 2.779 26.227 -35.268 1.00 29.62 389 ALA C N 1
ATOM 2727 C CA . ALA A 1 391 ? 3.748 26.678 -36.296 1.00 32.22 389 ALA C CA 1
ATOM 2728 C C . ALA A 1 391 ? 4.835 25.610 -36.481 1.00 32.37 389 ALA C C 1
ATOM 2729 O O . ALA A 1 391 ? 5.249 24.956 -35.482 1.00 31.30 389 ALA C O 1
ATOM 2731 N N . LEU A 1 392 ? 5.286 25.451 -37.720 1.00 31.64 390 LEU C N 1
ATOM 2732 C CA . LEU A 1 392 ? 6.474 24.626 -38.065 1.00 31.63 390 LEU C CA 1
ATOM 2733 C C . LEU A 1 392 ? 7.691 25.194 -37.330 1.00 28.94 390 LEU C C 1
ATOM 2734 O O . LEU A 1 392 ? 7.993 26.383 -37.517 1.00 28.72 390 LEU C O 1
ATOM 2739 N N . PHE A 1 393 ? 8.381 24.375 -36.523 1.00 28.28 391 PHE C N 1
ATOM 2740 C CA . PHE A 1 393 ? 9.549 24.804 -35.723 1.00 26.82 391 PHE C CA 1
ATOM 2741 C C . PHE A 1 393 ? 10.619 23.708 -35.791 1.00 26.62 391 PHE C C 1
ATOM 2742 O O . PHE A 1 393 ? 10.270 22.514 -35.768 1.00 26.89 391 PHE C O 1
ATOM 2750 N N . SER A 1 394 ? 11.890 24.094 -35.910 1.00 26.31 392 SER C N 1
ATOM 2751 C CA . SER A 1 394 ? 13.029 23.140 -35.900 1.00 28.67 392 SER C CA 1
ATOM 2752 C C . SER A 1 394 ? 13.986 23.493 -34.756 1.00 27.60 392 SER C C 1
ATOM 2753 O O . SER A 1 394 ? 14.287 24.693 -34.594 1.00 27.67 392 SER C O 1
ATOM 2756 N N . GLN A 1 395 ? 14.549 22.482 -34.077 1.00 25.22 393 GLN C N 1
ATOM 2757 C CA . GLN A 1 395 ? 15.577 22.670 -33.017 1.00 25.81 393 GLN C CA 1
ATOM 2758 C C . GLN A 1 395 ? 16.804 23.424 -33.569 1.00 25.66 393 GLN C C 1
ATOM 2759 O O . GLN A 1 395 ? 17.473 24.088 -32.763 1.00 25.01 393 GLN C O 1
ATOM 2765 N N . ILE A 1 396 ? 17.073 23.368 -34.871 1.00 26.75 394 ILE C N 1
ATOM 2766 C CA . ILE A 1 396 ? 18.207 24.110 -35.517 1.00 27.86 394 ILE C CA 1
ATOM 2767 C C . ILE A 1 396 ? 18.147 25.617 -35.207 1.00 29.15 394 ILE C C 1
ATOM 2768 O O . ILE A 1 396 ? 19.232 26.247 -35.153 1.00 30.28 394 ILE C O 1
ATOM 2773 N N . ASP A 1 397 ? 16.960 26.174 -34.964 1.00 26.91 395 ASP C N 1
ATOM 2774 C CA . ASP A 1 397 ? 16.739 27.632 -34.798 1.00 29.76 395 ASP C CA 1
ATOM 2775 C C . ASP A 1 397 ? 16.903 28.076 -33.336 1.00 28.36 395 ASP C C 1
ATOM 2776 O O . ASP A 1 397 ? 16.822 29.288 -33.103 1.00 29.20 395 ASP C O 1
ATOM 2781 N N . ILE A 1 398 ? 17.102 27.168 -32.376 1.00 29.37 396 ILE C N 1
ATOM 2782 C CA . ILE A 1 398 ? 17.161 27.551 -30.929 1.00 28.94 396 ILE C CA 1
ATOM 2783 C C . ILE A 1 398 ? 18.339 28.519 -30.706 1.00 29.38 396 ILE C C 1
ATOM 2784 O O . ILE A 1 398 ? 18.127 29.543 -30.034 1.00 30.59 396 ILE C O 1
ATOM 2789 N N . PHE A 1 399 ? 19.534 28.190 -31.217 1.00 26.76 397 PHE C N 1
ATOM 2790 C CA . PHE A 1 399 ? 20.781 29.017 -31.131 1.00 28.71 397 PHE C CA 1
ATOM 2791 C C . PHE A 1 399 ? 20.501 30.473 -31.555 1.00 31.04 397 PHE C C 1
ATOM 2792 O O . PHE A 1 399 ? 20.715 31.398 -30.704 1.00 27.17 397 PHE C O 1
ATOM 2800 N N . ALA A 1 400 ? 20.093 30.707 -32.817 1.00 29.69 398 ALA C N 1
ATOM 2801 C CA . ALA A 1 400 ? 19.885 32.087 -33.332 1.00 30.56 398 ALA C CA 1
ATOM 2802 C C . ALA A 1 400 ? 18.728 32.728 -32.562 1.00 29.98 398 ALA C C 1
ATOM 2803 O O . ALA A 1 400 ? 18.802 33.937 -32.312 1.00 32.29 398 ALA C O 1
ATOM 2805 N N . SER A 1 401 ? 17.712 31.956 -32.146 1.00 31.92 399 SER C N 1
ATOM 2806 C CA . SER A 1 401 ? 16.524 32.488 -31.427 1.00 29.56 399 SER C CA 1
ATOM 2807 C C . SER A 1 401 ? 16.926 32.993 -30.030 1.00 32.57 399 SER C C 1
ATOM 2808 O O . SER A 1 401 ? 16.490 34.126 -29.644 1.00 33.46 399 SER C O 1
ATOM 2811 N N . LEU A 1 402 ? 17.769 32.264 -29.292 1.00 30.43 400 LEU C N 1
ATOM 2812 C CA . LEU A 1 402 ? 18.248 32.725 -27.962 1.00 31.39 400 LEU C CA 1
ATOM 2813 C C . LEU A 1 402 ? 19.241 33.889 -28.133 1.00 34.39 400 LEU C C 1
ATOM 2814 O O . LEU A 1 402 ? 19.208 34.835 -27.308 1.00 31.68 400 LEU C O 1
ATOM 2819 N N . ALA A 1 403 ? 20.088 33.861 -29.165 1.00 32.40 401 ALA C N 1
ATOM 2820 C CA . ALA A 1 403 ? 21.057 34.948 -29.434 1.00 35.13 401 ALA C CA 1
ATOM 2821 C C . ALA A 1 403 ? 20.279 36.255 -29.674 1.00 35.01 401 ALA C C 1
ATOM 2822 O O . ALA A 1 403 ? 20.661 37.276 -29.095 1.00 37.17 401 ALA C O 1
ATOM 2824 N N . ALA A 1 404 ? 19.199 36.194 -30.452 1.00 33.83 402 ALA C N 1
ATOM 2825 C CA . ALA A 1 404 ? 18.325 37.340 -30.784 1.00 34.49 402 ALA C CA 1
ATOM 2826 C C . ALA A 1 404 ? 17.660 37.860 -29.503 1.00 35.42 402 ALA C C 1
ATOM 2827 O O . ALA A 1 404 ? 17.689 39.075 -29.327 1.00 40.57 402 ALA C O 1
ATOM 2829 N N . LEU A 1 405 ? 17.080 36.981 -28.671 1.00 34.06 403 LEU C N 1
ATOM 2830 C CA . LEU A 1 405 ? 16.483 37.312 -27.347 1.00 36.25 403 LEU C CA 1
ATOM 2831 C C . LEU A 1 405 ? 17.458 38.146 -26.505 1.00 39.21 403 LEU C C 1
ATOM 2832 O O . LEU A 1 405 ? 17.018 39.130 -25.917 1.00 38.39 403 LEU C O 1
ATOM 2837 N N . LEU A 1 406 ? 18.711 37.717 -26.411 1.00 36.12 404 LEU C N 1
ATOM 2838 C CA . LEU A 1 406 ? 19.766 38.359 -25.595 1.00 37.04 404 LEU C CA 1
ATOM 2839 C C . LEU A 1 406 ? 20.460 39.469 -26.386 1.00 35.13 404 LEU C C 1
ATOM 2840 O O . LEU A 1 406 ? 21.312 40.117 -25.802 1.00 37.09 404 LEU C O 1
ATOM 2845 N N . LYS A 1 407 ? 20.128 39.687 -27.655 1.00 34.37 405 LYS C N 1
ATOM 2846 C CA . LYS A 1 407 ? 20.787 40.745 -28.464 1.00 39.14 405 LYS C CA 1
ATOM 2847 C C . LYS A 1 407 ? 22.292 40.463 -28.490 1.00 38.60 405 LYS C C 1
ATOM 2848 O O . LYS A 1 407 ? 23.081 41.416 -28.414 1.00 37.27 405 LYS C O 1
ATOM 2850 N N . GLN A 1 408 ? 22.677 39.184 -28.578 1.00 40.03 406 GLN C N 1
ATOM 2851 C CA . GLN A 1 408 ? 24.094 38.739 -28.567 1.00 39.70 406 GLN C CA 1
ATOM 2852 C C . GLN A 1 408 ? 24.546 38.553 -30.010 1.00 41.52 406 GLN C C 1
ATOM 2853 O O . GLN A 1 408 ? 23.976 37.744 -30.737 1.00 39.40 406 GLN C O 1
ATOM 2859 N N . PRO A 1 409 ? 25.587 39.278 -30.477 1.00 42.53 407 PRO C N 1
ATOM 2860 C CA . PRO A 1 409 ? 26.015 39.181 -31.871 1.00 39.74 407 PRO C CA 1
ATOM 2861 C C . PRO A 1 409 ? 26.764 37.873 -32.140 1.00 42.42 407 PRO C C 1
ATOM 2862 O O . PRO A 1 409 ? 27.584 37.501 -31.314 1.00 40.70 407 PRO C O 1
ATOM 2866 N N . LEU A 1 410 ? 26.508 37.246 -33.293 1.00 43.15 408 LEU C N 1
ATOM 2867 C CA . LEU A 1 410 ? 27.176 35.985 -33.719 1.00 45.25 408 LEU C CA 1
ATOM 2868 C C . LEU A 1 410 ? 28.327 36.315 -34.664 1.00 43.21 408 LEU C C 1
ATOM 2869 O O . LEU A 1 410 ? 28.165 37.137 -35.556 1.00 44.30 408 LEU C O 1
ATOM 2874 N N . PRO A 1 411 ? 29.512 35.679 -34.535 1.00 44.56 409 PRO C N 1
ATOM 2875 C CA . PRO A 1 411 ? 30.497 35.690 -35.622 1.00 45.35 409 PRO C CA 1
ATOM 2876 C C . PRO A 1 411 ? 29.830 35.331 -36.963 1.00 49.64 409 PRO C C 1
ATOM 2877 O O . PRO A 1 411 ? 28.814 34.663 -36.957 1.00 43.61 409 PRO C O 1
ATOM 2881 N N . GLU A 1 412 ? 30.380 35.790 -38.088 1.00 49.08 410 GLU C N 1
ATOM 2882 C CA . GLU A 1 412 ? 29.742 35.636 -39.430 1.00 48.94 410 GLU C CA 1
ATOM 2883 C C . GLU A 1 412 ? 29.507 34.148 -39.748 1.00 49.01 410 GLU C C 1
ATOM 2884 O O . GLU A 1 412 ? 28.501 33.856 -40.434 1.00 51.33 410 GLU C O 1
ATOM 2886 N N . ASP A 1 413 ? 30.381 33.257 -39.266 1.00 41.50 411 ASP C N 1
ATOM 2887 C CA . ASP A 1 413 ? 30.388 31.811 -39.609 1.00 43.52 411 ASP C CA 1
ATOM 2888 C C . ASP A 1 413 ? 29.576 31.013 -38.571 1.00 41.31 411 ASP C C 1
ATOM 2889 O O . ASP A 1 413 ? 29.417 29.820 -38.787 1.00 48.66 411 ASP C O 1
ATOM 2891 N N . ALA A 1 414 ? 29.064 31.641 -37.500 1.00 38.75 412 ALA C N 1
ATOM 2892 C CA . ALA A 1 414 ? 28.474 30.960 -36.319 1.00 34.89 412 ALA C CA 1
ATOM 2893 C C . ALA A 1 414 ? 27.020 30.532 -36.598 1.00 31.31 412 ALA C C 1
ATOM 2894 O O . ALA A 1 414 ? 26.280 31.280 -37.247 1.00 30.71 412 ALA C O 1
ATOM 2896 N N . ALA A 1 415 ? 26.599 29.366 -36.108 1.00 32.62 413 ALA C N 1
ATOM 2897 C CA . ALA A 1 415 ? 25.185 28.918 -36.179 1.00 28.97 413 ALA C CA 1
ATOM 2898 C C . ALA A 1 415 ? 24.645 29.126 -37.597 1.00 27.55 413 ALA C C 1
ATOM 2899 O O . ALA A 1 415 ? 23.634 29.797 -37.795 1.00 27.06 413 ALA C O 1
ATOM 2901 N N . PRO A 1 416 ? 25.334 28.588 -38.625 1.00 28.38 414 PRO C N 1
ATOM 2902 C CA . PRO A 1 416 ? 25.065 28.950 -40.022 1.00 28.24 414 PRO C CA 1
ATOM 2903 C C . PRO A 1 416 ? 23.698 28.549 -40.601 1.00 30.24 414 PRO C C 1
ATOM 2904 O O . PRO A 1 416 ? 23.295 29.139 -41.578 1.00 31.23 414 PRO C O 1
ATOM 2908 N N . ASP A 1 417 ? 23.007 27.568 -40.025 1.00 29.55 415 ASP C N 1
ATOM 2909 C CA . ASP A 1 417 ? 21.675 27.127 -40.527 1.00 29.62 415 ASP C CA 1
ATOM 2910 C C . ASP A 1 417 ? 20.564 27.534 -39.553 1.00 29.85 415 ASP C C 1
ATOM 2911 O O . ASP A 1 417 ? 19.389 27.193 -39.809 1.00 27.98 415 ASP C O 1
ATOM 2916 N N . SER A 1 418 ? 20.914 28.232 -38.478 1.00 32.44 416 SER C N 1
ATOM 2917 C CA . SER A 1 418 ? 19.971 28.622 -37.401 1.00 29.53 416 SER C CA 1
ATOM 2918 C C . SER A 1 418 ? 19.311 29.954 -37.792 1.00 30.48 416 SER C C 1
ATOM 2919 O O . SER A 1 418 ? 20.036 30.943 -37.858 1.00 28.97 416 SER C O 1
ATOM 2922 N N . GLN A 1 419 ? 17.999 29.982 -38.007 1.00 32.38 417 GLN C N 1
ATOM 2923 C CA . GLN A 1 419 ? 17.222 31.244 -38.225 1.00 36.73 417 GLN C CA 1
ATOM 2924 C C . GLN A 1 419 ? 16.607 31.734 -36.902 1.00 34.97 417 GLN C C 1
ATOM 2925 O O . GLN A 1 419 ? 16.169 30.904 -36.073 1.00 37.08 417 GLN C O 1
ATOM 2931 N N . GLU A 1 420 ? 16.595 33.046 -36.694 1.00 33.22 418 GLU C N 1
ATOM 2932 C CA . GLU A 1 420 ? 15.869 33.725 -35.588 1.00 33.70 418 GLU C CA 1
ATOM 2933 C C . GLU A 1 420 ? 14.370 33.441 -35.759 1.00 33.14 418 GLU C C 1
ATOM 2934 O O . GLU A 1 420 ? 13.830 33.891 -36.762 1.00 30.30 418 GLU C O 1
ATOM 2940 N N . HIS A 1 421 ? 13.743 32.677 -34.856 1.00 31.84 419 HIS C N 1
ATOM 2941 C CA . HIS A 1 421 ? 12.265 32.550 -34.749 1.00 33.77 419 HIS C CA 1
ATOM 2942 C C . HIS A 1 421 ? 11.824 32.697 -33.286 1.00 32.80 419 HIS C C 1
ATOM 2943 O O . HIS A 1 421 ? 11.043 31.857 -32.817 1.00 31.84 419 HIS C O 1
ATOM 2950 N N . LEU A 1 422 ? 12.320 33.723 -32.593 1.00 32.42 420 LEU C N 1
ATOM 2951 C CA . LEU A 1 422 ? 12.074 33.933 -31.143 1.00 35.10 420 LEU C CA 1
ATOM 2952 C C . LEU A 1 422 ? 10.565 34.059 -30.896 1.00 33.45 420 LEU C C 1
ATOM 2953 O O . LEU A 1 422 ? 10.032 33.458 -29.932 1.00 32.11 420 LEU C O 1
ATOM 2958 N N . ASN A 1 423 ? 9.870 34.797 -31.750 1.00 35.14 421 ASN C N 1
ATOM 2959 C CA . ASN A 1 423 ? 8.410 35.053 -31.591 1.00 37.88 421 ASN C CA 1
ATOM 2960 C C . ASN A 1 423 ? 7.647 33.726 -31.606 1.00 37.07 421 ASN C C 1
ATOM 2961 O O . ASN A 1 423 ? 6.751 33.542 -30.752 1.00 31.88 421 ASN C O 1
ATOM 2966 N N . THR A 1 424 ? 8.024 32.842 -32.537 1.00 34.78 422 THR C N 1
ATOM 2967 C CA . THR A 1 424 ? 7.483 31.466 -32.668 1.00 35.18 422 THR C CA 1
ATOM 2968 C C . THR A 1 424 ? 7.849 30.643 -31.420 1.00 31.37 422 THR C C 1
ATOM 2969 O O . THR A 1 424 ? 6.967 29.944 -30.910 1.00 31.15 422 THR C O 1
ATOM 2973 N N . LEU A 1 425 ? 9.094 30.713 -30.951 1.00 32.90 423 LEU C N 1
ATOM 2974 C CA . LEU A 1 425 ? 9.603 29.948 -29.775 1.00 34.41 423 LEU C CA 1
ATOM 2975 C C . LEU A 1 425 ? 8.795 30.312 -28.520 1.00 35.17 423 LEU C C 1
ATOM 2976 O O . LEU A 1 425 ? 8.532 29.417 -27.690 1.00 34.77 423 LEU C O 1
ATOM 2981 N N . LEU A 1 426 ? 8.402 31.579 -28.407 1.00 36.38 424 LEU C N 1
ATOM 2982 C CA . LEU A 1 426 ? 7.716 32.171 -27.225 1.00 37.31 424 LEU C CA 1
ATOM 2983 C C . LEU A 1 426 ? 6.193 32.162 -27.389 1.00 36.58 424 LEU C C 1
ATOM 2984 O O . LEU A 1 426 ? 5.529 32.627 -26.469 1.00 35.11 424 LEU C O 1
ATOM 2989 N N . GLY A 1 427 ? 5.678 31.648 -28.505 1.00 37.78 425 GLY C N 1
ATOM 2990 C CA . GLY A 1 427 ? 4.237 31.575 -28.800 1.00 40.85 425 GLY C CA 1
ATOM 2991 C C . GLY A 1 427 ? 3.660 32.959 -29.071 1.00 44.00 425 GLY C C 1
ATOM 2992 O O . GLY A 1 427 ? 2.428 33.082 -28.989 1.00 46.18 425 GLY C O 1
ATOM 2993 N N . LYS A 1 428 ? 4.502 33.949 -29.411 1.00 42.95 426 LYS C N 1
ATOM 2994 C CA . LYS A 1 428 ? 4.098 35.368 -29.639 1.00 47.15 426 LYS C CA 1
ATOM 2995 C C . LYS A 1 428 ? 3.633 35.528 -31.086 1.00 50.82 426 LYS C C 1
ATOM 2996 O O . LYS A 1 428 ? 3.054 36.572 -31.397 1.00 60.60 426 LYS C O 1
ATOM 2998 N N . ASP A 1 429 ? 3.935 34.550 -31.942 1.00 49.37 427 ASP C N 1
ATOM 2999 C CA . ASP A 1 429 ? 3.551 34.541 -33.377 1.00 50.20 427 ASP C CA 1
ATOM 3000 C C . ASP A 1 429 ? 3.220 33.092 -33.720 1.00 48.21 427 ASP C C 1
ATOM 3001 O O . ASP A 1 429 ? 3.704 32.194 -33.005 1.00 40.29 427 ASP C O 1
ATOM 3003 N N . TYR A 1 430 ? 2.414 32.883 -34.759 1.00 49.45 428 TYR C N 1
ATOM 3004 C CA . TYR A 1 430 ? 2.078 31.538 -35.286 1.00 51.43 428 TYR C CA 1
ATOM 3005 C C . TYR A 1 430 ? 2.644 31.440 -36.704 1.00 51.83 428 TYR C C 1
ATOM 3006 O O . TYR A 1 430 ? 2.013 30.826 -37.566 1.00 54.90 428 TYR C O 1
ATOM 3015 N N . THR A 1 431 ? 3.830 32.019 -36.915 1.00 55.61 429 THR C N 1
ATOM 3016 C CA . THR A 1 431 ? 4.540 32.039 -38.221 1.00 52.36 429 THR C CA 1
ATOM 3017 C C . THR A 1 431 ? 5.468 30.813 -38.276 1.00 45.13 429 THR C C 1
ATOM 3018 O O . THR A 1 431 ? 6.418 30.703 -37.484 1.00 46.99 429 THR C O 1
ATOM 3022 N N . SER A 1 432 ? 5.137 29.901 -39.176 1.00 44.90 430 SER C N 1
ATOM 3023 C CA . SER A 1 432 ? 5.896 28.670 -39.493 1.00 41.02 430 SER C CA 1
ATOM 3024 C C . SER A 1 432 ? 7.237 29.047 -40.113 1.00 41.52 430 SER C C 1
ATOM 3025 O O . SER A 1 432 ? 7.300 30.078 -40.792 1.00 42.45 430 SER C O 1
ATOM 3028 N N . ARG A 1 433 ? 8.271 28.248 -39.855 1.00 36.07 431 ARG C N 1
ATOM 3029 C CA . ARG A 1 433 ? 9.521 28.242 -40.658 1.00 34.42 431 ARG C CA 1
ATOM 3030 C C . ARG A 1 433 ? 9.075 28.003 -42.104 1.00 32.28 431 ARG C C 1
ATOM 3031 O O . ARG A 1 433 ? 8.077 27.284 -42.296 1.00 33.64 431 ARG C O 1
ATOM 3039 N N . GLU A 1 434 ? 9.759 28.578 -43.083 1.00 32.85 432 GLU C N 1
ATOM 3040 C CA . GLU A 1 434 ? 9.440 28.405 -44.525 1.00 32.49 432 GLU C CA 1
ATOM 3041 C C . GLU A 1 434 ? 9.454 26.904 -44.843 1.00 34.01 432 GLU C C 1
ATOM 3042 O O . GLU A 1 434 ? 8.593 26.411 -45.570 1.00 37.56 432 GLU C O 1
ATOM 3044 N N . TYR A 1 435 ? 10.412 26.180 -44.288 1.00 32.78 433 TYR C N 1
ATOM 3045 C CA . TYR A 1 435 ? 10.562 24.725 -44.489 1.00 33.29 433 TYR C CA 1
ATOM 3046 C C . TYR A 1 435 ? 11.394 24.188 -43.323 1.00 34.01 433 TYR C C 1
ATOM 3047 O O . TYR A 1 435 ? 12.076 24.985 -42.647 1.00 30.57 433 TYR C O 1
ATOM 3056 N N . ILE A 1 436 ? 11.335 22.883 -43.071 1.00 34.40 434 ILE C N 1
ATOM 3057 C CA . ILE A 1 436 ? 12.293 22.238 -42.124 1.00 33.92 434 ILE C CA 1
ATOM 3058 C C . ILE A 1 436 ? 12.920 21.029 -42.821 1.00 31.05 434 ILE C C 1
ATOM 3059 O O . ILE A 1 436 ? 12.329 20.494 -43.769 1.00 29.04 434 ILE C O 1
ATOM 3064 N N . VAL A 1 437 ? 14.120 20.655 -42.386 1.00 28.00 435 VAL C N 1
ATOM 3065 C CA . VAL A 1 437 ? 14.852 19.518 -42.987 1.00 27.39 435 VAL C CA 1
ATOM 3066 C C . VAL A 1 437 ? 14.995 18.448 -41.915 1.00 24.98 435 VAL C C 1
ATOM 3067 O O . VAL A 1 437 ? 15.264 18.820 -40.731 1.00 23.69 435 VAL C O 1
ATOM 3071 N N . GLN A 1 438 ? 14.752 17.206 -42.337 1.00 23.17 436 GLN C N 1
ATOM 3072 C CA . GLN A 1 438 ? 14.824 15.980 -41.508 1.00 25.13 436 GLN C CA 1
ATOM 3073 C C . GLN A 1 438 ? 15.954 15.114 -42.059 1.00 24.27 436 GLN C C 1
ATOM 3074 O O . GLN A 1 438 ? 16.157 15.106 -43.291 1.00 26.28 436 GLN C O 1
ATOM 3080 N N . GLN A 1 439 ? 16.670 14.408 -41.186 1.00 24.07 437 GLN C N 1
ATOM 3081 C CA . GLN A 1 439 ? 17.754 13.480 -41.588 1.00 24.44 437 GLN C CA 1
ATOM 3082 C C . GLN A 1 439 ? 17.504 12.104 -40.948 1.00 25.71 437 GLN C C 1
ATOM 3083 O O . GLN A 1 439 ? 17.393 12.064 -39.709 1.00 26.20 437 GLN C O 1
ATOM 3089 N N . ASN A 1 440 ? 17.458 11.014 -41.714 1.00 21.83 438 ASN C N 1
ATOM 3090 C CA . ASN A 1 440 ? 17.326 9.674 -41.077 1.00 22.40 438 ASN C CA 1
ATOM 3091 C C . ASN A 1 440 ? 18.714 9.067 -40.796 1.00 20.57 438 ASN C C 1
ATOM 3092 O O . ASN A 1 440 ? 19.771 9.686 -41.063 1.00 18.54 438 ASN C O 1
ATOM 3097 N N . LEU A 1 441 ? 18.690 7.835 -40.318 1.00 23.08 439 LEU C N 1
ATOM 3098 C CA . LEU A 1 441 ? 19.870 7.004 -39.986 1.00 22.90 439 LEU C CA 1
ATOM 3099 C C . LEU A 1 441 ? 20.883 6.958 -41.141 1.00 25.73 439 LEU C C 1
ATOM 3100 O O . LEU A 1 441 ? 22.090 6.866 -40.832 1.00 24.33 439 LEU C O 1
ATOM 3105 N N . ASN A 1 442 ? 20.420 6.850 -42.397 1.00 23.89 440 ASN C N 1
ATOM 3106 C CA . ASN A 1 442 ? 21.275 6.631 -43.595 1.00 25.50 440 ASN C CA 1
ATOM 3107 C C . ASN A 1 442 ? 21.544 7.980 -44.277 1.00 27.40 440 ASN C C 1
ATOM 3108 O O . ASN A 1 442 ? 22.027 7.974 -45.419 1.00 25.04 440 ASN C O 1
ATOM 3113 N N . ASN A 1 443 ? 21.229 9.092 -43.598 1.00 27.85 441 ASN C N 1
ATOM 3114 C CA . ASN A 1 443 ? 21.475 10.483 -44.060 1.00 27.64 441 ASN C CA 1
ATOM 3115 C C . ASN A 1 443 ? 20.590 10.798 -45.271 1.00 27.54 441 ASN C C 1
ATOM 3116 O O . ASN A 1 443 ? 20.946 11.707 -46.022 1.00 28.15 441 ASN C O 1
ATOM 3121 N N . THR A 1 444 ? 19.499 10.063 -45.466 1.00 25.51 442 THR C N 1
ATOM 3122 C CA . THR A 1 444 ? 18.386 10.448 -46.370 1.00 24.65 442 THR C CA 1
ATOM 3123 C C . THR A 1 444 ? 17.740 11.702 -45.792 1.00 25.07 442 THR C C 1
ATOM 3124 O O . THR A 1 444 ? 17.350 11.673 -44.586 1.00 24.73 442 THR C O 1
ATOM 3128 N N . LEU A 1 445 ? 17.615 12.763 -46.586 1.00 23.99 443 LEU C N 1
ATOM 3129 C CA . LEU A 1 445 ? 16.986 14.023 -46.105 1.00 25.16 443 LEU C CA 1
ATOM 3130 C C . LEU A 1 445 ? 15.546 14.105 -46.608 1.00 25.32 443 LEU C C 1
ATOM 3131 O O . LEU A 1 445 ? 15.246 13.600 -47.707 1.00 24.61 443 LEU C O 1
ATOM 3136 N N . ALA A 1 446 ? 14.689 14.727 -45.806 1.00 24.55 444 ALA C N 1
ATOM 3137 C CA . ALA A 1 446 ? 13.307 15.072 -46.173 1.00 26.11 444 ALA C CA 1
ATOM 3138 C C . ALA A 1 446 ? 13.107 16.526 -45.794 1.00 24.64 444 ALA C C 1
ATOM 3139 O O . ALA A 1 446 ? 13.818 17.019 -44.920 1.00 23.34 444 ALA C O 1
ATOM 3141 N N . ILE A 1 447 ? 12.198 17.174 -46.500 1.00 25.71 445 ILE C N 1
ATOM 3142 C CA . ILE A 1 447 ? 11.900 18.620 -46.366 1.00 27.62 445 ILE C CA 1
ATOM 3143 C C . ILE A 1 447 ? 10.383 18.748 -46.202 1.00 28.29 445 ILE C C 1
ATOM 3144 O O . ILE A 1 447 ? 9.640 18.054 -46.938 1.00 28.59 445 ILE C O 1
ATOM 3149 N N . VAL A 1 448 ? 9.948 19.563 -45.241 1.00 28.43 446 VAL C N 1
ATOM 3150 C CA . VAL A 1 448 ? 8.509 19.889 -45.038 1.00 28.00 446 VAL C CA 1
ATOM 3151 C C . VAL A 1 448 ? 8.351 21.361 -45.381 1.00 28.73 446 VAL C C 1
ATOM 3152 O O . VAL A 1 448 ? 9.118 22.186 -44.801 1.00 32.29 446 VAL C O 1
ATOM 3156 N N . LYS A 1 449 ? 7.473 21.669 -46.344 1.00 32.45 447 LYS C N 1
ATOM 3157 C CA . LYS A 1 449 ? 7.160 23.065 -46.743 1.00 32.75 447 LYS C CA 1
ATOM 3158 C C . LYS A 1 449 ? 5.646 23.208 -46.911 1.00 34.01 447 LYS C C 1
ATOM 3159 O O . LYS A 1 449 ? 5.057 22.423 -47.685 1.00 30.86 447 LYS C O 1
ATOM 3165 N N . GLY A 1 450 ? 5.064 24.157 -46.179 1.00 37.38 448 GLY C N 1
ATOM 3166 C CA . GLY A 1 450 ? 3.614 24.248 -45.927 1.00 38.86 448 GLY C CA 1
ATOM 3167 C C . GLY A 1 450 ? 3.046 22.868 -45.670 1.00 37.19 448 GLY C C 1
ATOM 3168 O O . GLY A 1 450 ? 3.438 22.252 -44.678 1.00 35.98 448 GLY C O 1
ATOM 3169 N N . GLN A 1 451 ? 2.196 22.372 -46.566 1.00 39.90 449 GLN C N 1
ATOM 3170 C CA . GLN A 1 451 ? 1.426 21.127 -46.344 1.00 39.20 449 GLN C CA 1
ATOM 3171 C C . GLN A 1 451 ? 2.277 19.920 -46.766 1.00 36.48 449 GLN C C 1
ATOM 3172 O O . GLN A 1 451 ? 1.929 18.792 -46.385 1.00 36.87 449 GLN C O 1
ATOM 3178 N N . TRP A 1 452 ? 3.341 20.150 -47.536 1.00 34.84 450 TRP C N 1
ATOM 3179 C CA . TRP A 1 452 ? 4.031 19.103 -48.333 1.00 35.28 450 TRP C CA 1
ATOM 3180 C C . TRP A 1 452 ? 5.223 18.519 -47.565 1.00 31.41 450 TRP C C 1
ATOM 3181 O O . TRP A 1 452 ? 6.018 19.281 -46.985 1.00 27.64 450 TRP C O 1
ATOM 3192 N N . LYS A 1 453 ? 5.382 17.203 -47.638 1.00 31.01 451 LYS C N 1
ATOM 3193 C CA . LYS A 1 453 ? 6.635 16.528 -47.232 1.00 28.68 451 LYS C CA 1
ATOM 3194 C C . LYS A 1 453 ? 7.196 15.754 -48.427 1.00 29.72 451 LYS C C 1
ATOM 3195 O O . LYS A 1 453 ? 6.463 14.900 -48.994 1.00 29.17 451 LYS C O 1
ATOM 3201 N N . TYR A 1 454 ? 8.447 16.060 -48.791 1.00 29.16 452 TYR C N 1
ATOM 3202 C CA . TYR A 1 454 ? 9.233 15.358 -49.830 1.00 26.71 452 TYR C CA 1
ATOM 3203 C C . TYR A 1 454 ? 10.372 14.587 -49.159 1.00 26.14 452 TYR C C 1
ATOM 3204 O O . TYR A 1 454 ? 11.109 15.187 -48.367 1.00 28.59 452 TYR C O 1
ATOM 3213 N N . ILE A 1 455 ? 10.481 13.298 -49.459 1.00 25.20 453 ILE C N 1
ATOM 3214 C CA . ILE A 1 455 ? 11.623 12.430 -49.060 1.00 25.72 453 ILE C CA 1
ATOM 3215 C C . ILE A 1 455 ? 12.397 12.105 -50.340 1.00 25.66 453 ILE C C 1
ATOM 3216 O O . ILE A 1 455 ? 11.822 11.463 -51.272 1.00 26.98 453 ILE C O 1
ATOM 3221 N N . GLU A 1 456 ? 13.640 12.563 -50.393 1.00 23.46 454 GLU C N 1
ATOM 3222 C CA . GLU A 1 456 ? 14.539 12.347 -51.543 1.00 26.55 454 GLU C CA 1
ATOM 3223 C C . GLU A 1 456 ? 14.825 10.858 -51.649 1.00 27.12 454 GLU C C 1
ATOM 3224 O O . GLU A 1 456 ? 14.749 10.128 -50.664 1.00 28.45 454 GLU C O 1
ATOM 3230 N N . PRO A 1 457 ? 15.113 10.379 -52.869 1.00 29.04 455 PRO C N 1
ATOM 3231 C CA . PRO A 1 457 ? 15.400 8.970 -53.095 1.00 30.29 455 PRO C CA 1
ATOM 3232 C C . PRO A 1 457 ? 16.689 8.546 -52.382 1.00 28.11 455 PRO C C 1
ATOM 3233 O O . PRO A 1 457 ? 17.548 9.369 -52.156 1.00 27.89 455 PRO C O 1
ATOM 3237 N N . SER A 1 458 ? 16.781 7.267 -52.041 1.00 27.48 456 SER C N 1
ATOM 3238 C CA . SER A 1 458 ? 17.972 6.684 -51.408 1.00 27.78 456 SER C CA 1
ATOM 3239 C C . SER A 1 458 ? 18.138 5.265 -51.918 1.00 30.42 456 SER C C 1
ATOM 3240 O O . SER A 1 458 ? 17.116 4.600 -52.199 1.00 30.81 456 SER C O 1
ATOM 3243 N N . ASP A 1 459 ? 19.382 4.793 -51.935 1.00 31.49 457 ASP C N 1
ATOM 3244 C CA . ASP A 1 459 ? 19.701 3.376 -52.219 1.00 36.01 457 ASP C CA 1
ATOM 3245 C C . ASP A 1 459 ? 19.813 2.590 -50.917 1.00 32.13 457 ASP C C 1
ATOM 3246 O O . ASP A 1 459 ? 20.198 1.422 -51.013 1.00 30.88 457 ASP C O 1
ATOM 3251 N N . ALA A 1 460 ? 19.571 3.189 -49.744 1.00 27.85 458 ALA C N 1
ATOM 3252 C CA . ALA A 1 460 ? 19.775 2.456 -48.471 1.00 28.00 458 ALA C CA 1
ATOM 3253 C C . ALA A 1 460 ? 18.559 1.558 -48.218 1.00 28.84 458 ALA C C 1
ATOM 3254 O O . ALA A 1 460 ? 17.490 1.759 -48.812 1.00 28.62 458 ALA C O 1
ATOM 3256 N N . PRO A 1 461 ? 18.684 0.501 -47.387 1.00 29.38 459 PRO C N 1
ATOM 3257 C CA . PRO A 1 461 ? 17.563 -0.407 -47.120 1.00 29.83 459 PRO C CA 1
ATOM 3258 C C . PRO A 1 461 ? 16.283 0.314 -46.660 1.00 30.21 459 PRO C C 1
ATOM 3259 O O . PRO A 1 461 ? 16.336 1.245 -45.857 1.00 28.70 459 PRO C O 1
ATOM 3263 N N . ALA A 1 462 ? 15.137 -0.154 -47.153 1.00 28.93 460 ALA C N 1
ATOM 3264 C CA . ALA A 1 462 ? 13.790 0.325 -46.771 1.00 29.55 460 ALA C CA 1
ATOM 3265 C C . ALA A 1 462 ? 13.552 0.068 -45.277 1.00 29.40 460 ALA C C 1
ATOM 3266 O O . ALA A 1 462 ? 12.895 0.905 -44.621 1.00 27.15 460 ALA C O 1
ATOM 3268 N N . ILE A 1 463 ? 14.031 -1.082 -44.791 1.00 28.17 461 ILE C N 1
ATOM 3269 C CA . ILE A 1 463 ? 13.755 -1.661 -43.440 1.00 28.98 461 ILE C CA 1
ATOM 3270 C C . ILE A 1 463 ? 15.081 -1.730 -42.667 1.00 27.92 461 ILE C C 1
ATOM 3271 O O . ILE A 1 463 ? 16.066 -2.268 -43.203 1.00 26.25 461 ILE C O 1
ATOM 3276 N N . GLU A 1 464 ? 15.109 -1.191 -41.447 1.00 29.59 462 GLU C N 1
ATOM 3277 C CA . GLU A 1 464 ? 16.331 -1.167 -40.596 1.00 28.48 462 GLU C CA 1
ATOM 3278 C C . GLU A 1 464 ? 16.586 -2.591 -40.108 1.00 29.36 462 GLU C C 1
ATOM 3279 O O . GLU A 1 464 ? 15.651 -3.212 -39.590 1.00 28.63 462 GLU C O 1
ATOM 3285 N N . TYR A 1 465 ? 17.805 -3.090 -40.317 1.00 30.10 463 TYR C N 1
ATOM 3286 C CA . TYR A 1 465 ? 18.195 -4.509 -40.117 1.00 31.93 463 TYR C CA 1
ATOM 3287 C C . TYR A 1 465 ? 17.783 -5.024 -38.729 1.00 31.24 463 TYR C C 1
ATOM 3288 O O . TYR A 1 465 ? 17.254 -6.133 -38.636 1.00 31.87 463 TYR C O 1
ATOM 3297 N N . TRP A 1 466 ? 18.045 -4.267 -37.661 1.00 32.19 464 TRP C N 1
ATOM 3298 C CA . TRP A 1 466 ? 17.886 -4.748 -36.261 1.00 29.47 464 TRP C CA 1
ATOM 3299 C C . TRP A 1 466 ? 16.442 -4.643 -35.780 1.00 27.76 464 TRP C C 1
ATOM 3300 O O . TRP A 1 466 ? 15.899 -5.664 -35.347 1.00 26.15 464 TRP C O 1
ATOM 3311 N N . THR A 1 467 ? 15.875 -3.440 -35.799 1.00 26.91 465 THR C N 1
ATOM 3312 C CA . THR A 1 467 ? 14.536 -3.112 -35.270 1.00 27.04 465 THR C CA 1
ATOM 3313 C C . THR A 1 467 ? 13.445 -3.440 -36.297 1.00 27.57 465 THR C C 1
ATOM 3314 O O . THR A 1 467 ? 12.291 -3.499 -35.888 1.00 27.11 465 THR C O 1
ATOM 3318 N N . LYS A 1 468 ? 13.794 -3.548 -37.585 1.00 27.30 466 LYS C N 1
ATOM 3319 C CA . LYS A 1 468 ? 12.815 -3.652 -38.705 1.00 27.74 466 LYS C CA 1
ATOM 3320 C C . LYS A 1 468 ? 11.977 -2.368 -38.792 1.00 27.35 466 LYS C C 1
ATOM 3321 O O . LYS A 1 468 ? 10.901 -2.410 -39.384 1.00 25.46 466 LYS C O 1
ATOM 3327 N N . MET A 1 469 ? 12.469 -1.238 -38.269 1.00 27.47 467 MET C N 1
ATOM 3328 C CA . MET A 1 469 ? 11.801 0.080 -38.409 1.00 27.22 467 MET C CA 1
ATOM 3329 C C . MET A 1 469 ? 11.715 0.436 -39.910 1.00 28.61 467 MET C C 1
ATOM 3330 O O . MET A 1 469 ? 12.670 0.143 -40.647 1.00 26.08 467 MET C O 1
ATOM 3335 N N . GLU A 1 470 ? 10.604 1.013 -40.363 1.00 28.79 468 GLU C N 1
ATOM 3336 C CA 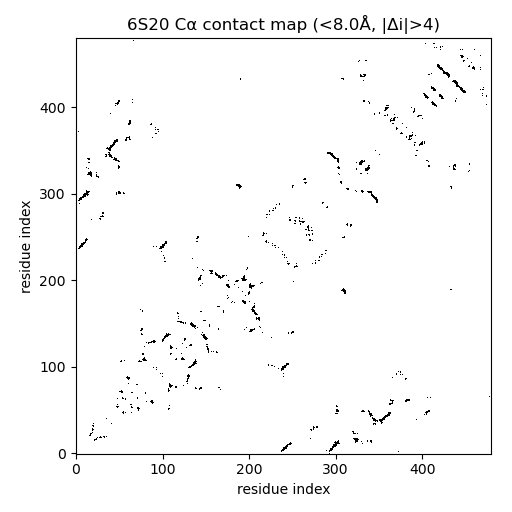. GLU A 1 470 ? 10.492 1.631 -41.711 1.00 30.51 468 GLU C CA 1
ATOM 3337 C C . GLU A 1 470 ? 11.381 2.883 -41.697 1.00 28.25 468 GLU C C 1
ATOM 3338 O O . GLU A 1 470 ? 11.064 3.791 -40.906 1.00 27.02 468 GLU C O 1
ATOM 3344 N N . LEU A 1 471 ? 12.448 2.916 -42.508 1.00 27.00 469 LEU C N 1
ATOM 3345 C CA . LEU A 1 471 ? 13.429 4.040 -42.575 1.00 27.32 469 LEU C CA 1
ATOM 3346 C C . LEU A 1 471 ? 12.953 5.147 -43.537 1.00 25.40 469 LEU C C 1
ATOM 3347 O O . LEU A 1 471 ? 13.513 6.250 -43.476 1.00 25.82 469 LEU C O 1
ATOM 3352 N N . GLY A 1 472 ? 12.043 4.841 -44.467 1.00 27.50 470 GLY C N 1
ATOM 3353 C CA . GLY A 1 472 ? 11.580 5.777 -45.514 1.00 25.26 470 GLY C CA 1
ATOM 3354 C C . GLY A 1 472 ? 12.601 5.935 -46.638 1.00 27.82 470 GLY C C 1
ATOM 3355 O O . GLY A 1 472 ? 12.496 6.916 -47.395 1.00 26.81 470 GLY C O 1
ATOM 3356 N N . ASN A 1 473 ? 13.564 5.019 -46.743 1.00 25.69 471 ASN C N 1
ATOM 3357 C CA . ASN A 1 473 ? 14.522 4.916 -47.878 1.00 29.35 471 ASN C CA 1
ATOM 3358 C C . ASN A 1 473 ? 13.773 4.251 -49.047 1.00 30.93 471 ASN C C 1
ATOM 3359 O O . ASN A 1 473 ? 13.186 3.186 -48.824 1.00 28.52 471 ASN C O 1
ATOM 3364 N N . ASP A 1 474 ? 13.733 4.889 -50.214 1.00 30.25 472 ASP C N 1
ATOM 3365 C CA . ASP A 1 474 ? 13.039 4.391 -51.432 1.00 30.55 472 ASP C CA 1
ATOM 3366 C C . ASP A 1 474 ? 13.817 4.876 -52.660 1.00 32.14 472 ASP C C 1
ATOM 3367 O O . ASP A 1 474 ? 14.283 6.043 -52.651 1.00 28.89 472 ASP C O 1
ATOM 3372 N N . ARG A 1 475 ? 14.021 4.010 -53.655 1.00 33.23 473 ARG C N 1
ATOM 3373 C CA . ARG A 1 475 ? 14.751 4.382 -54.902 1.00 35.31 473 ARG C CA 1
ATOM 3374 C C . ARG A 1 475 ? 13.982 5.495 -55.630 1.00 33.77 473 ARG C C 1
ATOM 3375 O O . ARG A 1 475 ? 14.579 6.240 -56.425 1.00 34.73 473 ARG C O 1
ATOM 3383 N N . HIS A 1 476 ? 12.700 5.659 -55.323 1.00 34.35 474 HIS C N 1
ATOM 3384 C CA . HIS A 1 476 ? 11.829 6.685 -55.949 1.00 35.04 474 HIS C CA 1
ATOM 3385 C C . HIS A 1 476 ? 11.506 7.783 -54.961 1.00 33.75 474 HIS C C 1
ATOM 3386 O O . HIS A 1 476 ? 11.469 7.555 -53.759 1.00 31.27 474 HIS C O 1
ATOM 3393 N N . PRO A 1 477 ? 11.198 8.994 -55.461 1.00 38.01 475 PRO C N 1
ATOM 3394 C CA . PRO A 1 477 ? 10.747 10.076 -54.595 1.00 37.94 475 PRO C CA 1
ATOM 3395 C C . PRO A 1 477 ? 9.439 9.731 -53.867 1.00 35.38 475 PRO C C 1
ATOM 3396 O O . PRO A 1 477 ? 8.620 8.978 -54.385 1.00 30.77 475 PRO C O 1
ATOM 3400 N N . GLN A 1 478 ? 9.260 10.305 -52.677 1.00 33.63 476 GLN C N 1
ATOM 3401 C CA . GLN A 1 478 ? 7.969 10.257 -51.948 1.00 33.25 476 GLN C CA 1
ATOM 3402 C C . GLN A 1 478 ? 7.489 11.686 -51.698 1.00 33.41 476 GLN C C 1
ATOM 3403 O O . GLN A 1 478 ? 8.326 12.573 -51.439 1.00 31.20 476 GLN C O 1
ATOM 3409 N N . LEU A 1 479 ? 6.178 11.886 -51.818 1.00 31.16 477 LEU C N 1
ATOM 3410 C CA . LEU A 1 479 ? 5.500 13.169 -51.536 1.00 29.26 477 LEU C CA 1
ATOM 3411 C C . LEU A 1 479 ? 4.252 12.837 -50.724 1.00 28.56 477 LEU C C 1
ATOM 3412 O O . LEU A 1 479 ? 3.483 11.957 -51.178 1.00 30.06 477 LEU C O 1
ATOM 3417 N N . TYR A 1 480 ? 4.084 13.490 -49.570 1.00 27.84 478 TYR C N 1
ATOM 3418 C CA . TYR A 1 480 ? 2.936 13.294 -48.656 1.00 26.62 478 TYR C CA 1
ATOM 3419 C C . TYR A 1 480 ? 2.317 14.667 -48.446 1.00 29.80 478 TYR C C 1
ATOM 3420 O O . TYR A 1 480 ? 3.058 15.659 -48.304 1.00 26.56 478 TYR C O 1
ATOM 3429 N N . ASP A 1 481 ? 0.990 14.719 -48.509 1.00 31.42 479 ASP C N 1
ATOM 3430 C CA . ASP A 1 481 ? 0.211 15.900 -48.059 1.00 32.75 479 ASP C CA 1
ATOM 3431 C C . ASP A 1 481 ? -0.135 15.681 -46.579 1.00 31.23 479 ASP C C 1
ATOM 3432 O O . ASP A 1 481 ? -1.103 14.955 -46.300 1.00 32.48 479 ASP C O 1
ATOM 3437 N N . LEU A 1 482 ? 0.659 16.261 -45.681 1.00 31.18 480 LEU C N 1
ATOM 3438 C CA . LEU A 1 482 ? 0.534 16.103 -44.213 1.00 34.46 480 LEU C CA 1
ATOM 3439 C C . LEU A 1 482 ? -0.775 16.741 -43.728 1.00 34.60 480 LEU C C 1
ATOM 3440 O O . LEU A 1 482 ? -1.259 16.286 -42.680 1.00 36.21 480 LEU C O 1
ATOM 3445 N N . SER A 1 483 ? -1.335 17.736 -44.436 1.00 37.03 481 SER C N 1
ATOM 3446 C CA . SER A 1 483 ? -2.621 18.386 -44.035 1.00 35.03 481 SER C CA 1
ATOM 3447 C C . SER A 1 483 ? -3.773 17.377 -44.145 1.00 32.61 481 SER C C 1
ATOM 3448 O O . SER A 1 483 ? -4.737 17.514 -43.399 1.00 40.48 481 SER C O 1
ATOM 3451 N N . ALA A 1 484 ? -3.661 16.399 -45.038 1.00 28.61 482 ALA C N 1
ATOM 3452 C CA . ALA A 1 484 ? -4.713 15.419 -45.377 1.00 30.16 482 ALA C CA 1
ATOM 3453 C C . ALA A 1 484 ? -4.300 14.034 -44.898 1.00 31.50 482 ALA C C 1
ATOM 3454 O O . ALA A 1 484 ? -5.171 13.248 -44.538 1.00 31.67 482 ALA C O 1
ATOM 3456 N N . ASP A 1 485 ? -2.996 13.763 -44.920 1.00 33.94 483 ASP C N 1
ATOM 3457 C CA . ASP A 1 485 ? -2.402 12.417 -44.750 1.00 33.09 483 ASP C CA 1
ATOM 3458 C C . ASP A 1 485 ? -1.241 12.525 -43.759 1.00 30.45 483 ASP C C 1
ATOM 3459 O O . ASP A 1 485 ? -0.108 12.241 -44.119 1.00 31.16 483 ASP C O 1
ATOM 3464 N N . PRO A 1 486 ? -1.460 12.970 -42.499 1.00 33.46 484 PRO C N 1
ATOM 3465 C CA . PRO A 1 486 ? -0.358 13.140 -41.536 1.00 31.94 484 PRO C CA 1
ATOM 3466 C C . PRO A 1 486 ? 0.410 11.842 -41.225 1.00 30.51 484 PRO C C 1
ATOM 3467 O O . PRO A 1 486 ? 1.575 11.932 -40.891 1.00 27.67 484 PRO C O 1
ATOM 3471 N N . SER A 1 487 ? -0.251 10.686 -41.363 1.00 28.01 485 SER C N 1
ATOM 3472 C CA . SER A 1 487 ? 0.312 9.324 -41.168 1.00 30.87 485 SER C CA 1
ATOM 3473 C C . SER A 1 487 ? 1.060 8.816 -42.414 1.00 28.08 485 SER C C 1
ATOM 3474 O O . SER A 1 487 ? 1.452 7.610 -42.415 1.00 28.60 485 SER C O 1
ATOM 3477 N N . GLU A 1 488 ? 1.277 9.671 -43.423 1.00 27.54 486 GLU C N 1
ATOM 3478 C CA . GLU A 1 488 ? 2.081 9.336 -44.637 1.00 28.39 486 GLU C CA 1
ATOM 3479 C C . GLU A 1 488 ? 1.642 7.985 -45.213 1.00 29.53 486 GLU C C 1
ATOM 3480 O O . GLU A 1 488 ? 2.529 7.130 -45.525 1.00 31.15 486 GLU C O 1
ATOM 3486 N N . LYS A 1 489 ? 0.337 7.798 -45.424 1.00 31.29 487 LYS C N 1
ATOM 3487 C CA . LYS A 1 489 ? -0.214 6.526 -45.974 1.00 33.89 487 LYS C CA 1
ATOM 3488 C C . LYS A 1 489 ? -0.220 6.523 -47.508 1.00 35.80 487 LYS C C 1
ATOM 3489 O O . LYS A 1 489 ? -0.337 5.428 -48.096 1.00 41.57 487 LYS C O 1
ATOM 3495 N N . ASN A 1 490 ? -0.151 7.694 -48.134 1.00 33.62 488 ASN C N 1
ATOM 3496 C CA . ASN A 1 490 ? -0.525 7.891 -49.557 1.00 36.45 488 ASN C CA 1
ATOM 3497 C C . ASN A 1 490 ? 0.578 8.666 -50.282 1.00 30.10 488 ASN C C 1
ATOM 3498 O O . ASN A 1 490 ? 0.498 9.898 -50.319 1.00 29.73 488 ASN C O 1
ATOM 3503 N N . ASN A 1 491 ? 1.584 7.984 -50.817 1.00 30.28 489 ASN C N 1
ATOM 3504 C CA . ASN A 1 491 ? 2.629 8.665 -51.640 1.00 31.68 489 ASN C CA 1
ATOM 3505 C C . ASN A 1 491 ? 1.971 9.229 -52.912 1.00 32.34 489 ASN C C 1
ATOM 3506 O O . ASN A 1 491 ? 1.533 8.434 -53.749 1.00 32.99 489 ASN C O 1
ATOM 3511 N N . VAL A 1 492 ? 1.955 10.548 -53.079 1.00 35.16 490 VAL C N 1
ATOM 3512 C CA . VAL A 1 492 ? 1.296 11.217 -54.241 1.00 35.23 490 VAL C CA 1
ATOM 3513 C C . VAL A 1 492 ? 2.365 11.892 -55.114 1.00 35.88 490 VAL C C 1
ATOM 3514 O O . VAL A 1 492 ? 2.034 12.870 -55.823 1.00 35.38 490 VAL C O 1
ATOM 3518 N N . ALA A 1 493 ? 3.602 11.385 -55.093 1.00 34.11 491 ALA C N 1
ATOM 3519 C CA . ALA A 1 493 ? 4.699 11.881 -55.960 1.00 38.18 491 ALA C CA 1
ATOM 3520 C C . ALA A 1 493 ? 4.287 11.800 -57.445 1.00 36.92 491 ALA C C 1
ATOM 3521 O O . ALA A 1 493 ? 4.498 12.783 -58.157 1.00 40.07 491 ALA C O 1
ATOM 3523 N N . LYS A 1 494 ? 3.700 10.688 -57.897 1.00 39.12 492 LYS C N 1
ATOM 3524 C CA . LYS A 1 494 ? 3.321 10.475 -59.328 1.00 41.24 492 LYS C CA 1
ATOM 3525 C C . LYS A 1 494 ? 2.257 11.511 -59.710 1.00 45.15 492 LYS C C 1
ATOM 3526 O O . LYS A 1 494 ? 2.249 11.964 -60.862 1.00 44.72 492 LYS C O 1
ATOM 3528 N N . GLN A 1 495 ? 1.451 11.946 -58.744 1.00 45.13 493 GLN C N 1
ATOM 3529 C CA . GLN A 1 495 ? 0.349 12.920 -58.928 1.00 45.73 493 GLN C CA 1
ATOM 3530 C C . GLN A 1 495 ? 0.886 14.359 -59.024 1.00 44.05 493 GLN C C 1
ATOM 3531 O O . GLN A 1 495 ? 0.180 15.184 -59.623 1.00 39.08 493 GLN C O 1
ATOM 3537 N N . HIS A 1 496 ? 2.061 14.692 -58.469 1.00 38.34 494 HIS C N 1
ATOM 3538 C CA . HIS A 1 496 ? 2.534 16.106 -58.395 1.00 38.90 494 HIS C CA 1
ATOM 3539 C C . HIS A 1 496 ? 4.011 16.237 -58.755 1.00 40.99 494 HIS C C 1
ATOM 3540 O O . HIS A 1 496 ? 4.793 16.739 -57.953 1.00 39.96 494 HIS C O 1
ATOM 3547 N N . PRO A 1 497 ? 4.419 15.907 -60.002 1.00 42.55 495 PRO C N 1
ATOM 3548 C CA . PRO A 1 497 ? 5.824 16.016 -60.403 1.00 39.86 495 PRO C CA 1
ATOM 3549 C C . PRO A 1 497 ? 6.427 17.422 -60.254 1.00 39.24 495 PRO C C 1
ATOM 3550 O O . PRO A 1 497 ? 7.618 17.516 -60.007 1.00 36.93 495 PRO C O 1
ATOM 3554 N N . GLU A 1 498 ? 5.638 18.487 -60.444 1.00 38.32 496 GLU C N 1
ATOM 3555 C CA . GLU A 1 498 ? 6.170 19.875 -60.361 1.00 37.57 496 GLU C CA 1
ATOM 3556 C C . GLU A 1 498 ? 6.444 20.185 -58.890 1.00 37.29 496 GLU C C 1
ATOM 3557 O O . GLU A 1 498 ? 7.411 20.927 -58.601 1.00 39.84 496 GLU C O 1
ATOM 3559 N N . VAL A 1 499 ? 5.606 19.668 -57.988 1.00 34.65 497 VAL C N 1
ATOM 3560 C CA . VAL A 1 499 ? 5.833 19.805 -56.519 1.00 35.26 497 VAL C CA 1
ATOM 3561 C C . VAL A 1 499 ? 7.087 18.990 -56.170 1.00 29.64 497 VAL C C 1
ATOM 3562 O O . VAL A 1 499 ? 7.964 19.542 -55.532 1.00 29.89 497 VAL C O 1
ATOM 3566 N N . VAL A 1 500 ? 7.219 17.754 -56.643 1.00 32.50 498 VAL C N 1
ATOM 3567 C CA . VAL A 1 500 ? 8.451 16.956 -56.384 1.00 34.22 498 VAL C CA 1
ATOM 3568 C C . VAL A 1 500 ? 9.655 17.761 -56.888 1.00 38.60 498 VAL C C 1
ATOM 3569 O O . VAL A 1 500 ? 10.653 17.845 -56.156 1.00 39.73 498 VAL C O 1
ATOM 3573 N N . ARG A 1 501 ? 9.552 18.387 -58.062 1.00 37.86 499 ARG C N 1
ATOM 3574 C CA . ARG A 1 501 ? 10.704 19.059 -58.712 1.00 40.28 499 ARG C CA 1
ATOM 3575 C C . ARG A 1 501 ? 11.113 20.270 -57.865 1.00 34.18 499 ARG C C 1
ATOM 3576 O O . ARG A 1 501 ? 12.307 20.401 -57.591 1.00 35.40 499 ARG C O 1
ATOM 3584 N N . GLU A 1 502 ? 10.165 21.111 -57.465 1.00 30.93 500 GLU C N 1
ATOM 3585 C CA . GLU A 1 502 ? 10.430 22.366 -56.719 1.00 32.22 500 GLU C CA 1
ATOM 3586 C C . GLU A 1 502 ? 11.060 22.009 -55.364 1.00 34.82 500 GLU C C 1
ATOM 3587 O O . GLU A 1 502 ? 12.051 22.636 -54.984 1.00 34.52 500 GLU C O 1
ATOM 3589 N N . LEU A 1 503 ? 10.491 21.042 -54.645 1.00 30.59 501 LEU C N 1
ATOM 3590 C CA . LEU A 1 503 ? 10.937 20.708 -53.265 1.00 34.08 501 LEU C CA 1
ATOM 3591 C C . LEU A 1 503 ? 12.301 20.016 -53.352 1.00 32.37 501 LEU C C 1
ATOM 3592 O O . LEU A 1 503 ? 13.160 20.311 -52.506 1.00 32.74 501 LEU C O 1
ATOM 3597 N N . SER A 1 504 ? 12.510 19.224 -54.408 1.00 33.06 502 SER C N 1
ATOM 3598 C CA . SER A 1 504 ? 13.817 18.601 -54.742 1.00 34.18 502 SER C CA 1
ATOM 3599 C C . SER A 1 504 ? 14.870 19.691 -54.968 1.00 34.79 502 SER C C 1
ATOM 3600 O O . SER A 1 504 ? 15.948 19.640 -54.335 1.00 31.22 502 SER C O 1
ATOM 3603 N N . GLU A 1 505 ? 14.556 20.678 -55.805 1.00 34.88 503 GLU C N 1
ATOM 3604 C CA . GLU A 1 505 ? 15.496 21.791 -56.080 1.00 35.29 503 GLU C CA 1
ATOM 3605 C C . GLU A 1 505 ? 15.716 22.572 -54.792 1.00 32.79 503 GLU C C 1
ATOM 3606 O O . GLU A 1 505 ? 16.830 23.050 -54.596 1.00 32.82 503 GLU C O 1
ATOM 3612 N N . LEU A 1 506 ? 14.682 22.736 -53.965 1.00 32.78 504 LEU C N 1
ATOM 3613 C CA . LEU A 1 506 ? 14.826 23.497 -52.695 1.00 32.64 504 LEU C CA 1
ATOM 3614 C C . LEU A 1 506 ? 15.777 22.727 -51.772 1.00 32.80 504 LEU C C 1
ATOM 3615 O O . LEU A 1 506 ? 16.702 23.339 -51.230 1.00 35.89 504 LEU C O 1
ATOM 3620 N N . LEU A 1 507 ? 15.558 21.425 -51.597 1.00 29.77 505 LEU C N 1
ATOM 3621 C CA . LEU A 1 507 ? 16.381 20.630 -50.661 1.00 29.55 505 LEU C CA 1
ATOM 3622 C C . LEU A 1 507 ? 17.841 20.675 -51.143 1.00 28.67 505 LEU C C 1
ATOM 3623 O O . LEU A 1 507 ? 18.698 21.014 -50.343 1.00 29.17 505 LEU C O 1
ATOM 3628 N N . GLU A 1 508 ? 18.095 20.472 -52.430 1.00 29.71 506 GLU C N 1
ATOM 3629 C CA . GLU A 1 508 ? 19.471 20.498 -52.998 1.00 31.51 506 GLU C CA 1
ATOM 3630 C C . GLU A 1 508 ? 20.132 21.863 -52.750 1.00 30.76 506 GLU C C 1
ATOM 3631 O O . GLU A 1 508 ? 21.333 21.897 -52.530 1.00 29.75 506 GLU C O 1
ATOM 3637 N N . SER A 1 509 ? 19.385 22.966 -52.760 1.00 31.59 507 SER C N 1
ATOM 3638 C CA . SER A 1 509 ? 19.966 24.312 -52.549 1.00 32.26 507 SER C CA 1
ATOM 3639 C C . SER A 1 509 ? 20.333 24.484 -51.066 1.00 31.74 507 SER C C 1
ATOM 3640 O O . SER A 1 509 ? 21.315 25.202 -50.757 1.00 28.83 507 SER C O 1
ATOM 3643 N N . VAL A 1 510 ? 19.610 23.850 -50.145 1.00 32.55 508 VAL C N 1
ATOM 3644 C CA . VAL A 1 510 ? 19.999 23.911 -48.703 1.00 31.86 508 VAL C CA 1
ATOM 3645 C C . VAL A 1 510 ? 21.305 23.115 -48.553 1.00 31.90 508 VAL C C 1
ATOM 3646 O O . VAL A 1 510 ? 22.236 23.568 -47.805 1.00 30.60 508 VAL C O 1
ATOM 3650 N N . LYS A 1 511 ? 21.429 22.021 -49.299 1.00 28.89 509 LYS C N 1
ATOM 3651 C CA . LYS A 1 511 ? 22.618 21.138 -49.190 1.00 32.35 509 LYS C CA 1
ATOM 3652 C C . LYS A 1 511 ? 23.873 21.866 -49.667 1.00 34.03 509 LYS C C 1
ATOM 3653 O O . LYS A 1 511 ? 24.926 21.645 -49.074 1.00 32.71 509 LYS C O 1
ATOM 3659 N N . THR A 1 512 ? 23.756 22.687 -50.717 1.00 35.61 510 THR C N 1
ATOM 3660 C CA . THR A 1 512 ? 24.910 23.313 -51.419 1.00 34.86 510 THR C CA 1
ATOM 3661 C C . THR A 1 512 ? 25.082 24.763 -50.970 1.00 39.77 510 THR C C 1
ATOM 3662 O O . THR A 1 512 ? 26.036 25.392 -51.425 1.00 45.11 510 THR C O 1
ATOM 3666 N N . ARG A 1 513 ? 24.206 25.255 -50.098 1.00 43.58 511 ARG C N 1
ATOM 3667 C CA . ARG A 1 513 ? 24.243 26.634 -49.549 1.00 47.24 511 ARG C CA 1
ATOM 3668 C C . ARG A 1 513 ? 25.688 27.043 -49.257 1.00 48.18 511 ARG C C 1
ATOM 3669 O O . ARG A 1 513 ? 26.351 26.368 -48.473 1.00 54.31 511 ARG C O 1
#